Protein AF-A0A935Y3Y7-F1 (afdb_monomer)

pLDDT: mean 85.03, std 23.64, range [19.17, 98.69]

Mean predicted aligned error: 8.71 Å

Solvent-accessible surface area (backbone atoms only — not comparable to full-atom values): 24330 Å² total; per-residue (Å²): 135,83,44,52,28,36,28,40,21,45,16,58,65,24,20,51,50,41,35,55,35,31,76,69,77,40,60,37,34,33,31,20,50,42,90,60,71,11,66,66,27,36,52,45,34,46,91,74,76,45,66,75,42,61,58,38,64,51,68,46,42,92,83,43,53,71,58,54,52,49,28,61,75,64,74,37,46,74,43,73,40,49,64,82,76,39,64,35,20,20,24,60,85,50,76,32,75,90,46,63,52,54,82,87,47,40,68,62,41,54,52,51,53,51,48,46,26,50,47,2,47,35,44,67,76,51,40,63,36,44,96,89,67,48,66,39,49,62,28,20,38,48,52,50,36,58,76,68,66,54,49,66,31,46,47,10,47,54,45,19,49,27,30,72,44,27,18,34,57,42,78,49,26,15,33,39,37,48,28,59,61,14,48,46,97,82,21,35,63,68,54,53,67,69,45,58,41,20,34,54,40,96,21,55,30,58,51,29,53,47,37,34,60,73,28,68,42,46,78,42,62,63,42,43,64,30,36,42,42,59,66,99,73,36,27,40,41,27,28,76,86,69,53,72,50,68,21,61,39,72,44,84,40,64,46,50,48,40,42,54,69,39,48,36,77,88,56,54,53,74,66,37,45,46,28,26,63,60,36,50,50,11,28,37,38,49,37,42,33,36,27,28,77,65,58,66,11,30,36,26,34,9,28,85,65,43,44,17,29,36,37,17,46,45,75,64,62,84,82,29,25,52,29,42,36,25,16,60,70,74,77,86,57,46,89,87,37,67,68,46,46,48,54,26,46,36,66,64,39,68,73,43,45,78,75,48,73,46,68,53,65,34,54,77,30,84,79,37,45,16,52,65,82,13,59,42,21,61,93,50,69,78,47,67,75,52,62,45,83,83,77,63,98,73,79,66,66,96,81,70,90,76,87,81,89,78,91,82,90,84,89,84,87,86,88,83,84,85,82,90,76,94,71,88,76,85,72,81,77,58,87,82,60,100,75,79,75,69,80,73,77,85,82,128

Radius of gyration: 23.56 Å; Cα contacts (8 Å, |Δi|>4): 896; chains: 1; bounding box: 50×68×64 Å

Foldseek 3Di:
DAFQEEEEALAPLSLVVLLVCLVVVGAYAYEYQAPAHHQQFDWAADVRPHAIDTQGDWFDFPPVVVVVVLCVVLVKDWAWFDAQDAEWEDLQPDIDRVDLDDPVCVVLLVVVQVQLLQLLQCVQVPHQAHPVRHGQLLAFQVNVCVVSVRDSSNVQFLVQLCLVFQQFDSVWFGPLSSSLLLNDDRSGSVVSVRRRTTGIVVTSRSSSVSSNVVSVYHYHYSFAWAEWEDDPAWIWTAGPVGDIGIHRYYHYQAALQLLLNHHHDPQADPQLNQSSVPGARRFKWKKKFKKAPDQRSYWFAGHDFDWGTKHQGDHADVRITIIMTMGGPPVPADPVDPVRNVVSCCSRPVRIGTPDMDHDRQCPPSRRNHGDGTHTSDRHPPAQVSVFDDDDPPPDDPDDDDDDDDDDDDDDDDDDDDDDDDDPDPDTSGNDDPRHRDDDDPDD

Sequence (444 aa):
MQSEILIIGAGLAGAHAAEKLAAAGRSCLIVDANGRTGGRGYTRGFGGQGPLLEFGGSWITPWHGRMQAACRRHGIDLIPTAPVTDRFWHDGTTLRHDGPVSAADRTAYDRVIAQVVDDAKRLKDGFDHDRAGEPLLSLTMADYFRRHNVPASTRAQLMAWWTISGSGDPATVSTGELLASCGYIDGTPEGMMQALTHTLSPGVSTLIDRMISASGAKLQLGFPVAHVTADSDRVTVTTRDGRSLAAKAAIVALPANVLRDIDFGATLTPSQQQAADRGHDGRAIKLWLRVKGVRQGTLATGGLSGLQWLFAPYPALGDTIMVVGFGLDDGSWDPHRRRDVAAALARLLPEAELIGWDWHDWCADPFARGTWLSTPATDADLSPGNLAPHRTSRFRDVGSRSRCRGLVRRRHVERGSGRGSDRREFLRISISSSNALPCPRHSG

Nearest PDB structures (foldseek):
  8een-assembly2_A  TM=8.127E-01  e=1.287E-27  Corynebacterium ammoniagenes
  8eej-assembly2_A  TM=8.230E-01  e=6.215E-27  Corynebacterium ammoniagenes
  8eem-assembly2_B  TM=8.099E-01  e=5.070E-26  Corynebacterium ammoniagenes
  8eeh-assembly1_A  TM=8.117E-01  e=1.938E-25  Corynebacterium ammoniagenes
  2bxr-assembly2_B  TM=8.434E-01  e=8.332E-23  Homo sapiens

Structure (mmCIF, N/CA/C/O backbone):
data_AF-A0A935Y3Y7-F1
#
_entry.id   AF-A0A935Y3Y7-F1
#
loop_
_atom_site.group_PDB
_atom_site.id
_atom_site.type_symbol
_atom_site.label_atom_id
_atom_site.label_alt_id
_atom_site.label_comp_id
_atom_site.label_asym_id
_atom_site.label_entity_id
_atom_site.label_seq_id
_atom_site.pdbx_PDB_ins_code
_atom_site.Cartn_x
_atom_site.Cartn_y
_atom_site.Cartn_z
_atom_site.occupancy
_atom_site.B_iso_or_equiv
_atom_site.auth_seq_id
_atom_site.auth_comp_id
_atom_site.auth_asym_id
_atom_site.auth_atom_id
_atom_site.pdbx_PDB_model_num
ATOM 1 N N . MET A 1 1 ? -13.483 -7.376 34.945 1.00 43.84 1 MET A N 1
ATOM 2 C CA . MET A 1 1 ? -13.420 -5.925 34.659 1.00 43.84 1 MET A CA 1
ATOM 3 C C . MET A 1 1 ? -13.691 -5.698 33.180 1.00 43.84 1 MET A C 1
ATOM 5 O O . MET A 1 1 ? -12.980 -6.267 32.356 1.00 43.84 1 MET A O 1
ATOM 9 N N . GLN A 1 2 ? -14.758 -4.957 32.875 1.00 58.50 2 GLN A N 1
ATOM 10 C CA . GLN A 1 2 ? -15.155 -4.520 31.530 1.00 58.50 2 GLN A CA 1
ATOM 11 C C . GLN A 1 2 ? -14.106 -3.500 31.041 1.00 58.50 2 GLN A C 1
ATOM 13 O O . GLN A 1 2 ? -13.771 -2.593 31.802 1.00 58.50 2 GLN A O 1
ATOM 18 N N . SER A 1 3 ? -13.519 -3.677 29.852 1.00 69.44 3 SER A N 1
ATOM 19 C CA . SER A 1 3 ? -12.487 -2.756 29.340 1.00 69.44 3 SER A CA 1
ATOM 20 C C . SER A 1 3 ? -13.064 -1.353 29.136 1.00 69.44 3 SER A C 1
ATOM 22 O O . SER A 1 3 ? -14.190 -1.216 28.661 1.00 69.44 3 SER A O 1
ATOM 24 N N . GLU A 1 4 ? -12.305 -0.303 29.475 1.00 85.94 4 GLU A N 1
ATOM 25 C CA . GLU A 1 4 ? -12.796 1.077 29.324 1.00 85.94 4 GLU A CA 1
ATOM 26 C C . GLU A 1 4 ? -12.967 1.466 27.850 1.00 85.94 4 GLU A C 1
ATOM 28 O O . GLU A 1 4 ? -13.895 2.203 27.512 1.00 85.94 4 GLU A O 1
ATOM 33 N N . ILE A 1 5 ? -12.078 0.966 26.987 1.00 95.19 5 ILE A N 1
ATOM 34 C CA . ILE A 1 5 ? -12.001 1.320 25.569 1.00 95.19 5 ILE A CA 1
ATOM 35 C C . ILE A 1 5 ? -11.942 0.047 24.721 1.00 95.19 5 ILE A C 1
ATOM 37 O O . ILE A 1 5 ? -11.198 -0.887 25.034 1.00 95.19 5 ILE A O 1
ATOM 41 N N . LEU A 1 6 ? -12.712 0.028 23.637 1.00 96.81 6 LEU A N 1
ATOM 42 C CA . LEU A 1 6 ? -12.682 -1.022 22.622 1.00 96.81 6 LEU A CA 1
ATOM 43 C C . LEU A 1 6 ? -11.906 -0.536 21.390 1.00 96.81 6 LEU A C 1
ATOM 45 O O . LEU A 1 6 ? -12.108 0.582 20.930 1.00 96.81 6 LEU A O 1
ATOM 49 N N . ILE A 1 7 ? -11.025 -1.360 20.841 1.00 98.25 7 ILE A N 1
ATOM 50 C CA . ILE A 1 7 ? -10.341 -1.111 19.569 1.00 98.25 7 ILE A CA 1
ATOM 51 C C . ILE A 1 7 ? -10.847 -2.151 18.574 1.00 98.25 7 ILE A C 1
ATOM 53 O O . ILE A 1 7 ? -10.742 -3.347 18.829 1.00 98.25 7 ILE A O 1
ATOM 57 N N . ILE A 1 8 ? -11.396 -1.700 17.450 1.00 97.94 8 ILE A N 1
ATOM 58 C CA . ILE A 1 8 ? -11.907 -2.560 16.382 1.00 97.94 8 ILE A CA 1
ATOM 59 C C . ILE A 1 8 ? -10.853 -2.612 15.273 1.00 97.94 8 ILE A C 1
ATOM 61 O O . ILE A 1 8 ? -10.682 -1.639 14.541 1.00 97.94 8 ILE A O 1
ATOM 65 N N . GLY A 1 9 ? -10.136 -3.730 15.178 1.00 97.94 9 GLY A N 1
ATOM 66 C CA . GLY A 1 9 ? -9.028 -3.971 14.254 1.00 97.94 9 GLY A CA 1
ATOM 67 C C . GLY A 1 9 ? -7.691 -4.173 14.977 1.00 97.94 9 GLY A C 1
ATOM 68 O O . GLY A 1 9 ? -7.177 -3.264 15.625 1.00 97.94 9 GLY A O 1
ATOM 69 N N . ALA A 1 10 ? -7.088 -5.349 14.809 1.00 97.75 10 ALA A N 1
ATOM 70 C CA . ALA A 1 10 ? -5.787 -5.771 15.334 1.00 97.75 10 ALA A CA 1
ATOM 71 C C . ALA A 1 10 ? -4.657 -5.641 14.290 1.00 97.75 10 ALA A C 1
ATOM 73 O O . ALA A 1 10 ? -3.693 -6.412 14.277 1.00 97.75 10 ALA A O 1
ATOM 74 N N . GLY A 1 11 ? -4.775 -4.662 13.390 1.00 96.81 11 GLY A N 1
ATOM 75 C CA . GLY A 1 11 ? -3.679 -4.226 12.525 1.00 96.81 11 GLY A CA 1
ATOM 76 C C . GLY A 1 11 ? -2.728 -3.255 13.233 1.00 96.81 11 GLY A C 1
ATOM 77 O O . GLY A 1 11 ? -2.918 -2.894 14.394 1.00 96.81 11 GLY A O 1
ATOM 78 N N . LEU A 1 12 ? -1.731 -2.756 12.498 1.00 95.81 12 LEU A N 1
ATOM 79 C CA . LEU A 1 12 ? -0.724 -1.819 13.017 1.00 95.81 12 LEU A CA 1
ATOM 80 C C . LEU A 1 12 ? -1.328 -0.576 13.698 1.00 95.81 12 LEU A C 1
ATOM 82 O O . LEU A 1 12 ? -0.842 -0.150 14.744 1.00 95.81 12 LEU A O 1
ATOM 86 N N . ALA A 1 13 ? -2.393 -0.001 13.128 1.00 95.38 13 ALA A N 1
ATOM 87 C CA . ALA A 1 13 ? -3.064 1.167 13.701 1.00 95.38 13 ALA A CA 1
ATOM 88 C C . ALA A 1 13 ? -3.712 0.854 15.061 1.00 95.38 13 ALA A C 1
ATOM 90 O O . ALA A 1 13 ? -3.566 1.634 16.002 1.00 95.38 13 ALA A O 1
ATOM 91 N N . GLY A 1 14 ? -4.377 -0.299 15.183 1.00 97.69 14 GLY A N 1
ATOM 92 C CA . GLY A 1 14 ? -4.982 -0.750 16.435 1.00 97.69 14 GLY A CA 1
ATOM 93 C C . GLY A 1 14 ? -3.941 -1.093 17.497 1.00 97.69 14 GLY A C 1
ATOM 94 O O . GLY A 1 14 ? -4.065 -0.655 18.638 1.00 97.69 14 GLY A O 1
ATOM 95 N N . ALA A 1 15 ? -2.862 -1.778 17.109 1.00 97.94 15 ALA A N 1
ATOM 96 C CA . ALA A 1 15 ? -1.734 -2.060 17.994 1.00 97.94 15 ALA A CA 1
ATOM 97 C C . ALA A 1 15 ? -1.087 -0.770 18.521 1.00 97.94 15 ALA A C 1
ATOM 99 O O . ALA A 1 15 ? -0.862 -0.624 19.721 1.00 97.94 15 ALA A O 1
ATOM 100 N N . HIS A 1 16 ? -0.861 0.216 17.647 1.00 97.44 16 HIS A N 1
ATOM 101 C CA . HIS A 1 16 ? -0.323 1.507 18.065 1.00 97.44 16 HIS A CA 1
ATOM 102 C C . HIS A 1 16 ? -1.279 2.273 18.991 1.00 97.44 16 HIS A C 1
ATOM 104 O O . HIS A 1 16 ? -0.842 2.872 19.975 1.00 97.44 16 HIS A O 1
ATOM 110 N N . ALA A 1 17 ? -2.584 2.253 18.701 1.00 97.00 17 ALA A N 1
ATOM 111 C CA . ALA A 1 17 ? -3.588 2.854 19.572 1.00 97.00 17 ALA A CA 1
ATOM 112 C C . ALA A 1 17 ? -3.576 2.205 20.965 1.00 97.00 17 ALA A C 1
ATOM 114 O O . ALA A 1 17 ? -3.607 2.918 21.968 1.00 97.00 17 ALA A O 1
ATOM 115 N N . ALA A 1 18 ? -3.450 0.879 21.036 1.00 97.88 18 ALA A N 1
ATOM 116 C CA . ALA A 1 18 ? -3.355 0.147 22.292 1.00 97.88 18 ALA A CA 1
ATOM 117 C C . ALA A 1 18 ? -2.127 0.567 23.116 1.00 97.88 18 ALA A C 1
ATOM 119 O O . ALA A 1 18 ? -2.269 0.868 24.301 1.00 97.88 18 ALA A O 1
ATOM 120 N N . GLU A 1 19 ? -0.946 0.693 22.499 1.00 97.19 19 GLU A N 1
ATOM 121 C CA . GLU A 1 19 ? 0.252 1.209 23.180 1.00 97.19 19 GLU A CA 1
ATOM 122 C C . GLU A 1 19 ? 0.046 2.624 23.731 1.00 97.19 19 GLU A C 1
ATOM 124 O O . GLU A 1 19 ? 0.455 2.936 24.851 1.00 97.19 19 GLU A O 1
ATOM 129 N N . LYS A 1 20 ? -0.600 3.501 22.953 1.00 96.50 20 LYS A N 1
ATOM 130 C CA . LYS A 1 20 ? -0.881 4.878 23.378 1.00 96.50 20 LYS A CA 1
ATOM 131 C C . LYS A 1 20 ? -1.843 4.928 24.559 1.00 96.50 20 LYS A C 1
ATOM 133 O O . LYS A 1 20 ? -1.635 5.731 25.466 1.00 96.50 20 LYS A O 1
ATOM 138 N N . LEU A 1 21 ? -2.863 4.074 24.569 1.00 96.44 21 LEU A N 1
ATOM 139 C CA . LEU A 1 21 ? -3.784 3.949 25.697 1.00 96.44 21 LEU A CA 1
ATOM 140 C C . LEU A 1 21 ? -3.077 3.400 26.939 1.00 96.44 21 LEU A C 1
ATOM 142 O O . LEU A 1 21 ? -3.234 3.967 28.019 1.00 96.44 21 LEU A O 1
ATOM 146 N N . ALA A 1 2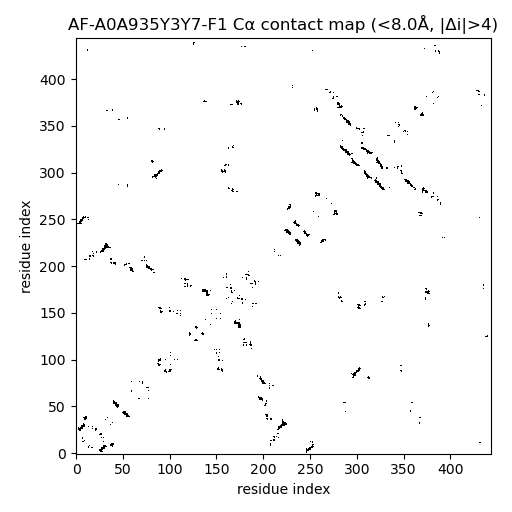2 ? -2.243 2.372 26.778 1.00 96.12 22 ALA A N 1
ATOM 147 C CA . ALA A 1 22 ? -1.463 1.795 27.868 1.00 96.12 22 ALA A CA 1
ATOM 148 C C . ALA A 1 22 ? -0.506 2.822 28.492 1.00 96.12 22 ALA A C 1
ATOM 150 O O . ALA A 1 22 ? -0.485 2.987 29.711 1.00 96.12 22 ALA A O 1
ATOM 151 N N . ALA A 1 23 ? 0.206 3.597 27.666 1.00 96.00 23 ALA A N 1
ATOM 152 C CA . ALA A 1 23 ? 1.067 4.689 28.125 1.00 96.00 23 ALA A CA 1
ATOM 153 C C . ALA A 1 23 ? 0.296 5.793 28.877 1.00 96.00 23 ALA A C 1
ATOM 155 O O . ALA A 1 23 ? 0.868 6.491 29.711 1.00 96.00 23 ALA A O 1
ATOM 156 N N . ALA A 1 24 ? -1.004 5.940 28.607 1.00 96.31 24 ALA A N 1
ATOM 157 C CA . ALA A 1 24 ? -1.904 6.843 29.320 1.00 96.31 24 ALA A CA 1
ATOM 158 C C . ALA A 1 24 ? -2.596 6.192 30.539 1.00 96.31 24 ALA A C 1
ATOM 160 O O . ALA A 1 24 ? -3.516 6.786 31.106 1.00 96.31 24 ALA A O 1
ATOM 161 N N . GLY A 1 25 ? -2.200 4.976 30.934 1.00 95.75 25 GLY A N 1
ATOM 162 C CA . GLY A 1 25 ? -2.784 4.241 32.061 1.00 95.75 25 GLY A CA 1
ATOM 163 C C . GLY A 1 25 ? -4.202 3.722 31.804 1.00 95.75 25 GLY A C 1
ATOM 164 O O . GLY A 1 25 ? -4.955 3.500 32.752 1.00 95.75 25 GLY A O 1
ATOM 165 N N . ARG A 1 26 ? -4.603 3.562 30.536 1.00 94.69 26 ARG A N 1
ATOM 166 C CA . ARG A 1 26 ? -5.936 3.085 30.137 1.00 94.69 26 ARG A CA 1
ATOM 167 C C . ARG A 1 26 ? -5.883 1.637 29.672 1.00 94.69 26 ARG A C 1
ATOM 169 O O . ARG A 1 26 ? -5.034 1.262 28.871 1.00 94.69 26 ARG A O 1
ATOM 176 N N . SER A 1 27 ? -6.845 0.841 30.135 1.00 93.31 27 SER A N 1
ATOM 177 C CA . SER A 1 27 ? -7.033 -0.533 29.662 1.00 93.31 27 SER A CA 1
ATOM 178 C C . SER A 1 27 ? -7.901 -0.566 28.404 1.00 93.31 27 SER A C 1
ATOM 180 O O . SER A 1 27 ? -8.863 0.197 28.276 1.00 93.31 27 SER A O 1
ATOM 182 N N . CYS A 1 28 ? -7.584 -1.475 27.483 1.00 96.56 28 CYS A N 1
ATOM 183 C CA . CYS A 1 28 ? -8.384 -1.691 26.284 1.00 96.56 28 CYS A CA 1
ATOM 184 C C . CYS A 1 28 ? -8.551 -3.177 25.945 1.00 96.56 28 CYS A C 1
ATOM 186 O O . CYS A 1 28 ? -7.793 -4.042 26.394 1.00 96.56 28 CYS A O 1
ATOM 188 N N . LEU A 1 29 ? -9.600 -3.458 25.176 1.00 97.94 29 LEU A N 1
ATOM 189 C CA . LEU A 1 29 ? -9.813 -4.720 24.473 1.00 97.94 29 LEU A CA 1
ATOM 190 C C . LEU A 1 29 ? -9.688 -4.444 22.975 1.00 97.94 29 LEU A C 1
ATOM 192 O O . LEU A 1 29 ? -10.306 -3.505 22.483 1.00 97.94 29 LEU A O 1
ATOM 196 N N . ILE A 1 30 ? -8.914 -5.256 22.268 1.00 98.44 30 ILE A N 1
ATOM 197 C CA . ILE A 1 30 ? -8.841 -5.272 20.810 1.00 98.44 30 ILE A CA 1
ATOM 198 C C . ILE A 1 30 ? -9.705 -6.426 20.309 1.00 98.44 30 ILE A C 1
ATOM 200 O O . ILE A 1 30 ? -9.554 -7.557 20.775 1.00 98.44 30 ILE A O 1
ATOM 204 N N . VAL A 1 31 ? -10.587 -6.145 19.356 1.00 98.12 31 VAL A N 1
ATOM 205 C CA . VAL A 1 31 ? -11.363 -7.149 18.623 1.00 98.12 31 VAL A CA 1
ATOM 206 C C . VAL A 1 31 ? -10.992 -7.121 17.146 1.00 98.12 31 VAL A C 1
ATOM 208 O O . VAL A 1 31 ? -10.810 -6.043 16.584 1.00 98.12 31 VAL A O 1
ATOM 211 N N . ASP A 1 32 ? -10.889 -8.282 16.506 1.00 97.94 32 ASP A N 1
ATOM 212 C CA . ASP A 1 32 ? -10.661 -8.384 15.060 1.00 97.94 32 ASP A CA 1
ATOM 213 C C . ASP A 1 32 ? -11.524 -9.493 14.456 1.00 97.94 32 ASP A C 1
ATOM 215 O O . ASP A 1 32 ? -11.769 -10.519 15.091 1.00 97.94 32 ASP A O 1
ATOM 219 N N . ALA A 1 33 ? -11.997 -9.279 13.229 1.00 96.25 33 ALA A N 1
ATOM 220 C CA . ALA A 1 33 ? -12.804 -10.246 12.498 1.00 96.25 33 ALA A CA 1
ATOM 221 C C . ALA A 1 33 ? -11.986 -11.464 12.046 1.00 96.25 33 ALA A C 1
ATOM 223 O O . ALA A 1 33 ? -12.519 -12.569 11.951 1.00 96.25 33 ALA A O 1
ATOM 224 N N . ASN A 1 34 ? -10.697 -11.263 11.781 1.00 94.25 34 ASN A N 1
ATOM 225 C C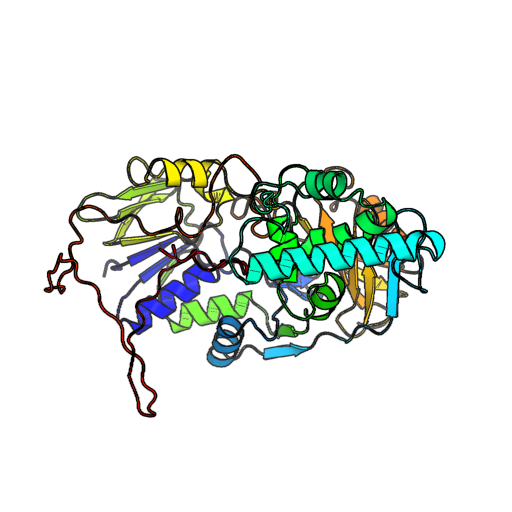A . ASN A 1 34 ? -9.793 -12.284 11.291 1.00 94.25 34 ASN A CA 1
ATOM 226 C C . ASN A 1 34 ? -9.378 -13.250 12.417 1.00 94.25 34 ASN A C 1
ATOM 228 O O . ASN A 1 34 ? -9.439 -12.928 13.605 1.00 94.25 34 ASN A O 1
ATOM 232 N N . GLY A 1 35 ? -8.918 -14.442 12.037 1.00 95.50 35 GLY A N 1
ATOM 233 C CA . GLY A 1 35 ? -8.299 -15.419 12.939 1.00 95.50 35 GLY A CA 1
ATOM 234 C C . GLY A 1 35 ? -6.834 -15.110 13.267 1.00 95.50 35 GLY A C 1
ATOM 235 O O . GLY A 1 35 ? -6.177 -15.911 13.926 1.00 95.50 35 GLY A O 1
ATOM 236 N N . ARG A 1 36 ? -6.312 -13.966 12.803 1.00 95.25 36 ARG A N 1
ATOM 237 C CA . ARG A 1 36 ? -4.941 -13.489 13.027 1.00 95.25 36 ARG A CA 1
ATOM 238 C C . ARG A 1 36 ? -4.903 -11.978 13.250 1.00 95.25 36 ARG A C 1
ATOM 240 O O . ARG A 1 36 ? -5.779 -11.252 12.793 1.00 95.25 36 ARG A O 1
ATOM 247 N N . THR A 1 37 ? -3.836 -11.505 13.875 1.00 96.50 37 THR A N 1
ATOM 248 C CA . THR A 1 37 ? -3.446 -10.090 13.901 1.00 96.50 37 THR A CA 1
ATOM 249 C C . THR A 1 37 ? -2.805 -9.670 12.568 1.00 96.50 37 THR A C 1
ATOM 251 O O . THR A 1 37 ? -2.589 -10.473 11.651 1.00 96.50 37 THR A O 1
ATOM 254 N N . GLY A 1 38 ? -2.500 -8.379 12.439 1.00 92.38 38 GLY A N 1
ATOM 255 C CA . GLY A 1 38 ? -1.665 -7.841 11.364 1.00 92.38 38 GLY A CA 1
ATOM 256 C C . GLY A 1 38 ? -2.432 -7.046 10.310 1.00 92.38 38 GLY A C 1
ATOM 257 O O . GLY A 1 38 ? -1.937 -6.032 9.810 1.00 92.38 38 GLY A O 1
ATOM 258 N N . GLY A 1 39 ? -3.673 -7.439 10.010 1.00 92.62 39 GLY A N 1
ATOM 259 C CA . GLY A 1 39 ? -4.468 -6.829 8.942 1.00 92.62 39 GLY A CA 1
ATOM 260 C C . GLY A 1 39 ? -3.720 -6.884 7.604 1.00 92.62 39 GLY A C 1
ATOM 261 O O . GLY A 1 39 ? -3.339 -7.968 7.155 1.00 92.62 39 GLY A O 1
ATOM 262 N N . ARG A 1 40 ? -3.464 -5.706 7.011 1.00 94.06 40 ARG A N 1
ATOM 263 C CA . ARG A 1 40 ? -2.677 -5.525 5.771 1.00 94.06 40 ARG A CA 1
ATOM 264 C C . ARG A 1 40 ? -1.155 -5.618 5.954 1.00 94.06 40 ARG A C 1
ATOM 266 O O . ARG A 1 40 ? -0.413 -5.562 4.978 1.00 94.06 40 ARG A O 1
ATOM 273 N N . GLY A 1 41 ? -0.676 -5.761 7.187 1.00 93.81 41 GLY A N 1
ATOM 274 C CA . GLY A 1 41 ? 0.636 -6.338 7.462 1.00 93.81 41 GLY A CA 1
ATOM 275 C C . GLY A 1 41 ? 0.486 -7.855 7.510 1.00 93.81 41 GLY A C 1
ATOM 276 O O . GLY A 1 41 ? -0.290 -8.361 8.323 1.00 93.81 41 GLY A O 1
ATOM 277 N N . TYR A 1 42 ? 1.161 -8.574 6.614 1.00 95.31 42 TYR A N 1
ATOM 278 C CA . TYR A 1 42 ? 1.019 -10.024 6.542 1.00 95.31 42 TYR A CA 1
ATOM 279 C C . TYR A 1 42 ? 2.315 -10.692 6.111 1.00 95.31 42 TYR A C 1
ATOM 281 O O . TYR A 1 42 ? 2.723 -10.602 4.955 1.00 95.31 42 TYR A O 1
ATOM 289 N N . THR A 1 43 ? 2.923 -11.378 7.068 1.00 96.50 43 THR A N 1
ATOM 290 C CA . THR A 1 43 ? 4.184 -12.095 6.936 1.00 96.50 43 THR A CA 1
ATOM 291 C C . THR A 1 43 ? 3.886 -13.582 7.018 1.00 96.50 43 THR A C 1
ATOM 293 O O . THR A 1 43 ? 3.222 -14.022 7.958 1.00 96.50 43 THR A O 1
ATOM 296 N N . ARG A 1 44 ? 4.364 -14.370 6.055 1.00 96.25 44 ARG A N 1
ATOM 297 C CA . ARG A 1 44 ? 4.242 -15.835 6.089 1.00 96.25 44 ARG A CA 1
ATOM 298 C C . ARG A 1 44 ? 5.317 -16.499 5.239 1.00 96.25 44 ARG A C 1
ATOM 300 O O . ARG A 1 44 ? 5.969 -15.839 4.433 1.00 96.25 44 ARG A O 1
ATOM 307 N N . GLY A 1 45 ? 5.480 -17.808 5.406 1.00 97.06 45 GLY A N 1
ATOM 308 C CA . GLY A 1 45 ? 6.340 -18.604 4.536 1.00 97.06 45 GLY A CA 1
ATOM 309 C C . GLY A 1 45 ? 5.802 -18.645 3.103 1.00 97.06 45 GLY A C 1
ATOM 310 O O . GLY A 1 45 ? 4.596 -18.816 2.889 1.00 97.06 45 GLY A O 1
ATOM 311 N N . PHE A 1 46 ? 6.694 -18.514 2.122 1.00 97.00 46 PHE A N 1
ATOM 312 C CA . PHE A 1 46 ? 6.386 -18.763 0.710 1.00 97.00 46 PHE A CA 1
ATOM 313 C C . PHE A 1 46 ? 5.889 -20.203 0.508 1.00 97.00 46 PHE A C 1
ATOM 315 O O . PHE A 1 46 ? 6.531 -21.149 0.961 1.00 97.00 46 PHE A O 1
ATOM 322 N N . GLY A 1 47 ? 4.736 -20.398 -0.130 1.00 95.38 47 GLY A N 1
ATOM 323 C CA . GLY A 1 47 ? 4.087 -21.709 -0.246 1.00 95.38 47 GLY A CA 1
ATOM 324 C C . GLY A 1 47 ? 3.737 -22.345 1.107 1.00 95.38 47 GLY A C 1
ATOM 325 O O . GLY A 1 47 ? 3.606 -23.561 1.201 1.00 95.38 47 GLY A O 1
ATOM 326 N N . GLY A 1 48 ? 3.664 -21.547 2.178 1.00 93.38 48 GLY A N 1
ATOM 327 C CA . GLY A 1 48 ? 3.383 -21.991 3.545 1.00 93.38 48 GLY A CA 1
ATOM 328 C C . GLY A 1 48 ? 4.574 -22.563 4.325 1.00 93.38 48 GLY A C 1
ATOM 329 O O . GLY A 1 48 ? 4.465 -22.682 5.539 1.00 93.38 48 GLY A O 1
ATOM 330 N N . GLN A 1 49 ? 5.696 -22.891 3.674 1.00 91.44 49 GLN A N 1
ATOM 331 C CA . GLN A 1 49 ? 6.856 -23.553 4.313 1.00 91.44 49 GLN A CA 1
ATOM 332 C C . GLN A 1 49 ? 8.225 -22.978 3.894 1.00 91.44 49 GLN A C 1
ATOM 334 O O . GLN A 1 49 ? 9.259 -23.378 4.421 1.00 91.44 49 GLN A O 1
ATOM 339 N N . GLY A 1 50 ? 8.255 -22.073 2.916 1.00 93.19 50 GLY A N 1
ATOM 340 C CA . GLY A 1 50 ? 9.466 -21.437 2.402 1.00 93.19 50 GLY A CA 1
ATOM 341 C C . GLY A 1 50 ? 9.927 -20.230 3.230 1.00 93.19 50 GLY A C 1
ATOM 342 O O . GLY A 1 50 ? 9.455 -20.034 4.353 1.00 93.19 50 GLY A O 1
ATOM 343 N N . PRO A 1 51 ? 10.830 -19.388 2.683 1.00 94.06 51 PRO A N 1
ATOM 344 C CA . PRO A 1 51 ? 11.315 -18.199 3.382 1.00 94.06 51 PRO A CA 1
ATOM 345 C C . PRO A 1 51 ? 10.156 -17.301 3.824 1.00 94.06 51 PRO A C 1
ATOM 347 O O . PRO A 1 51 ? 9.147 -17.185 3.122 1.00 94.06 51 PRO A O 1
ATOM 350 N N . LEU A 1 52 ? 10.315 -16.662 4.986 1.00 95.19 52 LEU A N 1
ATOM 351 C CA . LEU A 1 52 ? 9.375 -15.654 5.462 1.00 95.19 52 LEU A CA 1
ATOM 352 C C . LEU A 1 52 ? 9.435 -14.438 4.545 1.00 95.19 52 LEU A C 1
ATOM 354 O O . LEU A 1 52 ? 10.494 -13.842 4.352 1.00 95.19 52 LEU A O 1
ATOM 358 N N . LEU A 1 53 ? 8.285 -14.087 3.985 1.00 96.06 53 LEU A N 1
ATOM 359 C CA . LEU A 1 53 ? 8.129 -12.967 3.076 1.00 96.06 53 LEU A CA 1
ATOM 360 C C . LEU A 1 53 ? 6.923 -12.135 3.486 1.00 96.06 53 LEU A C 1
ATOM 362 O O . LEU A 1 53 ? 5.967 -12.616 4.100 1.00 96.06 53 LEU A O 1
ATOM 366 N N . GLU A 1 54 ? 6.968 -10.869 3.100 1.00 95.88 54 GLU A N 1
ATOM 367 C CA . GLU A 1 54 ? 5.884 -9.934 3.341 1.00 95.88 54 GLU A CA 1
ATOM 368 C C . GLU A 1 54 ? 4.920 -9.941 2.154 1.00 95.88 54 GLU A C 1
ATOM 370 O O . GLU A 1 54 ? 5.261 -9.506 1.053 1.00 95.88 54 GLU A O 1
ATOM 375 N N . PHE A 1 55 ? 3.696 -10.403 2.372 1.00 96.62 55 PHE A N 1
ATOM 376 C CA . PHE A 1 55 ? 2.609 -10.413 1.387 1.00 96.62 55 PHE A CA 1
ATOM 377 C C . PHE A 1 55 ? 1.760 -9.136 1.448 1.00 96.62 55 PHE A C 1
ATOM 379 O O . PHE A 1 55 ? 1.030 -8.832 0.510 1.00 96.62 55 PHE A O 1
ATOM 386 N N . GLY A 1 56 ? 1.897 -8.366 2.531 1.00 93.81 56 GLY A N 1
ATOM 387 C CA . GLY A 1 56 ? 1.320 -7.034 2.710 1.00 93.81 56 GLY A CA 1
ATOM 388 C C . GLY A 1 56 ? 2.347 -5.907 2.556 1.00 93.81 56 GLY A C 1
ATOM 389 O O . GLY A 1 56 ? 3.232 -5.970 1.700 1.00 93.81 56 GLY A O 1
ATOM 390 N N . GLY A 1 57 ? 2.258 -4.876 3.401 1.00 89.75 57 GLY A N 1
ATOM 391 C CA . GLY A 1 57 ? 3.262 -3.801 3.464 1.00 89.75 57 GLY A CA 1
ATOM 392 C C . GLY A 1 57 ? 4.635 -4.302 3.935 1.00 89.75 57 GLY A C 1
ATOM 393 O O . GLY A 1 57 ? 4.706 -5.063 4.896 1.00 89.75 57 GLY A O 1
ATOM 394 N N . SER A 1 58 ? 5.719 -3.898 3.259 1.00 84.19 58 SER A N 1
ATOM 395 C CA . SER A 1 58 ? 7.049 -4.529 3.436 1.00 84.19 58 SER A CA 1
ATOM 396 C C . SER A 1 58 ? 8.213 -3.588 3.662 1.00 84.19 58 SER A C 1
ATOM 398 O O . SER A 1 58 ? 9.177 -3.983 4.310 1.00 84.19 58 SER A O 1
ATOM 400 N N . TRP A 1 59 ? 8.161 -2.384 3.093 1.00 90.75 59 TRP A N 1
ATOM 401 C CA . TRP A 1 59 ? 9.334 -1.523 3.031 1.00 90.75 59 TRP A CA 1
ATOM 402 C C . TRP A 1 59 ? 9.308 -0.407 4.051 1.00 90.75 59 TRP A C 1
ATOM 404 O O . TRP A 1 59 ? 8.314 0.304 4.222 1.00 90.75 59 TRP A O 1
ATOM 414 N N . ILE A 1 60 ? 10.457 -0.227 4.689 1.00 90.50 60 ILE A N 1
ATOM 415 C CA . ILE A 1 60 ? 10.739 0.867 5.601 1.00 90.50 60 ILE A CA 1
ATOM 416 C C . ILE A 1 60 ? 11.763 1.783 4.939 1.00 90.50 60 ILE A C 1
ATOM 418 O O . ILE A 1 60 ? 12.836 1.350 4.527 1.00 90.50 60 ILE A O 1
ATOM 422 N N . THR A 1 61 ? 11.420 3.064 4.844 1.00 88.00 61 THR A N 1
ATOM 423 C CA . THR A 1 61 ? 12.285 4.108 4.295 1.00 88.00 61 THR A CA 1
ATOM 424 C C . THR A 1 61 ? 12.931 4.915 5.430 1.00 88.00 61 THR A C 1
ATOM 426 O O . THR A 1 61 ? 12.455 4.875 6.578 1.00 88.00 61 THR A O 1
ATOM 429 N N . PRO A 1 62 ? 13.981 5.711 5.143 1.00 84.62 62 PRO A N 1
ATOM 430 C CA . PRO A 1 62 ? 14.637 6.551 6.147 1.00 84.62 62 PRO A CA 1
ATOM 431 C C . PRO A 1 62 ? 13.708 7.552 6.853 1.00 84.62 62 PRO A C 1
ATOM 433 O O . PRO A 1 62 ? 13.937 7.881 8.014 1.00 84.62 62 PRO A O 1
ATOM 436 N N . TRP A 1 63 ? 12.633 8.006 6.198 1.00 86.12 63 TRP A N 1
ATOM 437 C CA . TRP A 1 63 ? 11.678 8.963 6.775 1.00 86.12 63 TRP A CA 1
ATOM 438 C C . TRP A 1 63 ? 10.568 8.320 7.616 1.00 86.12 63 TRP A C 1
ATOM 440 O O . TRP A 1 63 ? 9.826 9.033 8.294 1.00 86.12 63 TRP A O 1
ATOM 450 N N . HIS A 1 64 ? 10.458 6.989 7.660 1.00 90.69 64 HIS A N 1
ATOM 451 C CA . HIS A 1 64 ? 9.487 6.287 8.507 1.00 90.69 64 HIS A CA 1
ATOM 452 C C . HIS A 1 64 ? 9.915 6.236 9.990 1.00 90.69 64 HIS A C 1
ATOM 454 O O . HIS A 1 64 ? 9.907 5.179 10.622 1.00 90.69 64 HIS A O 1
ATOM 460 N N . GLY A 1 65 ? 10.250 7.384 10.591 1.00 92.31 65 GLY A N 1
ATOM 461 C CA . GLY A 1 65 ? 10.822 7.464 11.943 1.00 92.31 65 GLY A CA 1
ATOM 462 C C . GLY A 1 65 ? 9.959 6.819 13.037 1.00 92.31 65 GLY A C 1
ATOM 463 O O . GLY A 1 65 ? 10.485 6.157 13.930 1.00 92.31 65 GLY A O 1
ATOM 464 N N . ARG A 1 66 ? 8.623 6.927 12.948 1.00 92.94 66 ARG A N 1
ATOM 465 C CA . ARG A 1 66 ? 7.705 6.262 13.898 1.00 92.94 66 ARG A CA 1
ATOM 466 C C . ARG A 1 66 ? 7.784 4.737 13.810 1.00 92.94 66 ARG A C 1
ATOM 468 O O . ARG A 1 66 ? 7.788 4.075 14.844 1.00 92.94 66 ARG A O 1
ATOM 475 N N . MET A 1 67 ? 7.875 4.204 12.593 1.00 93.31 67 MET A N 1
ATOM 476 C CA . MET A 1 67 ? 7.991 2.768 12.349 1.00 93.31 67 MET A CA 1
ATOM 477 C C . MET A 1 67 ? 9.352 2.241 12.804 1.00 93.31 67 MET A C 1
ATOM 479 O O . MET A 1 67 ? 9.408 1.258 13.534 1.00 93.31 67 MET A O 1
ATOM 483 N N . GLN A 1 68 ? 10.442 2.937 12.472 1.00 94.62 68 GLN A N 1
ATOM 484 C CA . GLN A 1 68 ? 11.785 2.568 12.934 1.00 94.62 68 GLN A CA 1
ATOM 485 C C . GLN A 1 68 ? 11.890 2.589 14.468 1.00 94.62 68 GLN A C 1
ATOM 487 O O . GLN A 1 68 ? 12.492 1.700 15.070 1.00 94.62 68 GLN A O 1
ATOM 492 N N . ALA A 1 69 ? 11.270 3.578 15.125 1.00 95.50 69 ALA A N 1
ATOM 493 C CA . ALA A 1 69 ? 11.211 3.637 16.582 1.00 95.50 69 ALA A CA 1
ATOM 494 C C . ALA A 1 69 ? 10.406 2.472 17.179 1.00 95.50 69 ALA A C 1
ATOM 496 O O . ALA A 1 69 ? 10.818 1.919 18.196 1.00 95.50 69 ALA A O 1
ATOM 497 N N . ALA A 1 70 ? 9.285 2.084 16.558 1.00 96.00 70 ALA A N 1
ATOM 498 C CA . ALA A 1 70 ? 8.523 0.907 16.971 1.00 96.00 70 ALA A CA 1
ATOM 499 C C . ALA A 1 70 ? 9.352 -0.377 16.802 1.00 96.00 70 ALA A C 1
ATOM 501 O O . ALA A 1 70 ? 9.482 -1.141 17.753 1.00 96.00 70 ALA A O 1
ATOM 502 N N . CYS A 1 71 ? 10.007 -0.560 15.651 1.00 96.75 71 CYS A N 1
ATOM 503 C CA . CYS A 1 71 ? 10.878 -1.711 15.403 1.00 96.75 71 CYS A CA 1
ATOM 504 C C . CYS A 1 71 ? 11.957 -1.843 16.486 1.00 96.75 71 CYS A C 1
ATOM 506 O O . CYS A 1 71 ? 12.085 -2.895 17.106 1.00 96.75 71 CYS A O 1
ATOM 508 N N . ARG A 1 72 ? 12.645 -0.741 16.815 1.00 97.25 72 ARG A N 1
ATOM 509 C CA . ARG A 1 72 ? 13.661 -0.712 17.877 1.00 97.25 72 ARG A CA 1
ATOM 510 C C . ARG A 1 72 ? 13.101 -1.083 19.251 1.00 97.25 72 ARG A C 1
ATOM 512 O O . ARG A 1 72 ? 13.729 -1.855 19.965 1.00 97.25 72 ARG A O 1
ATOM 519 N N . ARG A 1 73 ? 11.935 -0.545 19.631 1.00 97.50 73 ARG A N 1
ATOM 520 C CA . ARG A 1 73 ? 11.303 -0.843 20.932 1.00 97.50 73 ARG A CA 1
ATOM 521 C C . ARG A 1 73 ? 10.901 -2.309 21.072 1.00 97.50 73 ARG A C 1
ATOM 523 O O . ARG A 1 73 ? 10.972 -2.841 22.173 1.00 97.50 73 ARG A O 1
ATOM 530 N N . HIS A 1 74 ? 10.488 -2.945 19.978 1.00 98.00 74 HIS A N 1
ATOM 531 C CA . HIS A 1 74 ? 9.996 -4.325 19.989 1.00 98.00 74 HIS A CA 1
ATOM 532 C C . HIS A 1 74 ? 11.006 -5.341 19.450 1.00 98.00 74 HIS A C 1
ATOM 534 O O . HIS A 1 74 ? 10.617 -6.474 19.170 1.00 98.00 74 HIS A O 1
ATOM 540 N N . GLY A 1 75 ? 12.282 -4.966 19.306 1.00 97.25 75 GLY A N 1
ATOM 541 C CA . GLY A 1 75 ? 13.348 -5.872 18.868 1.00 97.25 75 GLY A CA 1
ATOM 542 C C . GLY A 1 75 ? 13.102 -6.474 17.481 1.00 97.25 75 GLY A C 1
ATOM 543 O O . GLY A 1 75 ? 13.231 -7.685 17.310 1.00 97.25 75 GLY A O 1
ATOM 544 N N . ILE A 1 76 ? 12.645 -5.651 16.537 1.00 97.00 76 ILE A N 1
ATOM 545 C CA . ILE A 1 76 ? 12.480 -6.010 15.126 1.00 97.00 76 ILE A CA 1
ATOM 546 C C . ILE A 1 76 ? 13.641 -5.407 14.350 1.00 97.00 76 ILE A C 1
ATOM 548 O O . ILE A 1 76 ? 13.857 -4.191 14.395 1.00 97.00 76 ILE A O 1
ATOM 552 N N . ASP A 1 77 ? 14.354 -6.259 13.626 1.00 95.69 77 ASP A N 1
ATOM 553 C CA . ASP A 1 77 ? 15.493 -5.844 12.827 1.00 95.69 77 ASP A CA 1
ATOM 554 C C . ASP A 1 77 ? 15.023 -5.249 11.502 1.00 95.69 77 ASP A C 1
ATOM 556 O O . ASP A 1 77 ? 14.088 -5.741 10.859 1.00 95.69 77 ASP A O 1
ATOM 560 N N . LEU A 1 78 ? 15.700 -4.180 11.086 1.00 94.94 78 LEU A N 1
ATOM 561 C CA . LEU A 1 78 ? 15.563 -3.617 9.751 1.00 94.94 78 LEU A CA 1
ATOM 562 C C . LEU A 1 78 ? 16.660 -4.216 8.878 1.00 94.94 78 LEU A C 1
ATOM 564 O O . LEU A 1 78 ? 17.838 -3.914 9.054 1.00 94.94 78 LEU A O 1
ATOM 568 N N . ILE A 1 79 ? 16.262 -5.078 7.950 1.00 92.81 79 ILE A N 1
ATOM 569 C CA . ILE A 1 79 ? 17.171 -5.786 7.054 1.00 92.81 79 ILE A CA 1
ATOM 570 C C . ILE A 1 79 ? 17.302 -4.989 5.760 1.00 92.81 79 ILE A C 1
ATOM 572 O O . ILE A 1 79 ? 16.274 -4.722 5.133 1.00 92.81 79 ILE A O 1
ATOM 576 N N . PRO A 1 80 ? 18.518 -4.612 5.338 1.00 93.31 80 PRO A N 1
ATOM 577 C CA . PRO A 1 80 ? 18.702 -3.894 4.088 1.00 93.31 80 PRO A CA 1
ATOM 578 C C . PRO A 1 80 ? 18.330 -4.777 2.891 1.00 93.31 80 PRO A C 1
ATOM 580 O O . PRO A 1 80 ? 18.651 -5.966 2.851 1.00 93.31 80 PRO A O 1
ATOM 583 N N . THR A 1 81 ? 17.672 -4.190 1.895 1.00 92.62 81 THR A N 1
ATOM 584 C CA . THR A 1 81 ? 17.525 -4.805 0.573 1.00 92.62 81 THR A CA 1
ATOM 585 C C . THR A 1 81 ? 18.818 -4.644 -0.220 1.00 92.62 81 THR A C 1
ATOM 587 O O . THR A 1 81 ? 19.595 -3.720 0.029 1.00 92.62 81 THR A O 1
ATOM 590 N N . ALA A 1 82 ? 19.045 -5.506 -1.213 1.00 93.81 82 ALA A N 1
ATOM 591 C CA . ALA A 1 82 ? 20.135 -5.305 -2.163 1.00 93.81 82 ALA A CA 1
ATOM 592 C C . ALA A 1 82 ? 20.072 -3.903 -2.800 1.00 93.81 82 ALA A C 1
ATOM 594 O O . ALA A 1 82 ? 18.973 -3.397 -3.034 1.00 93.81 82 ALA A O 1
ATOM 595 N N . PRO A 1 83 ? 21.214 -3.271 -3.118 1.00 94.50 83 PRO A N 1
ATOM 596 C CA . PRO A 1 83 ? 21.209 -2.134 -4.026 1.00 94.50 83 PRO A CA 1
ATOM 597 C C . PRO A 1 83 ? 20.760 -2.579 -5.424 1.00 94.50 83 PRO A C 1
ATOM 599 O O . PRO A 1 83 ? 20.916 -3.744 -5.798 1.00 94.50 83 PRO A O 1
ATOM 602 N N . VAL A 1 84 ? 20.235 -1.641 -6.212 1.00 95.25 84 VAL A N 1
ATOM 603 C CA . VAL A 1 84 ? 19.969 -1.885 -7.633 1.00 95.25 84 VAL A CA 1
ATOM 604 C C . VAL A 1 84 ? 21.302 -1.923 -8.377 1.00 95.25 84 VAL A C 1
ATOM 606 O O . VAL A 1 84 ? 22.040 -0.941 -8.384 1.00 95.25 84 VAL A O 1
ATOM 609 N N . THR A 1 85 ? 21.613 -3.061 -8.987 1.00 95.06 85 THR A N 1
ATOM 610 C CA . THR A 1 85 ? 22.868 -3.304 -9.724 1.00 95.06 85 THR A CA 1
ATOM 611 C C . THR A 1 85 ? 22.628 -3.702 -11.175 1.00 95.06 85 THR A C 1
ATOM 613 O O . THR A 1 85 ? 23.558 -3.663 -11.976 1.00 95.06 85 THR A O 1
ATOM 616 N N . ASP A 1 86 ? 21.393 -4.067 -11.520 1.00 95.56 86 ASP A N 1
ATOM 617 C CA . ASP A 1 86 ? 20.989 -4.460 -12.864 1.00 95.56 86 ASP A CA 1
ATOM 618 C C . ASP A 1 86 ? 19.607 -3.871 -13.167 1.00 95.56 86 ASP A C 1
ATOM 620 O O . ASP A 1 86 ? 18.661 -4.076 -12.403 1.00 95.56 86 ASP A O 1
ATOM 624 N N . ARG A 1 87 ? 19.485 -3.067 -14.227 1.00 96.56 87 ARG A N 1
ATOM 625 C CA . ARG A 1 87 ? 18.323 -2.191 -14.438 1.00 96.56 87 ARG A CA 1
ATOM 626 C C . ARG A 1 87 ? 17.751 -2.347 -15.843 1.00 96.56 87 ARG A C 1
ATOM 628 O O . ARG A 1 87 ? 18.461 -2.178 -16.829 1.00 96.56 87 ARG A O 1
ATOM 635 N N . PHE A 1 88 ? 16.449 -2.616 -15.904 1.00 97.44 88 PHE A N 1
ATOM 636 C CA . PHE A 1 88 ? 15.705 -2.836 -17.142 1.00 97.44 88 PHE A CA 1
ATOM 637 C C . PHE A 1 88 ? 14.465 -1.949 -17.204 1.00 97.44 88 PHE A C 1
ATOM 639 O O . PHE A 1 88 ? 13.714 -1.849 -16.231 1.00 97.44 88 PHE A O 1
ATOM 646 N N . TRP A 1 89 ? 14.192 -1.375 -18.369 1.00 97.88 89 TRP A N 1
ATOM 647 C CA . TRP A 1 89 ? 13.008 -0.556 -18.606 1.00 97.88 89 TRP A CA 1
ATOM 648 C C . TRP A 1 89 ? 12.235 -1.073 -19.808 1.00 97.88 89 TRP A C 1
ATOM 650 O O . TRP A 1 89 ? 12.796 -1.242 -20.881 1.00 97.88 89 TRP A O 1
ATOM 660 N N . HIS A 1 90 ? 10.934 -1.276 -19.662 1.00 97.44 90 HIS A N 1
ATOM 661 C CA . HIS A 1 90 ? 10.058 -1.623 -20.770 1.00 97.44 90 HIS A CA 1
ATOM 662 C C . HIS A 1 90 ? 9.217 -0.405 -21.154 1.00 97.44 90 HIS A C 1
ATOM 664 O O . HIS A 1 90 ? 8.312 -0.010 -20.420 1.00 97.44 90 HIS A O 1
ATOM 670 N N . ASP A 1 91 ? 9.474 0.191 -22.316 1.00 95.12 91 ASP A N 1
ATOM 671 C CA . ASP A 1 91 ? 8.814 1.433 -22.767 1.00 95.12 91 ASP A CA 1
ATOM 672 C C . ASP A 1 91 ? 7.387 1.224 -23.319 1.00 95.12 91 ASP A C 1
ATOM 674 O O . ASP A 1 91 ? 6.789 2.096 -23.937 1.00 95.12 91 ASP A O 1
ATOM 678 N N . GLY A 1 92 ? 6.831 0.035 -23.113 1.00 93.56 92 GLY A N 1
ATOM 679 C CA . GLY A 1 92 ? 5.538 -0.382 -23.656 1.00 93.56 92 GLY A CA 1
ATOM 680 C C . GLY A 1 92 ? 5.668 -1.170 -24.956 1.00 93.56 92 GLY A C 1
ATOM 681 O O . GLY A 1 92 ? 4.774 -1.960 -25.251 1.00 93.56 92 GLY A O 1
ATOM 682 N N . THR A 1 93 ? 6.804 -1.062 -25.649 1.00 92.31 93 THR A N 1
ATOM 683 C CA . THR A 1 93 ? 7.099 -1.819 -26.876 1.00 92.31 93 THR A CA 1
ATOM 684 C C . THR A 1 93 ? 8.374 -2.648 -26.779 1.00 92.31 93 THR A C 1
ATOM 686 O O . THR A 1 93 ? 8.400 -3.782 -27.248 1.00 92.31 93 THR A O 1
ATOM 689 N N . THR A 1 94 ? 9.416 -2.098 -26.158 1.00 94.44 94 THR A N 1
ATOM 690 C CA . THR A 1 94 ? 10.772 -2.641 -26.180 1.00 94.44 94 THR A CA 1
ATOM 691 C C . THR A 1 94 ? 11.324 -2.709 -24.763 1.00 94.44 94 THR A C 1
ATOM 693 O O . THR A 1 94 ? 11.178 -1.763 -23.984 1.00 94.44 94 THR A O 1
ATOM 696 N N . LEU A 1 95 ? 11.986 -3.822 -24.440 1.00 96.50 95 LEU A N 1
ATOM 697 C CA . LEU A 1 95 ? 12.805 -3.954 -23.239 1.00 96.50 95 LEU A CA 1
ATOM 698 C C . LEU A 1 95 ? 14.171 -3.303 -23.476 1.00 96.50 95 LEU A C 1
ATOM 700 O O . LEU A 1 95 ? 14.834 -3.570 -24.477 1.00 96.50 95 LEU A O 1
ATOM 704 N N . ARG A 1 96 ? 14.586 -2.442 -22.553 1.00 95.69 96 ARG A N 1
ATOM 705 C CA . ARG A 1 96 ? 15.753 -1.572 -22.673 1.00 95.69 96 ARG A CA 1
ATOM 706 C C . ARG A 1 96 ? 16.679 -1.723 -21.478 1.00 95.69 96 ARG A C 1
ATOM 708 O O . ARG A 1 96 ? 16.224 -1.921 -20.353 1.00 95.69 96 ARG A O 1
ATOM 715 N N . HIS A 1 97 ? 17.966 -1.519 -21.736 1.00 94.94 97 HIS A N 1
ATOM 716 C CA . HIS A 1 97 ? 19.036 -1.497 -20.731 1.00 94.94 97 HIS A CA 1
ATOM 717 C C . HIS A 1 97 ? 19.833 -0.186 -20.744 1.00 94.94 97 HIS A C 1
ATOM 719 O O . HIS A 1 97 ? 20.686 0.039 -19.893 1.00 94.94 97 HIS A O 1
ATOM 725 N N . ASP A 1 98 ? 19.571 0.680 -21.722 1.00 93.81 98 ASP A N 1
ATOM 726 C CA . ASP A 1 98 ? 20.277 1.940 -21.958 1.00 93.81 98 ASP A CA 1
ATOM 727 C C . ASP A 1 98 ? 19.516 3.164 -21.415 1.00 93.81 98 ASP A C 1
ATOM 729 O O . ASP A 1 98 ? 20.030 4.282 -21.440 1.00 93.81 98 ASP A O 1
ATOM 733 N N . GLY A 1 99 ? 18.293 2.964 -20.914 1.00 95.56 99 GLY A N 1
ATOM 734 C CA . GLY A 1 99 ? 17.485 4.004 -20.295 1.00 95.56 99 GLY A CA 1
ATOM 735 C C . GLY A 1 99 ? 15.974 3.747 -20.352 1.00 95.56 99 GLY A C 1
ATOM 736 O O . GLY A 1 99 ? 15.522 2.763 -20.938 1.00 95.56 99 GLY A O 1
ATOM 737 N N . PRO A 1 100 ? 15.179 4.657 -19.757 1.00 96.50 100 PRO A N 1
ATOM 738 C CA . PRO A 1 100 ? 13.730 4.502 -19.588 1.00 96.50 100 PRO A CA 1
ATOM 739 C C . PRO A 1 100 ? 12.917 4.564 -20.886 1.00 96.50 100 PRO A C 1
ATOM 741 O O . PRO A 1 100 ? 11.805 4.040 -20.944 1.00 96.50 100 PRO A O 1
ATOM 744 N N . VAL A 1 101 ? 13.449 5.228 -21.910 1.00 97.12 101 VAL A N 1
ATOM 745 C CA . VAL A 1 101 ? 12.804 5.445 -23.209 1.00 97.12 101 VAL A CA 1
ATOM 746 C C . VAL A 1 101 ? 13.858 5.473 -24.316 1.00 97.12 101 VAL A C 1
ATOM 748 O O . VAL A 1 101 ? 15.057 5.561 -24.038 1.00 97.12 101 VAL A O 1
ATOM 751 N N . SER A 1 102 ? 13.418 5.432 -25.575 1.00 96.44 102 SER A N 1
ATOM 752 C CA . SER A 1 102 ? 14.298 5.608 -26.734 1.00 96.44 102 SER A CA 1
ATOM 753 C C . SER A 1 102 ? 14.985 6.982 -26.750 1.00 96.44 102 SER A C 1
ATOM 755 O O . SER A 1 102 ? 14.493 7.953 -26.172 1.00 96.44 102 SER A O 1
ATOM 757 N N . ALA A 1 103 ? 16.101 7.097 -27.476 1.00 95.75 103 ALA A N 1
ATOM 758 C CA . ALA A 1 103 ? 16.783 8.380 -27.666 1.00 95.75 103 ALA A CA 1
ATOM 759 C C . ALA A 1 103 ? 15.867 9.449 -28.296 1.00 95.75 103 ALA A C 1
ATOM 761 O O . ALA A 1 103 ? 15.953 10.618 -27.930 1.00 95.75 103 ALA A O 1
ATOM 762 N N . ALA A 1 104 ? 14.959 9.042 -29.192 1.00 95.25 104 ALA A N 1
ATOM 763 C CA . ALA A 1 104 ? 13.990 9.936 -29.826 1.00 95.25 104 ALA A CA 1
ATOM 764 C C . ALA A 1 104 ? 12.958 10.495 -28.828 1.00 95.25 104 ALA A C 1
ATOM 766 O O . ALA A 1 104 ? 12.561 11.654 -28.931 1.00 95.25 104 ALA A O 1
ATOM 767 N N . ASP A 1 105 ? 12.576 9.704 -27.824 1.00 96.25 105 ASP A N 1
ATOM 768 C CA . ASP A 1 105 ? 11.591 10.098 -26.810 1.00 96.25 105 ASP A CA 1
ATOM 769 C C . ASP A 1 105 ? 12.214 10.835 -25.615 1.00 96.25 105 ASP A C 1
ATOM 771 O O . ASP A 1 105 ? 11.492 11.378 -24.770 1.00 96.25 105 ASP A O 1
ATOM 775 N N . ARG A 1 106 ? 13.550 10.877 -25.523 1.00 96.62 106 ARG A N 1
ATOM 776 C CA . ARG A 1 106 ? 14.267 11.324 -24.324 1.00 96.62 106 ARG A CA 1
ATOM 777 C C . ARG A 1 106 ? 13.892 12.737 -23.884 1.00 96.62 106 ARG A C 1
ATOM 779 O O . ARG A 1 106 ? 13.604 12.954 -22.711 1.00 96.62 106 ARG A O 1
ATOM 786 N N . THR A 1 107 ? 13.823 13.687 -24.815 1.00 97.88 107 THR A N 1
ATOM 787 C CA . THR A 1 107 ? 13.447 15.076 -24.502 1.00 97.88 107 THR A CA 1
ATOM 788 C C . THR A 1 107 ? 12.026 15.176 -23.947 1.00 97.88 107 THR A C 1
ATOM 790 O O . THR A 1 107 ? 11.773 15.939 -23.014 1.00 97.88 107 THR A O 1
ATOM 793 N N . ALA A 1 108 ? 11.084 14.407 -24.499 1.00 97.44 108 ALA A N 1
ATOM 794 C CA . ALA A 1 108 ? 9.708 14.401 -24.018 1.00 97.44 108 ALA A CA 1
ATOM 795 C C . ALA A 1 108 ? 9.603 13.747 -22.633 1.00 97.44 108 ALA A C 1
ATOM 797 O O . ALA A 1 108 ? 8.876 14.255 -21.780 1.00 97.44 108 ALA A O 1
ATOM 798 N N . TYR A 1 109 ? 10.356 12.670 -22.400 1.00 97.81 109 TYR A N 1
ATOM 799 C CA . TYR A 1 109 ? 10.487 12.033 -21.092 1.00 97.81 109 TYR A CA 1
ATOM 800 C C . TYR A 1 109 ? 11.031 13.003 -20.037 1.00 97.81 109 TYR A C 1
ATOM 802 O O . TYR A 1 109 ? 10.362 13.230 -19.030 1.00 97.81 109 TYR A O 1
ATOM 810 N N . ASP A 1 110 ? 12.179 13.640 -20.287 1.00 98.06 110 ASP A N 1
ATOM 811 C CA . ASP A 1 110 ? 12.819 14.539 -19.318 1.00 98.06 110 ASP A CA 1
ATOM 812 C C . ASP A 1 110 ? 11.910 15.730 -18.964 1.00 98.06 110 ASP A C 1
ATOM 814 O O . ASP A 1 110 ? 11.800 16.104 -17.795 1.00 98.06 110 ASP A O 1
ATOM 818 N N . ARG A 1 111 ? 11.176 16.276 -19.944 1.00 98.25 111 ARG A N 1
ATOM 819 C CA . ARG A 1 111 ? 10.172 17.326 -19.708 1.00 98.25 111 ARG A CA 1
ATOM 820 C C . ARG A 1 111 ? 9.048 16.860 -18.779 1.00 98.25 111 ARG A C 1
ATOM 822 O O . ARG A 1 111 ? 8.655 17.608 -17.889 1.00 98.25 111 ARG A O 1
ATOM 829 N N . VAL A 1 112 ? 8.518 15.653 -18.982 1.00 98.38 112 VAL A N 1
ATOM 830 C CA . VAL A 1 112 ? 7.441 15.113 -18.134 1.00 98.38 112 VAL A CA 1
ATOM 831 C C . VAL A 1 112 ? 7.947 14.833 -16.720 1.00 98.38 112 VAL A C 1
ATOM 833 O O . VAL A 1 112 ? 7.260 15.168 -15.761 1.00 98.38 112 VAL A O 1
ATOM 836 N N . ILE A 1 113 ? 9.149 14.272 -16.566 1.00 98.19 113 ILE A N 1
ATOM 837 C CA . ILE A 1 113 ? 9.733 14.053 -15.235 1.00 98.19 113 ILE A CA 1
ATOM 838 C C . ILE A 1 113 ? 9.950 15.386 -14.513 1.00 98.19 113 ILE A C 1
ATOM 840 O O . ILE A 1 113 ? 9.615 15.494 -13.337 1.00 98.19 113 ILE A O 1
ATOM 844 N N . ALA A 1 114 ? 10.429 16.422 -15.207 1.00 97.94 114 ALA A N 1
ATOM 845 C CA . ALA A 1 114 ? 10.564 17.756 -14.625 1.00 97.94 114 ALA A CA 1
ATOM 846 C C . ALA A 1 114 ? 9.214 18.341 -14.170 1.00 97.94 114 ALA A C 1
ATOM 848 O O . ALA A 1 114 ? 9.150 18.952 -13.104 1.00 97.94 114 ALA A O 1
ATOM 849 N N . GLN A 1 115 ? 8.140 18.117 -14.936 1.00 97.81 115 GLN A N 1
ATOM 850 C CA . GLN A 1 115 ? 6.784 18.522 -14.554 1.00 97.81 115 GLN A CA 1
ATOM 851 C C . GLN A 1 115 ? 6.310 17.792 -13.287 1.00 97.81 115 GLN A C 1
ATOM 853 O O . GLN A 1 115 ? 5.875 18.442 -12.342 1.00 97.81 115 GLN A O 1
ATOM 858 N N . VAL A 1 116 ? 6.485 16.466 -13.218 1.00 97.81 116 VAL A N 1
ATOM 859 C CA . VAL A 1 116 ? 6.156 15.667 -12.021 1.00 97.81 116 VAL A CA 1
ATOM 860 C C . VAL A 1 116 ? 6.922 16.167 -10.797 1.00 97.81 116 VAL A C 1
ATOM 862 O O . VAL A 1 116 ? 6.340 16.312 -9.725 1.00 97.81 116 VAL A O 1
ATOM 865 N N . VAL A 1 117 ? 8.216 16.465 -10.951 1.00 97.94 117 VAL A N 1
ATOM 866 C CA . VAL A 1 117 ? 9.057 17.006 -9.873 1.00 97.94 117 VAL A CA 1
ATOM 867 C C . VAL A 1 117 ? 8.538 18.363 -9.390 1.00 97.94 117 VAL A C 1
ATOM 869 O O . VAL A 1 117 ? 8.552 18.625 -8.187 1.00 97.94 117 VAL A O 1
ATOM 872 N N . ASP A 1 118 ? 8.110 19.242 -10.300 1.00 97.12 118 ASP A N 1
ATOM 873 C CA . ASP A 1 118 ? 7.562 20.551 -9.935 1.00 97.12 118 ASP A CA 1
ATOM 874 C C . ASP A 1 118 ? 6.234 20.412 -9.184 1.00 97.12 118 ASP A C 1
ATOM 876 O O . ASP A 1 118 ? 6.096 20.939 -8.079 1.00 97.12 118 ASP A O 1
ATOM 880 N N . ASP A 1 119 ? 5.300 19.627 -9.720 1.00 97.12 119 ASP A N 1
ATOM 881 C CA . ASP A 1 119 ? 3.985 19.410 -9.110 1.00 97.12 119 ASP A CA 1
ATOM 882 C C . ASP A 1 119 ? 4.096 18.709 -7.745 1.00 97.12 119 ASP A C 1
ATOM 884 O O . ASP A 1 119 ? 3.426 19.094 -6.785 1.00 97.12 119 ASP A O 1
ATOM 888 N N . ALA A 1 120 ? 5.002 17.735 -7.608 1.00 95.94 120 ALA A N 1
ATOM 889 C CA . ALA A 1 120 ? 5.284 17.067 -6.337 1.00 95.94 120 ALA A CA 1
ATOM 890 C C . ALA A 1 120 ? 5.841 18.035 -5.279 1.00 95.94 120 ALA A C 1
ATOM 892 O O . ALA A 1 120 ? 5.452 17.973 -4.108 1.00 95.94 120 ALA A O 1
ATOM 893 N N . LYS A 1 121 ? 6.726 18.963 -5.674 1.00 95.56 121 LYS A N 1
ATOM 894 C CA . LYS A 1 121 ? 7.244 20.012 -4.777 1.00 95.56 121 LYS A CA 1
ATOM 895 C C . LYS A 1 121 ? 6.142 20.972 -4.347 1.00 95.56 121 LYS A C 1
ATOM 897 O O . LYS A 1 121 ? 6.041 21.269 -3.161 1.00 95.56 121 LYS A O 1
ATOM 902 N N . ARG A 1 122 ? 5.282 21.401 -5.274 1.00 94.50 122 ARG A N 1
ATOM 903 C CA . ARG A 1 122 ? 4.131 22.259 -4.952 1.00 94.50 122 ARG A CA 1
ATOM 904 C C . ARG A 1 122 ? 3.210 21.601 -3.933 1.00 94.50 122 ARG A C 1
ATOM 906 O O . ARG A 1 122 ? 2.859 22.231 -2.936 1.00 94.50 122 ARG A O 1
ATOM 913 N N . LEU A 1 123 ? 2.893 20.324 -4.142 1.00 92.00 123 LEU A N 1
ATOM 914 C CA . LEU A 1 123 ? 2.053 19.572 -3.218 1.00 92.00 123 LEU A CA 1
ATOM 915 C C . LEU A 1 123 ? 2.692 19.454 -1.832 1.00 92.00 123 LEU A C 1
ATOM 917 O O . LEU A 1 123 ? 2.037 19.692 -0.818 1.00 92.00 123 LEU A O 1
ATOM 921 N N . LYS A 1 124 ? 3.996 19.170 -1.781 1.00 91.50 124 LYS A N 1
ATOM 922 C CA . LYS A 1 124 ? 4.772 19.139 -0.535 1.00 91.50 124 LYS A CA 1
ATOM 923 C C . LYS A 1 124 ? 4.762 20.478 0.209 1.00 91.50 124 LYS A C 1
ATOM 925 O O . LYS A 1 124 ? 4.687 20.481 1.438 1.00 91.50 124 LYS A O 1
ATOM 930 N N . ASP A 1 125 ? 4.807 21.590 -0.519 1.00 93.56 125 ASP A N 1
ATOM 931 C CA . ASP A 1 125 ? 4.752 22.947 0.036 1.00 93.56 125 ASP A CA 1
ATOM 932 C C . ASP A 1 125 ? 3.333 23.352 0.491 1.00 93.56 125 ASP A C 1
ATOM 934 O O . ASP A 1 125 ? 3.142 24.428 1.062 1.00 93.56 125 ASP A O 1
ATOM 938 N N . GLY A 1 126 ? 2.345 22.467 0.313 1.00 91.12 126 GLY A N 1
ATOM 939 C CA . GLY A 1 126 ? 0.970 22.634 0.780 1.00 91.12 126 GLY A CA 1
ATOM 940 C C . GLY A 1 126 ? 0.023 23.246 -0.251 1.00 91.12 126 GLY A C 1
ATOM 941 O O . GLY A 1 126 ? -1.084 23.635 0.120 1.00 91.12 126 GLY A O 1
ATOM 942 N N . PHE A 1 127 ? 0.435 23.340 -1.519 1.00 93.00 127 PHE A N 1
ATOM 943 C CA . PHE A 1 127 ? -0.427 23.784 -2.614 1.00 93.00 127 PHE A CA 1
ATOM 944 C C . PHE A 1 127 ? -1.147 22.592 -3.250 1.00 93.00 127 PHE A C 1
ATOM 946 O O . PHE A 1 127 ? -0.524 21.609 -3.631 1.00 93.00 127 PHE A O 1
ATOM 953 N N . ASP A 1 128 ? -2.459 22.696 -3.422 1.00 91.19 128 ASP A N 1
ATOM 954 C CA . ASP A 1 128 ? -3.310 21.682 -4.060 1.00 91.19 128 ASP A CA 1
ATOM 955 C C . ASP A 1 128 ? -3.488 21.883 -5.578 1.00 91.19 128 ASP A C 1
ATOM 957 O O . ASP A 1 128 ? -4.258 21.161 -6.216 1.00 91.19 128 ASP A O 1
ATOM 961 N N . HIS A 1 129 ? -2.764 22.841 -6.159 1.00 93.38 129 HIS A N 1
ATOM 962 C CA . HIS A 1 129 ? -2.843 23.255 -7.559 1.00 93.38 129 HIS A CA 1
ATOM 963 C C . HIS A 1 129 ? -1.453 23.454 -8.178 1.00 93.38 129 HIS A C 1
ATOM 965 O O . HIS A 1 129 ? -0.481 23.769 -7.479 1.00 93.38 129 HIS A O 1
ATOM 971 N N . ASP A 1 130 ? -1.360 23.313 -9.499 1.00 93.06 130 ASP A N 1
ATOM 972 C CA . ASP A 1 130 ? -0.142 23.523 -10.285 1.00 93.06 130 ASP A CA 1
ATOM 973 C C . ASP A 1 130 ? 0.213 25.019 -10.433 1.00 93.06 130 ASP A C 1
ATOM 975 O O . ASP A 1 130 ? -0.414 25.898 -9.835 1.00 93.06 130 ASP A O 1
ATOM 979 N N . ARG A 1 131 ? 1.264 25.344 -11.198 1.00 92.25 131 ARG A N 1
ATOM 980 C CA . ARG A 1 131 ? 1.678 26.746 -11.417 1.00 92.25 131 ARG A CA 1
ATOM 981 C C . ARG A 1 131 ? 0.676 27.573 -12.223 1.00 92.25 131 ARG A C 1
ATOM 983 O O . ARG A 1 131 ? 0.725 28.798 -12.133 1.00 92.25 131 ARG A O 1
ATOM 990 N N . ALA A 1 132 ? -0.178 26.931 -13.012 1.00 92.69 132 ALA A N 1
ATOM 991 C CA . ALA A 1 132 ? -1.238 27.587 -13.766 1.00 92.69 132 ALA A CA 1
ATOM 992 C C . ALA A 1 132 ? -2.501 27.813 -12.915 1.00 92.69 132 ALA A C 1
ATOM 994 O O . ALA A 1 132 ? -3.406 28.514 -13.357 1.00 92.69 132 ALA A O 1
ATOM 995 N N . GLY A 1 133 ? -2.542 27.285 -11.686 1.00 93.06 133 GLY A N 1
ATOM 996 C CA . GLY A 1 133 ? -3.701 27.378 -10.799 1.00 93.06 133 GLY A CA 1
ATOM 997 C C . GLY A 1 133 ? -4.686 26.223 -10.964 1.00 93.06 133 GLY A C 1
ATOM 998 O O . GLY A 1 133 ? -5.746 26.248 -10.343 1.00 93.06 133 GLY A O 1
ATOM 999 N N . GLU A 1 134 ? -4.348 25.208 -11.758 1.00 92.06 134 GLU A N 1
ATOM 1000 C CA . GLU A 1 134 ? -5.221 24.063 -11.992 1.00 92.06 134 GLU A CA 1
ATOM 1001 C C . GLU A 1 134 ? -5.094 23.042 -10.857 1.00 92.06 134 GLU A C 1
ATOM 1003 O O . GLU A 1 134 ? -3.980 22.754 -10.408 1.00 92.06 134 GLU A O 1
ATOM 1008 N N . PRO A 1 135 ? -6.201 22.440 -10.394 1.00 92.31 135 PRO A N 1
ATOM 1009 C CA . PRO A 1 135 ? -6.158 21.506 -9.281 1.00 92.31 135 PRO A CA 1
ATOM 1010 C C . PRO A 1 135 ? -5.371 20.238 -9.641 1.00 92.31 135 PRO A C 1
ATOM 1012 O O . PRO A 1 135 ? -5.461 19.720 -10.761 1.00 92.31 135 PRO A O 1
ATOM 1015 N N . LEU A 1 136 ? -4.613 19.737 -8.661 1.00 91.69 136 LEU A N 1
ATOM 1016 C CA . LEU A 1 136 ? -3.810 18.512 -8.747 1.00 91.69 136 LEU A CA 1
ATOM 1017 C C . LEU A 1 136 ? -4.490 17.324 -8.056 1.00 91.69 136 LEU A C 1
ATOM 1019 O O . LEU A 1 136 ? -4.402 16.199 -8.538 1.00 91.69 136 LEU A O 1
ATOM 1023 N N . LEU A 1 137 ? -5.171 17.560 -6.929 1.00 90.56 137 LEU A N 1
ATOM 1024 C CA . LEU A 1 137 ? -5.746 16.487 -6.106 1.00 90.56 137 LEU A CA 1
ATOM 1025 C C . LEU A 1 137 ? -7.069 15.930 -6.645 1.00 90.56 137 LEU A C 1
ATOM 1027 O O . LEU A 1 137 ? -7.378 14.770 -6.389 1.00 90.56 137 LEU A O 1
ATOM 1031 N N . SER A 1 138 ? -7.826 16.715 -7.409 1.00 90.69 138 SER A N 1
ATOM 1032 C CA . SE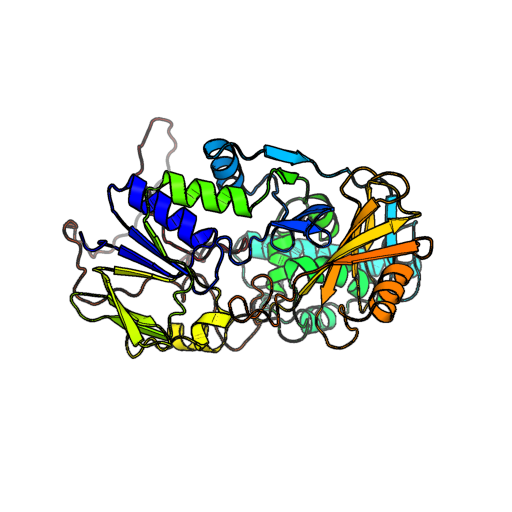R A 1 138 ? -9.043 16.245 -8.088 1.00 90.69 138 SER A CA 1
ATOM 1033 C C . SER A 1 138 ? -8.785 15.723 -9.502 1.00 90.69 138 SER A C 1
ATOM 1035 O O . SER A 1 138 ? -9.722 15.362 -10.212 1.00 90.69 138 SER A O 1
ATOM 1037 N N . LEU A 1 139 ? -7.523 15.702 -9.938 1.00 94.19 139 LEU A N 1
ATOM 1038 C CA . LEU A 1 139 ? -7.147 15.207 -11.251 1.00 94.19 139 LEU A CA 1
ATOM 1039 C C . LEU A 1 139 ? -6.907 13.702 -11.198 1.00 94.19 139 LEU A C 1
ATOM 1041 O O . LEU A 1 139 ? -6.233 13.218 -10.292 1.00 94.19 139 LEU A O 1
ATOM 1045 N N . THR A 1 140 ? -7.416 12.969 -12.184 1.00 96.56 140 THR A N 1
ATOM 1046 C CA . THR A 1 140 ? -7.083 11.551 -12.348 1.00 96.56 140 THR A CA 1
ATOM 1047 C C . THR A 1 140 ? -5.714 11.401 -13.010 1.00 96.56 140 THR A C 1
ATOM 1049 O O . THR A 1 140 ? -5.285 12.262 -13.784 1.00 96.56 140 THR A O 1
ATOM 1052 N N . MET A 1 141 ? -5.022 10.284 -12.788 1.00 96.75 141 MET A N 1
ATOM 1053 C CA . MET A 1 141 ? -3.750 10.015 -13.477 1.00 96.75 141 MET A CA 1
ATOM 1054 C C . MET A 1 141 ? -3.898 9.981 -15.004 1.00 96.75 141 MET A C 1
ATOM 1056 O O . MET A 1 141 ? -3.033 10.475 -15.730 1.00 96.75 141 MET A O 1
ATOM 1060 N N . ALA A 1 142 ? -5.025 9.476 -15.506 1.00 97.38 142 ALA A N 1
ATOM 1061 C CA . ALA A 1 142 ? -5.361 9.506 -16.922 1.00 97.38 142 ALA A CA 1
ATOM 1062 C C . ALA A 1 142 ? -5.537 10.944 -17.444 1.00 97.38 142 ALA A C 1
ATOM 1064 O O . ALA A 1 142 ? -5.054 11.264 -18.534 1.00 97.38 142 ALA A O 1
ATOM 1065 N N . ASP A 1 143 ? -6.182 11.825 -16.675 1.00 97.50 143 ASP A N 1
ATOM 1066 C CA . ASP A 1 143 ? -6.301 13.243 -17.017 1.00 97.50 143 ASP A CA 1
ATOM 1067 C C . ASP A 1 143 ? -4.965 13.974 -16.950 1.00 97.50 143 ASP A C 1
ATOM 1069 O O . ASP A 1 143 ? -4.680 14.781 -17.832 1.00 97.50 143 ASP A O 1
ATOM 1073 N N . TYR A 1 144 ? -4.108 13.654 -15.981 1.00 97.19 144 TYR A N 1
ATOM 1074 C CA . TYR A 1 144 ? -2.750 14.193 -15.919 1.00 97.19 144 TYR A CA 1
ATOM 1075 C C . TYR A 1 144 ? -1.942 13.819 -17.166 1.00 97.19 144 TYR A C 1
ATOM 1077 O O . TYR A 1 144 ? -1.301 14.673 -17.784 1.00 97.19 144 TYR A O 1
ATOM 1085 N N . PHE A 1 145 ? -2.043 12.565 -17.619 1.00 97.81 145 PHE A N 1
ATOM 1086 C CA . PHE A 1 145 ? -1.416 12.136 -18.868 1.00 97.81 145 PHE A CA 1
ATOM 1087 C C . PHE A 1 145 ? -1.924 12.898 -20.093 1.00 97.81 145 PHE A C 1
ATOM 1089 O O . PHE A 1 145 ? -1.123 13.227 -20.973 1.00 97.81 145 PHE A O 1
ATOM 1096 N N . ARG A 1 146 ? -3.233 13.173 -20.166 1.00 97.94 146 ARG A N 1
ATOM 1097 C CA . ARG A 1 146 ? -3.825 13.986 -21.239 1.00 97.94 146 ARG A CA 1
ATOM 1098 C C . ARG A 1 146 ? -3.343 15.433 -21.163 1.00 97.94 146 ARG A C 1
ATOM 1100 O O . ARG A 1 146 ? -2.827 15.946 -22.150 1.00 97.94 146 ARG A O 1
ATOM 1107 N N . ARG A 1 147 ? -3.447 16.055 -19.986 1.00 95.81 147 ARG A N 1
ATOM 1108 C CA . ARG A 1 147 ? -3.087 17.456 -19.717 1.00 95.81 147 ARG A CA 1
ATOM 1109 C C . ARG A 1 147 ? 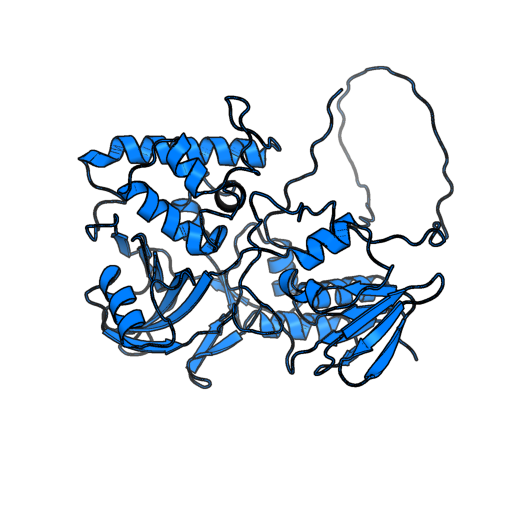-1.654 17.774 -20.134 1.00 95.81 147 ARG A C 1
ATOM 1111 O O . ARG A 1 147 ? -1.418 18.782 -20.791 1.00 95.81 147 ARG A O 1
ATOM 1118 N N . HIS A 1 148 ? -0.710 16.897 -19.800 1.00 96.06 148 HIS A N 1
ATOM 1119 C CA . HIS A 1 148 ? 0.712 17.112 -20.084 1.00 96.06 148 HIS A CA 1
ATOM 1120 C C . HIS A 1 148 ? 1.201 16.417 -21.362 1.00 96.06 148 HIS A C 1
ATOM 1122 O O . HIS A 1 148 ? 2.409 16.358 -21.598 1.00 96.06 148 HIS A O 1
ATOM 1128 N N . ASN A 1 149 ? 0.286 15.903 -22.196 1.00 96.50 149 ASN A N 1
ATOM 1129 C CA . ASN A 1 149 ? 0.598 15.190 -23.439 1.00 96.50 149 ASN A CA 1
ATOM 1130 C C . ASN A 1 149 ? 1.675 14.108 -23.243 1.00 96.50 149 ASN A C 1
ATOM 1132 O O . ASN A 1 149 ? 2.644 14.020 -23.999 1.00 96.50 149 ASN A O 1
ATOM 1136 N N . VAL A 1 150 ? 1.531 13.302 -22.187 1.00 97.56 150 VAL A N 1
ATOM 1137 C CA . VAL A 1 150 ? 2.551 12.325 -21.791 1.00 97.56 150 VAL A CA 1
ATOM 1138 C C . VAL A 1 150 ? 2.638 11.216 -22.850 1.00 97.56 150 VAL A C 1
ATOM 1140 O O . VAL A 1 150 ? 1.618 10.557 -23.089 1.00 97.56 150 VAL A O 1
ATOM 1143 N N . PRO A 1 151 ? 3.812 10.974 -23.473 1.00 96.50 151 PRO A N 1
ATOM 1144 C CA . PRO A 1 151 ? 3.991 9.907 -24.461 1.00 96.50 151 PRO A CA 1
ATOM 1145 C C . PRO A 1 151 ? 3.770 8.516 -23.866 1.00 96.50 151 PRO A C 1
ATOM 1147 O O . PRO A 1 151 ? 4.015 8.307 -22.679 1.00 96.50 151 PRO A O 1
ATOM 1150 N N . ALA A 1 152 ? 3.360 7.546 -24.688 1.00 96.50 152 ALA A N 1
ATOM 1151 C CA . ALA A 1 152 ? 3.096 6.174 -24.239 1.00 96.50 152 ALA A CA 1
ATOM 1152 C C . ALA A 1 152 ? 4.305 5.529 -23.535 1.00 96.50 152 ALA A C 1
ATOM 1154 O O . ALA A 1 152 ? 4.133 4.886 -22.500 1.00 96.50 152 ALA A O 1
ATOM 1155 N N . SER A 1 153 ? 5.517 5.782 -24.038 1.00 96.81 153 SER A N 1
ATOM 1156 C CA . SER A 1 153 ? 6.769 5.302 -23.448 1.00 96.81 153 SER A CA 1
ATOM 1157 C C . SER A 1 153 ? 7.012 5.851 -22.046 1.00 96.81 153 SER A C 1
ATOM 1159 O O . SER A 1 153 ? 7.318 5.098 -21.122 1.00 96.81 153 SER A O 1
ATOM 1161 N N . THR A 1 154 ? 6.759 7.141 -21.835 1.00 97.62 154 THR A N 1
ATOM 1162 C CA . THR A 1 154 ? 6.813 7.757 -20.505 1.00 97.62 154 THR A CA 1
ATOM 1163 C C . THR A 1 154 ? 5.681 7.276 -19.596 1.00 97.62 154 THR A C 1
ATOM 1165 O O . THR A 1 154 ? 5.920 7.035 -18.414 1.00 97.62 154 THR A O 1
ATOM 1168 N N . ARG A 1 155 ? 4.458 7.084 -20.121 1.00 97.31 155 ARG A N 1
ATOM 1169 C CA . ARG A 1 155 ? 3.341 6.517 -19.339 1.00 97.31 155 ARG A CA 1
ATOM 1170 C C . ARG A 1 155 ? 3.711 5.146 -18.790 1.00 97.31 155 ARG A C 1
ATOM 1172 O O . ARG A 1 155 ? 3.486 4.916 -17.611 1.00 97.31 155 ARG A O 1
ATOM 1179 N N . ALA A 1 156 ? 4.320 4.279 -19.602 1.00 96.94 156 ALA A N 1
ATOM 1180 C CA . ALA A 1 156 ? 4.772 2.962 -19.161 1.00 96.94 156 ALA A CA 1
ATOM 1181 C C . ALA A 1 156 ? 5.697 3.062 -17.933 1.00 96.94 156 ALA A C 1
ATOM 1183 O O . ALA A 1 156 ? 5.497 2.349 -16.953 1.00 96.94 156 ALA A O 1
ATOM 1184 N N . GLN A 1 157 ? 6.643 4.007 -17.932 1.00 97.25 157 GLN A N 1
ATOM 1185 C CA . GLN A 1 157 ? 7.546 4.210 -16.793 1.00 97.25 157 GLN A CA 1
ATOM 1186 C C . GLN A 1 157 ? 6.844 4.782 -15.559 1.00 97.25 157 GLN A C 1
ATOM 1188 O O . GLN A 1 157 ? 7.079 4.314 -14.446 1.00 97.25 157 GLN A O 1
ATOM 1193 N N . LEU A 1 158 ? 5.953 5.761 -15.733 1.00 97.31 158 LEU A N 1
ATOM 1194 C CA . LEU A 1 158 ? 5.179 6.317 -14.619 1.00 97.31 158 LEU A CA 1
ATOM 1195 C C . LEU A 1 158 ? 4.247 5.267 -14.002 1.00 97.31 158 LEU A C 1
ATOM 1197 O O . LEU A 1 158 ? 4.094 5.221 -12.781 1.00 97.31 158 LEU A O 1
ATOM 1201 N N . MET A 1 159 ? 3.679 4.388 -14.832 1.00 96.56 159 MET A N 1
ATOM 1202 C CA . MET A 1 159 ? 2.811 3.310 -14.373 1.00 96.56 159 MET A CA 1
ATOM 1203 C C . MET A 1 159 ? 3.549 2.284 -13.506 1.00 96.56 159 MET A C 1
ATOM 1205 O O . MET A 1 159 ? 2.945 1.741 -12.587 1.00 96.56 159 MET A O 1
ATOM 1209 N N . ALA A 1 160 ? 4.853 2.071 -13.703 1.00 96.31 160 ALA A N 1
ATOM 1210 C CA . ALA A 1 160 ? 5.630 1.183 -12.839 1.00 96.31 160 ALA A CA 1
ATOM 1211 C C . ALA A 1 160 ? 5.562 1.606 -11.366 1.00 96.31 160 ALA A C 1
ATOM 1213 O O . ALA A 1 160 ? 5.187 0.810 -10.506 1.00 96.31 160 ALA A O 1
ATOM 1214 N N . TRP A 1 161 ? 5.850 2.877 -11.072 1.00 95.88 161 TRP A N 1
ATOM 1215 C CA . TRP A 1 161 ? 5.726 3.399 -9.710 1.00 95.88 161 TRP A CA 1
ATOM 1216 C C . TRP A 1 161 ? 4.268 3.587 -9.285 1.00 95.88 161 TRP A C 1
ATOM 1218 O O . TRP A 1 161 ? 3.939 3.451 -8.104 1.00 95.88 161 TRP A O 1
ATOM 1228 N N . TRP A 1 162 ? 3.368 3.850 -10.235 1.00 96.06 162 TRP A N 1
ATOM 1229 C CA . TRP A 1 162 ? 1.934 3.893 -9.968 1.00 96.06 162 TRP A CA 1
ATOM 1230 C C . TRP A 1 162 ? 1.434 2.590 -9.345 1.00 96.06 162 TRP A C 1
ATOM 1232 O O . TRP A 1 162 ? 0.692 2.653 -8.372 1.00 96.06 162 TRP A O 1
ATOM 1242 N N . THR A 1 163 ? 1.892 1.418 -9.804 1.00 95.50 163 THR A N 1
ATOM 1243 C CA . THR A 1 163 ? 1.493 0.123 -9.208 1.00 95.50 163 THR A CA 1
ATOM 1244 C C . THR A 1 163 ? 1.855 -0.048 -7.733 1.00 95.50 163 THR A C 1
ATOM 1246 O O . THR A 1 163 ? 1.361 -0.983 -7.117 1.00 95.50 163 THR A O 1
ATOM 1249 N N . ILE A 1 164 ? 2.682 0.842 -7.167 1.00 92.81 164 ILE A N 1
ATOM 1250 C CA . ILE A 1 164 ? 3.084 0.866 -5.752 1.00 92.81 164 ILE A CA 1
ATOM 1251 C C . ILE A 1 164 ? 2.492 2.071 -5.007 1.00 92.81 164 ILE A C 1
ATOM 1253 O O . ILE A 1 164 ? 2.151 1.958 -3.836 1.00 92.81 164 ILE A O 1
ATOM 1257 N N . SER A 1 165 ? 2.390 3.232 -5.654 1.00 90.50 165 SER A N 1
ATOM 1258 C CA . SER A 1 165 ? 1.864 4.465 -5.048 1.00 90.50 165 SER A CA 1
ATOM 1259 C C . SER A 1 165 ? 0.351 4.584 -5.246 1.00 90.50 165 SER A C 1
ATOM 1261 O O . SER A 1 165 ? -0.410 4.360 -4.310 1.00 90.50 165 SER A O 1
ATOM 1263 N N . GLY A 1 166 ? -0.076 4.884 -6.478 1.00 88.19 166 GLY A N 1
ATOM 1264 C CA . GLY A 1 166 ? -1.474 5.101 -6.862 1.00 88.19 166 GLY A CA 1
ATOM 1265 C C . GLY A 1 166 ? -2.317 3.835 -6.842 1.00 88.19 166 GLY A C 1
ATOM 1266 O O . GLY A 1 166 ? -3.358 3.812 -6.210 1.00 88.19 166 GLY A O 1
ATOM 1267 N N . SER A 1 167 ? -1.845 2.747 -7.446 1.00 92.12 167 SER A N 1
ATOM 1268 C CA . SER A 1 167 ? -2.270 1.368 -7.150 1.00 92.12 167 SER A CA 1
ATOM 1269 C C . SER A 1 167 ? -3.751 1.075 -7.343 1.00 92.12 167 SER A C 1
ATOM 1271 O O . SER A 1 167 ? -4.297 0.192 -6.695 1.00 92.12 167 SER A O 1
ATOM 1273 N N . GLY A 1 168 ? -4.385 1.802 -8.252 1.00 94.12 168 GLY A N 1
ATOM 1274 C CA . GLY A 1 168 ? -5.746 1.580 -8.716 1.00 94.12 168 GLY A CA 1
ATOM 1275 C C . GLY A 1 168 ? -5.898 2.084 -10.146 1.00 94.12 168 GLY A C 1
ATOM 1276 O O . GLY A 1 168 ? -4.904 2.441 -10.790 1.00 94.12 168 GLY A O 1
ATOM 1277 N N . ASP A 1 169 ? -7.135 2.114 -10.634 1.00 95.44 169 ASP A N 1
ATOM 1278 C CA . ASP A 1 169 ? -7.442 2.564 -11.991 1.00 95.44 169 ASP A CA 1
ATOM 1279 C C . ASP A 1 169 ? -6.980 4.025 -12.193 1.00 95.44 169 ASP A C 1
ATOM 1281 O O . ASP A 1 169 ? -7.450 4.926 -11.485 1.00 95.44 169 ASP A O 1
ATOM 1285 N N . PRO A 1 170 ? -6.063 4.303 -13.144 1.00 96.00 170 PRO A N 1
ATOM 1286 C CA . PRO A 1 170 ? -5.614 5.664 -13.417 1.00 96.00 170 PRO A CA 1
ATOM 1287 C C . PRO A 1 170 ? -6.743 6.597 -13.877 1.00 96.00 170 PRO A C 1
ATOM 1289 O O . PRO A 1 170 ? -6.553 7.811 -13.842 1.00 96.00 170 PRO A O 1
ATOM 1292 N N . ALA A 1 171 ? -7.893 6.075 -14.309 1.00 96.12 171 ALA A N 1
ATOM 1293 C CA . ALA A 1 171 ? -9.061 6.864 -14.683 1.00 96.12 171 ALA A CA 1
ATOM 1294 C C . ALA A 1 171 ? -9.928 7.310 -13.494 1.00 96.12 171 ALA A C 1
ATOM 1296 O O . ALA A 1 171 ? -10.785 8.168 -13.690 1.00 96.12 171 ALA A O 1
ATOM 1297 N N . THR A 1 172 ? -9.726 6.772 -12.285 1.00 94.25 172 THR A N 1
ATOM 1298 C CA . THR A 1 172 ? -10.539 7.131 -11.102 1.00 94.25 172 THR A CA 1
ATOM 1299 C C . THR A 1 172 ? -9.710 7.638 -9.929 1.00 94.25 172 THR A C 1
ATOM 1301 O O . THR A 1 172 ? -10.191 8.450 -9.140 1.00 94.25 172 THR A O 1
ATOM 1304 N N . VAL A 1 173 ? -8.461 7.190 -9.804 1.00 94.44 173 VAL A N 1
ATOM 1305 C CA . VAL A 1 173 ? -7.575 7.549 -8.692 1.00 94.44 173 VAL A CA 1
ATOM 1306 C C . VAL A 1 173 ? -6.892 8.890 -8.944 1.00 94.44 173 VAL A C 1
ATOM 1308 O O . VAL A 1 173 ? -6.427 9.182 -10.050 1.00 94.44 173 VAL A O 1
ATOM 1311 N N . SER A 1 174 ? -6.788 9.680 -7.877 1.00 94.06 174 SER A N 1
ATOM 1312 C CA . SER A 1 174 ? -6.108 10.970 -7.869 1.00 94.06 174 SER A CA 1
ATOM 1313 C C . SER A 1 174 ? -4.629 10.849 -8.249 1.00 94.06 174 SER A C 1
ATOM 1315 O O . SER A 1 174 ? -3.880 10.055 -7.673 1.00 94.06 174 SER A O 1
ATOM 1317 N N . THR A 1 175 ? -4.157 11.717 -9.144 1.00 94.88 175 THR A N 1
ATOM 1318 C CA . THR A 1 175 ? -2.725 11.914 -9.424 1.00 94.88 175 THR A CA 1
ATOM 1319 C C . THR A 1 175 ? -1.942 12.314 -8.172 1.00 94.88 175 THR A C 1
ATOM 1321 O O . THR A 1 175 ? -0.731 12.086 -8.101 1.00 94.88 175 THR A O 1
ATOM 1324 N N . GLY A 1 176 ? -2.627 12.856 -7.159 1.00 93.31 176 GLY A N 1
ATOM 1325 C CA . GLY A 1 176 ? -2.057 13.169 -5.856 1.00 93.31 176 GLY A CA 1
ATOM 1326 C C . GLY A 1 176 ? -1.294 12.003 -5.228 1.00 93.31 176 GLY A C 1
ATOM 1327 O O . GLY A 1 176 ? -0.282 12.249 -4.581 1.00 93.31 176 GLY A O 1
ATOM 1328 N N . GLU A 1 177 ? -1.682 10.747 -5.474 1.00 93.00 177 GLU A N 1
ATOM 1329 C CA . GLU A 1 177 ? -0.954 9.587 -4.938 1.00 93.00 177 GLU A CA 1
ATOM 1330 C C . GLU A 1 177 ? 0.463 9.458 -5.512 1.00 93.00 177 GLU A C 1
ATOM 1332 O O . GLU A 1 177 ? 1.423 9.211 -4.773 1.00 93.00 177 GLU A O 1
ATOM 1337 N N . LEU A 1 178 ? 0.621 9.692 -6.820 1.00 94.94 178 LEU A N 1
ATOM 1338 C CA . LEU A 1 178 ? 1.938 9.732 -7.451 1.00 94.94 178 LEU A CA 1
ATOM 1339 C C . LEU A 1 178 ? 2.733 10.923 -6.910 1.00 94.94 178 LEU A C 1
ATOM 1341 O O . LEU A 1 178 ? 3.846 10.748 -6.417 1.00 94.94 178 LEU A O 1
ATOM 1345 N N . LEU A 1 179 ? 2.158 12.125 -6.973 1.00 95.44 179 LEU A N 1
ATOM 1346 C CA . LEU A 1 179 ? 2.856 13.372 -6.649 1.00 95.44 179 LEU A CA 1
ATOM 1347 C C . LEU A 1 179 ? 3.267 13.445 -5.177 1.00 95.44 179 LEU A C 1
ATOM 1349 O O . LEU A 1 179 ? 4.401 13.813 -4.879 1.00 95.44 179 LEU A O 1
ATOM 1353 N N . ALA A 1 180 ? 2.388 13.047 -4.254 1.00 91.75 180 ALA A N 1
ATOM 1354 C CA . ALA A 1 180 ? 2.693 13.016 -2.827 1.00 91.75 180 ALA A CA 1
ATOM 1355 C C . ALA A 1 180 ? 3.829 12.033 -2.530 1.00 91.75 180 ALA A C 1
ATOM 1357 O O . ALA A 1 180 ? 4.743 12.364 -1.773 1.00 91.75 180 ALA A O 1
ATOM 1358 N N . SER A 1 181 ? 3.825 10.860 -3.178 1.00 90.44 181 SER A N 1
ATOM 1359 C CA . SER A 1 181 ? 4.927 9.904 -3.049 1.00 90.44 181 SER A CA 1
ATOM 1360 C C . SER A 1 181 ? 6.236 10.460 -3.621 1.00 90.44 181 SER A C 1
ATOM 1362 O O . SER A 1 181 ? 7.286 10.296 -3.012 1.00 90.44 181 SER A O 1
ATOM 1364 N N . CYS A 1 182 ? 6.181 11.201 -4.726 1.00 94.12 182 CYS A N 1
ATOM 1365 C CA . CYS A 1 182 ? 7.335 11.873 -5.312 1.00 94.12 182 CYS A CA 1
ATOM 1366 C C . CYS A 1 182 ? 7.788 13.108 -4.514 1.00 94.12 182 CYS A C 1
ATOM 1368 O O . CYS A 1 182 ? 8.863 13.623 -4.771 1.00 94.12 182 CYS A O 1
ATOM 1370 N N . GLY A 1 183 ? 7.046 13.585 -3.509 1.00 89.38 183 GLY A N 1
ATOM 1371 C CA . GLY A 1 183 ? 7.471 14.708 -2.657 1.00 89.38 183 GLY A CA 1
ATOM 1372 C C . GLY A 1 183 ? 8.707 14.411 -1.786 1.00 89.38 183 GLY A C 1
ATOM 1373 O O . GLY A 1 183 ? 9.269 15.312 -1.146 1.00 89.38 183 GLY A O 1
ATOM 1374 N N . TYR A 1 184 ? 9.150 13.155 -1.734 1.00 85.25 184 TYR A N 1
ATOM 1375 C CA . TYR A 1 184 ? 10.346 12.713 -1.021 1.00 85.25 184 TYR A CA 1
ATOM 1376 C C . TYR A 1 184 ? 11.577 12.644 -1.944 1.00 85.25 184 TYR A C 1
ATOM 1378 O O . TYR A 1 184 ? 11.479 12.766 -3.160 1.00 85.25 184 TYR A O 1
ATOM 1386 N N . ILE A 1 185 ? 12.757 12.471 -1.336 1.00 87.50 185 ILE A N 1
ATOM 1387 C CA . ILE A 1 185 ? 14.067 12.396 -2.011 1.00 87.50 185 ILE A CA 1
ATOM 1388 C C . ILE A 1 185 ? 14.247 13.498 -3.071 1.00 87.50 185 ILE A C 1
ATOM 1390 O O . ILE A 1 185 ? 14.373 14.667 -2.704 1.00 87.50 185 ILE A O 1
ATOM 1394 N N . ASP A 1 186 ? 14.289 13.134 -4.351 1.00 90.50 186 ASP A N 1
ATOM 1395 C CA . ASP A 1 186 ? 14.693 13.980 -5.471 1.00 90.50 186 ASP A CA 1
ATOM 1396 C C . ASP A 1 186 ? 13.507 14.479 -6.304 1.00 90.50 186 ASP A C 1
ATOM 1398 O O . ASP A 1 186 ? 13.704 15.241 -7.252 1.00 90.50 186 ASP A O 1
ATOM 1402 N N . GLY A 1 187 ? 12.276 14.115 -5.9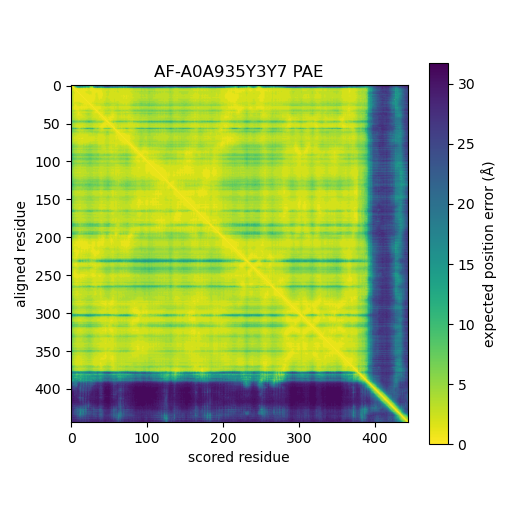36 1.00 91.00 187 GLY A N 1
ATOM 1403 C CA . GLY A 1 187 ? 11.092 14.486 -6.703 1.00 91.00 187 GLY A CA 1
ATOM 1404 C C . GLY A 1 187 ? 10.636 13.437 -7.717 1.00 91.00 187 GLY A C 1
ATOM 1405 O O . GLY A 1 187 ? 9.634 13.670 -8.390 1.00 91.00 187 GLY A O 1
ATOM 1406 N N . THR A 1 188 ? 11.376 12.338 -7.907 1.00 95.31 188 THR A N 1
ATOM 1407 C CA . THR A 1 188 ? 11.183 11.448 -9.061 1.00 95.31 188 THR A CA 1
ATOM 1408 C C . THR A 1 188 ? 10.640 10.066 -8.682 1.00 95.31 188 THR A C 1
ATOM 1410 O O . THR A 1 188 ? 10.975 9.526 -7.624 1.00 95.31 188 THR A O 1
ATOM 1413 N N . PRO A 1 189 ? 9.870 9.419 -9.579 1.00 94.31 189 PRO A N 1
ATOM 1414 C CA . PRO A 1 189 ? 9.492 8.016 -9.408 1.00 94.31 189 PRO A CA 1
ATOM 1415 C C . PRO A 1 189 ? 10.697 7.066 -9.306 1.00 94.31 189 PRO A C 1
ATOM 1417 O O . PRO A 1 189 ? 10.660 6.107 -8.540 1.00 94.31 189 PRO A O 1
ATOM 1420 N N . GLU A 1 190 ? 11.783 7.329 -10.045 1.00 93.75 190 GLU A N 1
ATOM 1421 C CA . GLU A 1 190 ? 13.003 6.506 -10.005 1.00 93.75 190 GLU A CA 1
ATOM 1422 C C . GLU A 1 190 ? 13.688 6.577 -8.635 1.00 93.75 190 GLU A C 1
ATOM 1424 O O . GLU A 1 190 ? 13.989 5.537 -8.047 1.00 93.75 190 GLU A O 1
ATOM 1429 N N . GLY A 1 191 ? 13.849 7.783 -8.081 1.00 92.62 191 GLY A N 1
ATOM 1430 C CA . GLY A 1 191 ? 14.377 7.973 -6.731 1.00 92.62 191 GLY A CA 1
ATOM 1431 C C . GLY A 1 191 ? 13.530 7.260 -5.677 1.00 92.62 191 GLY A C 1
ATOM 1432 O O . GLY A 1 191 ? 14.064 6.632 -4.761 1.00 92.62 191 GLY A O 1
ATOM 1433 N N . MET A 1 192 ? 12.205 7.266 -5.842 1.00 92.31 192 MET A N 1
ATOM 1434 C CA . MET A 1 192 ? 11.292 6.558 -4.946 1.00 92.31 192 MET A CA 1
ATOM 1435 C C . MET A 1 192 ? 11.410 5.032 -5.018 1.00 92.31 192 MET A C 1
ATOM 1437 O O . MET A 1 192 ? 11.398 4.378 -3.974 1.00 92.31 192 MET A O 1
ATOM 1441 N N . MET A 1 193 ? 11.596 4.457 -6.208 1.00 91.00 193 MET A N 1
ATOM 1442 C CA . MET A 1 193 ? 11.827 3.014 -6.364 1.00 91.00 193 MET A CA 1
ATOM 1443 C C . MET A 1 193 ? 13.101 2.551 -5.648 1.00 91.00 193 MET A C 1
ATOM 1445 O O . MET A 1 193 ? 13.124 1.469 -5.065 1.00 91.00 193 MET A O 1
ATOM 1449 N N . GLN A 1 194 ? 14.138 3.389 -5.632 1.00 87.75 194 GLN A N 1
ATOM 1450 C CA . GLN A 1 194 ? 15.408 3.096 -4.963 1.00 87.75 194 GLN A CA 1
ATOM 1451 C C . GLN A 1 194 ? 15.384 3.402 -3.453 1.00 87.75 194 GLN A C 1
ATOM 1453 O O . GLN A 1 194 ? 16.265 2.970 -2.711 1.00 87.75 194 GLN A O 1
ATOM 1458 N N . ALA A 1 195 ? 14.355 4.098 -2.963 1.00 86.31 195 ALA A N 1
ATOM 1459 C CA . ALA A 1 195 ? 14.204 4.438 -1.550 1.00 86.31 195 ALA A CA 1
ATOM 1460 C C . ALA A 1 195 ? 13.766 3.269 -0.651 1.00 86.31 195 ALA A C 1
ATOM 1462 O O . ALA A 1 195 ? 13.807 3.382 0.583 1.00 86.31 195 ALA A O 1
ATOM 1463 N N . LEU A 1 196 ? 13.321 2.162 -1.253 1.00 84.69 196 LEU A N 1
ATOM 1464 C CA . LEU A 1 196 ? 12.767 0.970 -0.605 1.00 84.69 196 LEU A CA 1
ATOM 1465 C C . LEU A 1 196 ? 13.859 0.099 0.043 1.00 84.69 196 LEU A C 1
ATOM 1467 O O . LEU A 1 196 ? 14.006 -1.079 -0.257 1.00 84.69 196 LEU A O 1
ATOM 1471 N N . THR A 1 197 ? 14.635 0.709 0.935 1.00 85.88 197 THR A N 1
ATOM 1472 C CA . THR A 1 197 ? 15.956 0.223 1.367 1.00 85.88 197 THR A CA 1
ATOM 1473 C C . THR A 1 197 ? 15.944 -0.850 2.447 1.00 85.88 197 THR A C 1
ATOM 1475 O O . THR A 1 197 ? 16.959 -1.517 2.619 1.00 85.88 197 THR A O 1
ATOM 1478 N N . HIS A 1 198 ? 14.858 -1.006 3.210 1.00 93.25 198 HIS A N 1
ATOM 1479 C CA . HIS A 1 198 ? 14.806 -1.967 4.314 1.00 93.25 198 HIS A CA 1
ATOM 1480 C C . HIS A 1 198 ? 13.493 -2.746 4.341 1.00 93.25 198 HIS A C 1
ATOM 1482 O O . HIS A 1 198 ? 12.427 -2.193 4.070 1.00 93.25 198 HIS A O 1
ATOM 1488 N N . THR A 1 199 ? 13.566 -4.008 4.754 1.00 92.69 199 THR A N 1
ATOM 1489 C CA . THR A 1 199 ? 12.427 -4.845 5.154 1.00 92.69 199 THR A CA 1
ATOM 1490 C C . THR A 1 199 ? 12.526 -5.221 6.632 1.00 92.69 199 THR A C 1
ATOM 1492 O O . THR A 1 199 ? 13.530 -4.933 7.281 1.00 92.69 199 THR A O 1
ATOM 1495 N N . LEU A 1 200 ? 11.489 -5.844 7.190 1.00 93.88 200 LEU A N 1
ATOM 1496 C CA . LEU A 1 200 ? 11.442 -6.210 8.606 1.00 93.88 200 LEU A CA 1
ATOM 1497 C C . LEU A 1 200 ? 11.786 -7.690 8.798 1.00 93.88 200 LEU A C 1
ATOM 1499 O O . LEU A 1 200 ? 11.316 -8.533 8.039 1.00 93.88 200 LEU A O 1
ATOM 1503 N N . SER A 1 201 ? 12.545 -8.011 9.846 1.00 93.69 201 SER A N 1
ATOM 1504 C CA . SER A 1 201 ? 12.766 -9.386 10.305 1.00 93.69 201 SER A CA 1
ATOM 1505 C C . SER A 1 201 ? 12.466 -9.503 11.805 1.00 93.69 201 SER A C 1
ATOM 1507 O O . SER A 1 201 ? 12.913 -8.654 12.580 1.00 93.69 201 SER A O 1
ATOM 1509 N N . PRO A 1 202 ? 11.688 -10.507 12.253 1.00 94.38 202 PRO A N 1
ATOM 1510 C CA . PRO A 1 202 ? 11.099 -11.607 11.473 1.00 94.38 202 PRO A CA 1
ATOM 1511 C C . PRO A 1 202 ? 9.853 -11.217 10.654 1.00 94.38 202 PRO A C 1
ATOM 1513 O O . PRO A 1 202 ? 9.290 -12.069 9.974 1.00 94.38 202 PRO A O 1
ATOM 1516 N N . GLY A 1 203 ? 9.424 -9.953 10.712 1.00 95.00 203 GLY A N 1
ATOM 1517 C CA . GLY A 1 203 ? 8.384 -9.394 9.849 1.00 95.00 203 GLY A CA 1
ATOM 1518 C C . GLY A 1 203 ? 7.419 -8.455 10.569 1.00 95.00 203 GLY A C 1
ATOM 1519 O O . GLY A 1 203 ? 7.414 -8.338 11.799 1.00 95.00 203 GLY A O 1
ATOM 1520 N N . VAL A 1 204 ? 6.570 -7.782 9.796 1.00 95.06 204 VAL A N 1
ATOM 1521 C CA . VAL A 1 204 ? 5.588 -6.810 10.294 1.00 95.06 204 VAL A CA 1
ATOM 1522 C C . VAL A 1 204 ? 4.518 -7.459 11.171 1.00 95.06 204 VAL A C 1
ATOM 1524 O O . VAL A 1 204 ? 4.036 -6.827 12.109 1.00 95.06 204 VAL A O 1
ATOM 1527 N N . SER A 1 205 ? 4.171 -8.724 10.921 1.00 95.31 205 SER A N 1
ATOM 1528 C CA . SER A 1 205 ? 3.173 -9.434 11.739 1.00 95.31 205 SER A CA 1
ATOM 1529 C C . SER A 1 205 ? 3.673 -9.590 13.175 1.00 95.31 205 SER A C 1
ATOM 1531 O O . SER A 1 205 ? 2.981 -9.225 14.122 1.00 95.31 205 SER A O 1
ATOM 1533 N N . THR A 1 206 ? 4.938 -9.991 13.336 1.00 97.06 206 THR A N 1
ATOM 1534 C CA . THR A 1 206 ? 5.572 -10.107 14.653 1.00 97.06 206 THR A CA 1
ATOM 1535 C C . THR A 1 206 ? 5.726 -8.758 15.350 1.00 97.06 206 THR A C 1
ATOM 1537 O O . THR A 1 206 ? 5.573 -8.689 16.569 1.00 97.06 206 THR A O 1
ATOM 1540 N N . LEU A 1 207 ? 6.003 -7.674 14.613 1.00 97.44 207 LEU A N 1
ATOM 1541 C CA . LEU A 1 207 ? 5.997 -6.329 15.196 1.00 97.44 207 LEU A CA 1
ATOM 1542 C C . LEU A 1 207 ? 4.639 -6.022 15.842 1.00 97.44 207 LEU A C 1
ATOM 1544 O O . LEU A 1 207 ? 4.587 -5.583 16.988 1.00 97.44 207 LEU A O 1
ATOM 1548 N N . ILE A 1 208 ? 3.551 -6.279 15.116 1.00 97.69 208 ILE A N 1
ATOM 1549 C CA . ILE A 1 208 ? 2.183 -5.992 15.559 1.00 97.69 208 ILE A CA 1
ATOM 1550 C C . ILE A 1 208 ? 1.817 -6.841 16.782 1.00 97.69 208 ILE A C 1
ATOM 1552 O O . ILE A 1 208 ? 1.313 -6.294 17.765 1.00 97.69 208 ILE A O 1
ATOM 1556 N N . ASP A 1 209 ? 2.145 -8.133 16.775 1.00 97.94 209 ASP A N 1
ATOM 1557 C CA . ASP A 1 209 ? 1.936 -9.020 17.928 1.00 97.94 209 ASP A CA 1
ATOM 1558 C C . ASP A 1 209 ? 2.662 -8.518 19.177 1.00 97.94 209 ASP A C 1
ATOM 1560 O O . ASP A 1 209 ? 2.083 -8.437 20.264 1.00 97.94 209 ASP A O 1
ATOM 1564 N N . ARG A 1 210 ? 3.931 -8.122 19.022 1.00 98.25 210 ARG A N 1
ATOM 1565 C CA . ARG A 1 210 ? 4.741 -7.601 20.128 1.00 98.25 210 ARG A CA 1
ATOM 1566 C C . ARG A 1 210 ? 4.222 -6.262 20.643 1.00 98.25 210 ARG A C 1
ATOM 1568 O O . ARG A 1 210 ? 4.254 -6.051 21.852 1.00 98.25 210 ARG A O 1
ATOM 1575 N N . MET A 1 211 ? 3.721 -5.386 19.772 1.00 98.44 211 MET A N 1
ATOM 1576 C CA . MET A 1 211 ? 3.085 -4.126 20.175 1.00 98.44 211 MET A CA 1
ATOM 1577 C C . MET A 1 211 ? 1.822 -4.374 21.012 1.00 98.44 211 MET A C 1
ATOM 1579 O O . MET A 1 211 ? 1.676 -3.790 22.084 1.00 98.44 211 MET A O 1
ATOM 1583 N N . ILE A 1 212 ? 0.939 -5.277 20.568 1.00 98.44 212 ILE A N 1
ATOM 1584 C CA . ILE A 1 212 ? -0.289 -5.637 21.303 1.00 98.44 212 ILE A CA 1
ATOM 1585 C C . ILE A 1 212 ? 0.054 -6.277 22.653 1.00 98.44 212 ILE A C 1
ATOM 1587 O O . ILE A 1 212 ? -0.518 -5.917 23.682 1.00 98.44 212 ILE A O 1
ATOM 1591 N N . SER A 1 213 ? 1.014 -7.205 22.672 1.00 98.12 213 SER A N 1
ATOM 1592 C CA . SER A 1 213 ? 1.449 -7.849 23.912 1.00 98.12 213 SER A CA 1
ATOM 1593 C C . SER A 1 213 ? 2.054 -6.841 24.892 1.00 98.12 213 SER A C 1
ATOM 1595 O O . SER A 1 213 ? 1.745 -6.885 26.081 1.00 98.12 213 SER A O 1
ATOM 1597 N N . ALA A 1 214 ? 2.900 -5.924 24.411 1.00 98.00 214 ALA A N 1
ATOM 1598 C CA . ALA A 1 214 ? 3.554 -4.918 25.245 1.00 98.00 214 ALA A CA 1
ATOM 1599 C C . ALA A 1 214 ? 2.569 -3.890 25.819 1.00 98.00 214 ALA A C 1
ATOM 1601 O O . ALA A 1 214 ? 2.800 -3.365 26.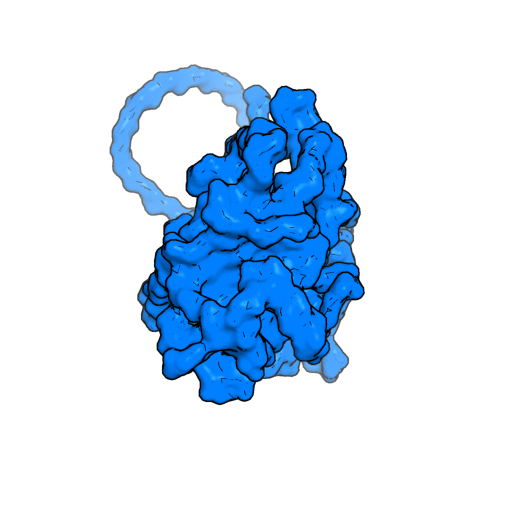906 1.00 98.00 214 ALA A O 1
ATOM 1602 N N . SER A 1 215 ? 1.454 -3.620 25.132 1.00 97.62 215 SER A N 1
ATOM 1603 C CA . SER A 1 215 ? 0.422 -2.717 25.644 1.00 97.62 215 SER A CA 1
ATOM 1604 C C . SER A 1 215 ? -0.430 -3.334 26.761 1.00 97.62 215 SER A C 1
ATOM 1606 O O . SER A 1 215 ? -1.244 -2.631 27.357 1.00 97.62 215 SER A O 1
ATOM 1608 N N . GLY A 1 216 ? -0.318 -4.645 27.017 1.00 96.81 216 GLY A N 1
ATOM 1609 C CA . GLY A 1 216 ? -1.173 -5.361 27.970 1.00 96.81 216 GLY A CA 1
ATOM 1610 C C . GLY A 1 216 ? -2.654 -5.377 27.572 1.00 96.81 216 GLY A C 1
ATOM 1611 O O . GLY A 1 216 ? -3.525 -5.595 28.418 1.00 96.81 216 GLY A O 1
ATOM 1612 N N . ALA A 1 217 ? -2.958 -5.107 26.298 1.00 97.06 217 ALA A N 1
ATOM 1613 C CA . ALA A 1 217 ? -4.328 -5.120 25.810 1.00 97.06 217 ALA A CA 1
ATOM 1614 C C . ALA A 1 217 ? -4.851 -6.557 25.767 1.00 97.06 217 ALA A C 1
ATOM 1616 O O . ALA A 1 217 ? -4.135 -7.489 25.400 1.00 97.06 217 ALA A O 1
ATOM 1617 N N . LYS A 1 218 ? -6.129 -6.739 26.103 1.00 97.00 218 LYS A N 1
ATOM 1618 C CA . LYS A 1 218 ? -6.800 -8.010 25.809 1.00 97.00 218 LYS A CA 1
ATOM 1619 C C . LYS A 1 218 ? -7.045 -8.093 24.306 1.00 97.00 218 LYS A C 1
ATOM 1621 O O . LYS A 1 218 ? -7.355 -7.075 23.694 1.00 97.00 218 LYS A O 1
ATOM 1626 N N . LEU A 1 219 ? -6.956 -9.289 23.735 1.00 97.75 219 LEU A N 1
ATOM 1627 C CA . LEU A 1 219 ? -7.186 -9.535 22.313 1.00 97.75 219 LEU A CA 1
ATOM 1628 C C . LEU A 1 219 ? -8.262 -10.606 22.132 1.00 97.75 219 LEU A C 1
ATOM 1630 O O . LEU A 1 219 ? -8.203 -11.656 22.769 1.00 97.75 219 LEU A O 1
ATOM 1634 N N . GLN A 1 220 ? -9.218 -10.346 21.246 1.00 97.44 220 GLN A N 1
ATOM 1635 C CA . GLN A 1 220 ? -10.247 -11.295 20.844 1.00 97.44 220 GLN A CA 1
ATOM 1636 C C . GLN A 1 220 ? -10.372 -11.322 19.315 1.00 97.44 220 GLN A C 1
ATOM 1638 O O . GLN A 1 220 ? -10.876 -10.391 18.693 1.00 97.44 220 GLN A O 1
ATOM 1643 N N . LEU A 1 221 ? -9.901 -12.413 18.720 1.00 97.94 221 LEU A N 1
ATOM 1644 C CA . LEU A 1 221 ? -9.988 -12.688 17.284 1.00 97.94 221 LEU A CA 1
ATOM 1645 C C . LEU A 1 221 ? -11.316 -13.386 16.940 1.00 97.94 221 LEU A C 1
ATOM 1647 O O . LEU A 1 221 ? -12.043 -13.826 17.838 1.00 97.94 221 LEU A O 1
ATOM 1651 N N . GLY A 1 222 ? -11.648 -13.489 15.650 1.00 96.81 222 GLY A N 1
ATOM 1652 C CA . GLY A 1 222 ? -12.913 -14.089 15.204 1.00 96.81 222 GLY A CA 1
ATOM 1653 C C . GLY A 1 222 ? -14.148 -13.327 15.704 1.00 96.81 222 GLY A C 1
ATOM 1654 O O . GLY A 1 222 ? -15.158 -13.930 16.081 1.00 96.81 222 GLY A O 1
ATOM 1655 N N . PHE A 1 223 ? -14.058 -11.998 15.763 1.00 97.12 223 PHE A N 1
ATOM 1656 C CA . PHE A 1 223 ? -15.105 -11.079 16.211 1.00 97.12 223 PHE A CA 1
ATOM 1657 C C . PHE A 1 223 ? -15.541 -10.159 15.052 1.00 97.12 223 PHE A C 1
ATOM 1659 O O . PHE A 1 223 ? -15.175 -8.982 15.011 1.00 97.12 223 PHE A O 1
ATOM 1666 N N . PRO A 1 224 ? -16.284 -10.685 14.056 1.00 96.44 224 PRO A N 1
ATOM 1667 C CA . PRO A 1 224 ? -16.699 -9.912 12.891 1.00 96.44 224 PRO A CA 1
ATOM 1668 C C . PRO A 1 224 ? -17.806 -8.930 13.277 1.00 96.44 224 PRO A C 1
ATOM 1670 O O . PRO A 1 224 ? -18.975 -9.305 13.380 1.00 96.44 224 PRO A O 1
ATOM 1673 N N . VAL A 1 225 ? -17.428 -7.675 13.514 1.00 97.06 225 VAL A N 1
ATOM 1674 C CA . VAL A 1 225 ? -18.351 -6.582 13.843 1.00 97.06 225 VAL A CA 1
ATOM 1675 C C . VAL A 1 225 ? -19.335 -6.340 12.693 1.00 97.06 225 VAL A C 1
ATOM 1677 O O . VAL A 1 225 ? -18.942 -6.342 11.529 1.00 97.06 225 VAL A O 1
ATOM 1680 N N . ALA A 1 226 ? -20.607 -6.146 13.038 1.00 97.38 226 ALA A N 1
ATOM 1681 C CA . ALA A 1 226 ? -21.702 -5.818 12.124 1.00 97.38 226 ALA A CA 1
ATOM 1682 C C . ALA A 1 226 ? -22.334 -4.458 12.443 1.00 97.38 226 ALA A C 1
ATOM 1684 O O . ALA A 1 226 ? -22.648 -3.708 11.528 1.00 97.38 226 ALA A O 1
ATOM 1685 N N . HIS A 1 227 ? -22.479 -4.128 13.730 1.00 97.31 227 HIS A N 1
ATOM 1686 C CA . HIS A 1 227 ? -23.092 -2.874 14.169 1.00 97.31 227 HIS A CA 1
ATOM 1687 C C . HIS A 1 227 ? -22.212 -2.167 15.198 1.00 97.31 227 HIS A C 1
ATOM 1689 O O . HIS A 1 227 ? -21.683 -2.806 16.115 1.00 97.31 227 HIS A O 1
ATOM 1695 N N . VAL A 1 228 ? -22.089 -0.847 15.071 1.00 95.75 228 VAL A N 1
ATOM 1696 C CA . VAL A 1 228 ? -21.420 0.029 16.040 1.00 95.75 228 VAL A CA 1
ATOM 1697 C C . VAL A 1 228 ? -22.319 1.224 16.323 1.00 95.75 228 VAL A C 1
ATOM 1699 O O . VAL A 1 228 ? -22.400 2.154 15.530 1.00 95.75 228 VAL A O 1
ATOM 1702 N N . THR A 1 229 ? -22.968 1.230 17.481 1.00 92.75 229 THR A N 1
ATOM 1703 C CA . THR A 1 229 ? -23.852 2.327 17.895 1.00 92.75 229 THR A CA 1
ATOM 1704 C C . THR A 1 229 ? -23.313 3.000 19.143 1.00 92.75 229 THR A C 1
ATOM 1706 O O . THR A 1 229 ? -22.823 2.323 20.050 1.00 92.75 229 THR A O 1
ATOM 1709 N N . ALA A 1 230 ? -23.439 4.319 19.228 1.00 89.06 230 ALA A N 1
ATOM 1710 C CA . ALA A 1 230 ? -23.076 5.076 20.419 1.00 89.06 230 ALA A CA 1
ATOM 1711 C C . ALA A 1 230 ? -24.252 5.916 20.929 1.00 89.06 230 ALA A C 1
ATOM 1713 O O . ALA A 1 230 ? -24.984 6.511 20.140 1.00 89.06 230 ALA A O 1
ATOM 1714 N N . ASP A 1 231 ? -24.390 6.000 22.250 1.00 85.00 231 ASP A N 1
ATOM 1715 C CA . ASP A 1 231 ? -25.269 6.954 22.928 1.00 85.00 231 ASP A CA 1
ATOM 1716 C C . ASP A 1 231 ? -24.443 7.973 23.741 1.00 85.00 231 ASP A C 1
ATOM 1718 O O . ASP A 1 231 ? -23.261 8.207 23.462 1.00 85.00 231 ASP A O 1
ATOM 1722 N N . SER A 1 232 ? -25.061 8.659 24.709 1.00 79.75 232 SER A N 1
ATOM 1723 C CA . SER A 1 232 ? -24.352 9.641 25.539 1.00 79.75 232 SER A CA 1
ATOM 1724 C C . SER A 1 232 ? -23.326 9.028 26.492 1.00 79.75 232 SER A C 1
ATOM 1726 O O . SER A 1 232 ? -22.433 9.747 26.945 1.00 79.75 232 SER A O 1
ATOM 1728 N N . ASP A 1 233 ? -23.443 7.736 26.788 1.00 84.12 233 ASP A N 1
ATOM 1729 C CA . ASP A 1 233 ? -22.779 7.089 27.912 1.00 84.12 233 ASP A CA 1
ATOM 1730 C C . ASP A 1 233 ? -21.829 5.976 27.455 1.00 84.12 233 ASP A C 1
ATOM 1732 O O . ASP A 1 233 ? -20.787 5.760 28.089 1.00 84.12 233 ASP A O 1
ATOM 1736 N N . ARG A 1 234 ? -22.171 5.247 26.382 1.00 90.69 234 ARG A N 1
ATOM 1737 C CA . ARG A 1 234 ? -21.417 4.075 25.917 1.00 90.69 234 ARG A CA 1
ATOM 1738 C C . ARG A 1 234 ? -21.429 3.900 24.401 1.00 90.69 234 ARG A C 1
ATOM 1740 O O . ARG A 1 234 ? -22.275 4.410 23.674 1.00 90.69 234 ARG A O 1
ATOM 1747 N N . VAL A 1 235 ? -20.466 3.101 23.949 1.00 92.75 235 VAL A N 1
ATOM 1748 C CA . VAL A 1 235 ? -20.431 2.502 22.616 1.00 92.75 235 VAL A CA 1
ATOM 1749 C C . VAL A 1 235 ? -20.747 1.018 22.745 1.00 92.75 235 VAL A C 1
ATOM 1751 O O . VAL A 1 235 ? -20.127 0.326 23.558 1.00 92.75 235 VAL A O 1
ATOM 1754 N N . THR A 1 236 ? -21.668 0.541 21.916 1.00 94.50 236 THR A N 1
ATOM 1755 C CA . THR A 1 236 ? -22.061 -0.863 21.801 1.00 94.50 236 THR A CA 1
ATOM 1756 C C . THR A 1 236 ? -21.631 -1.391 20.441 1.00 94.50 236 THR A C 1
ATOM 1758 O O . THR A 1 236 ? -21.927 -0.796 19.406 1.00 94.50 236 THR A O 1
ATOM 1761 N N . VAL A 1 237 ? -20.922 -2.515 20.453 1.00 96.12 237 VAL A N 1
ATOM 1762 C CA . VAL A 1 237 ? -20.411 -3.190 19.262 1.00 96.12 237 VAL A CA 1
ATOM 1763 C C . VAL A 1 237 ? -20.989 -4.589 19.214 1.00 96.12 237 VAL A C 1
ATOM 1765 O O . VAL A 1 237 ? -20.786 -5.372 20.142 1.00 96.12 237 VAL A O 1
ATOM 1768 N N . THR A 1 238 ? -21.680 -4.900 18.124 1.00 97.62 238 THR A N 1
ATOM 1769 C CA . THR A 1 238 ? -22.369 -6.178 17.933 1.00 97.62 238 THR A CA 1
ATOM 1770 C C . THR A 1 238 ? -21.814 -6.882 16.705 1.00 97.62 238 THR A C 1
ATOM 1772 O O . THR A 1 238 ? -21.599 -6.260 15.664 1.00 97.62 238 THR A O 1
ATOM 1775 N N . THR A 1 239 ? -21.535 -8.173 16.831 1.00 97.25 239 THR A N 1
ATOM 1776 C CA . THR A 1 239 ? -21.023 -9.020 15.751 1.00 97.25 239 THR A CA 1
ATOM 1777 C C . THR A 1 239 ? -22.136 -9.537 14.850 1.00 97.25 239 THR A C 1
ATOM 1779 O O . THR A 1 239 ? -23.312 -9.530 15.209 1.00 97.25 239 THR A O 1
ATOM 1782 N N . ARG A 1 240 ? -21.744 -10.078 13.691 1.00 94.94 240 ARG A N 1
ATOM 1783 C CA . ARG A 1 240 ? -22.644 -10.753 12.739 1.00 94.94 240 ARG A CA 1
ATOM 1784 C C . ARG A 1 240 ? -23.399 -11.947 13.338 1.00 94.94 240 ARG A C 1
ATOM 1786 O O . ARG A 1 240 ? -24.470 -12.283 12.855 1.00 94.94 240 ARG A O 1
ATOM 1793 N N . ASP A 1 241 ? -22.847 -12.581 14.374 1.00 94.62 241 ASP A N 1
ATOM 1794 C CA . ASP A 1 241 ? -23.459 -13.710 15.093 1.00 94.62 241 ASP A CA 1
ATOM 1795 C C . ASP A 1 241 ? -24.212 -13.291 16.374 1.00 94.62 241 ASP A C 1
ATOM 1797 O O . ASP A 1 241 ? -24.616 -14.143 17.162 1.00 94.62 241 ASP A O 1
ATOM 1801 N N . GLY A 1 242 ? -24.404 -11.985 16.597 1.00 95.31 242 GLY A N 1
ATOM 1802 C CA . GLY A 1 242 ? -25.217 -11.450 17.693 1.00 95.31 242 GLY A CA 1
ATOM 1803 C C . GLY A 1 242 ? -24.505 -11.296 19.042 1.00 95.31 242 GLY A C 1
ATOM 1804 O O . GLY A 1 242 ? -25.119 -10.816 19.996 1.00 95.31 242 GLY A O 1
ATOM 1805 N N . ARG A 1 243 ? -23.214 -11.641 19.159 1.00 95.44 243 ARG A N 1
ATOM 1806 C CA . ARG A 1 243 ? -22.419 -11.300 20.355 1.00 95.44 243 ARG A CA 1
ATOM 1807 C C . ARG A 1 243 ? -22.275 -9.784 20.460 1.00 95.44 243 ARG A C 1
ATOM 1809 O O . ARG A 1 243 ? -22.098 -9.098 19.459 1.00 95.44 243 ARG A O 1
ATOM 1816 N N . SER A 1 244 ? -22.298 -9.253 21.680 1.00 95.06 244 SER A N 1
ATOM 1817 C CA . SER A 1 244 ? -22.211 -7.809 21.905 1.00 95.06 244 SER A CA 1
ATOM 1818 C C . SER A 1 244 ? -21.232 -7.453 23.018 1.00 95.06 244 SER A C 1
ATOM 1820 O O . SER A 1 244 ? -21.101 -8.169 24.014 1.00 95.06 244 SER A O 1
ATOM 1822 N N . LEU A 1 245 ? -20.533 -6.337 22.835 1.00 95.25 245 LEU A N 1
ATOM 1823 C CA . LEU A 1 245 ? -19.623 -5.731 23.799 1.00 95.25 245 LEU A CA 1
ATOM 1824 C C . LEU A 1 245 ? -19.979 -4.256 23.973 1.00 95.25 245 LEU A C 1
ATOM 1826 O O . LEU A 1 245 ? -20.293 -3.569 23.005 1.00 95.25 245 LEU A O 1
ATOM 1830 N N . ALA A 1 246 ? -19.859 -3.754 25.200 1.00 93.44 246 ALA A N 1
ATOM 1831 C CA . ALA A 1 246 ? -20.048 -2.341 25.508 1.00 93.44 246 ALA A CA 1
ATOM 1832 C C . ALA A 1 246 ? -18.805 -1.758 26.190 1.00 93.44 246 ALA A C 1
ATOM 1834 O O . ALA A 1 246 ? -18.230 -2.384 27.087 1.00 93.44 246 ALA A O 1
ATOM 1835 N N . ALA A 1 247 ? -18.424 -0.546 25.793 1.00 92.56 247 ALA A N 1
ATOM 1836 C CA . ALA A 1 247 ? -17.295 0.209 26.335 1.00 92.56 247 ALA A CA 1
ATOM 1837 C C . ALA A 1 247 ? -17.654 1.699 26.473 1.00 92.56 247 ALA A C 1
ATOM 1839 O O . ALA A 1 247 ? -18.673 2.148 25.955 1.00 92.56 247 ALA A O 1
ATOM 1840 N N . LYS A 1 248 ? -16.823 2.489 27.166 1.00 91.44 248 LYS A N 1
ATOM 1841 C CA . LYS A 1 248 ? -17.039 3.948 27.279 1.00 91.44 248 LYS A CA 1
ATOM 1842 C C . LYS A 1 248 ? -16.713 4.679 25.976 1.00 91.44 248 LYS A C 1
ATOM 1844 O O . LYS A 1 248 ? -17.251 5.745 25.711 1.00 91.44 248 LYS A O 1
ATOM 1849 N N . ALA A 1 249 ? -15.794 4.125 25.193 1.00 92.56 249 ALA A N 1
ATOM 1850 C CA . ALA A 1 249 ? -15.393 4.645 23.895 1.00 92.56 249 ALA A CA 1
ATOM 1851 C C . ALA A 1 249 ? -14.908 3.503 22.997 1.00 92.56 249 ALA A C 1
ATOM 1853 O O . ALA A 1 249 ? -14.483 2.453 23.491 1.00 92.56 249 ALA A O 1
ATOM 1854 N N . ALA A 1 250 ? -14.921 3.739 21.687 1.00 94.56 250 ALA A N 1
ATOM 1855 C CA . ALA A 1 250 ? -14.344 2.838 20.703 1.00 94.56 250 ALA A CA 1
ATOM 1856 C C . ALA A 1 250 ? -13.382 3.573 19.762 1.00 94.56 250 ALA A C 1
ATOM 1858 O O . ALA A 1 250 ? -13.579 4.745 19.444 1.00 94.56 250 ALA A O 1
ATOM 1859 N N . ILE A 1 251 ? -12.352 2.865 19.306 1.00 95.88 251 ILE A N 1
ATOM 1860 C CA . ILE A 1 251 ? -11.463 3.273 18.218 1.00 95.88 251 ILE A CA 1
ATOM 1861 C C . ILE A 1 251 ? -11.712 2.319 17.053 1.00 95.88 251 ILE A C 1
ATOM 1863 O O . ILE A 1 251 ? -11.501 1.115 17.189 1.00 95.88 251 ILE A O 1
ATOM 1867 N N . VAL A 1 252 ? -12.138 2.849 15.908 1.00 95.31 252 VAL A N 1
ATOM 1868 C CA . VAL A 1 252 ? -12.302 2.071 14.673 1.00 95.31 252 VAL A CA 1
ATOM 1869 C C . VAL A 1 252 ? -10.998 2.145 13.883 1.00 95.31 252 VAL A C 1
ATOM 1871 O O . VAL A 1 252 ? -10.645 3.193 13.350 1.00 95.31 252 VAL A O 1
ATOM 1874 N N . ALA A 1 253 ? -10.261 1.039 13.844 1.00 95.88 253 ALA A N 1
ATOM 1875 C CA . ALA A 1 253 ? -8.956 0.904 13.198 1.00 95.88 253 ALA A CA 1
ATOM 1876 C C . ALA A 1 253 ? -9.023 -0.068 12.004 1.00 95.88 253 ALA A C 1
ATOM 1878 O O . ALA A 1 253 ? -8.131 -0.896 11.802 1.00 95.88 253 ALA A O 1
ATOM 1879 N N . LEU A 1 254 ? -10.099 0.036 11.220 1.00 94.38 254 LEU A N 1
ATOM 1880 C CA . LEU A 1 254 ? -10.395 -0.828 10.077 1.00 94.38 254 LEU A CA 1
ATOM 1881 C C . LEU A 1 254 ? -10.013 -0.173 8.737 1.00 94.38 254 LEU A C 1
ATOM 1883 O O . LEU A 1 254 ? -9.918 1.054 8.654 1.00 94.38 254 LEU A O 1
ATOM 1887 N N . PRO A 1 255 ? -9.799 -0.961 7.666 1.00 92.69 255 PRO A N 1
ATOM 1888 C CA . PRO A 1 255 ? -9.649 -0.425 6.313 1.00 92.69 255 PRO A CA 1
ATOM 1889 C C . PRO A 1 255 ? -10.908 0.323 5.858 1.00 92.69 255 PRO A C 1
ATOM 1891 O O . PRO A 1 255 ? -12.019 -0.131 6.120 1.00 92.69 255 PRO A O 1
ATOM 1894 N N . ALA A 1 256 ? -10.744 1.428 5.121 1.00 91.56 256 ALA A N 1
ATOM 1895 C CA . ALA A 1 256 ? -11.878 2.252 4.687 1.00 91.56 256 ALA A CA 1
ATOM 1896 C C . ALA A 1 256 ? -12.899 1.467 3.841 1.00 91.56 256 ALA A C 1
ATOM 1898 O O . ALA A 1 256 ? -14.097 1.664 3.998 1.00 91.56 256 ALA A O 1
ATOM 1899 N N . ASN A 1 257 ? -12.447 0.510 3.022 1.00 93.56 257 ASN A N 1
ATOM 1900 C CA . ASN A 1 257 ? -13.332 -0.311 2.181 1.00 93.56 257 ASN A CA 1
ATOM 1901 C C . ASN A 1 257 ? -14.207 -1.288 2.966 1.00 93.56 257 ASN A C 1
ATOM 1903 O O . ASN A 1 257 ? -15.203 -1.763 2.431 1.00 93.56 257 ASN A O 1
ATOM 1907 N N . VAL A 1 258 ? -13.848 -1.583 4.215 1.00 94.69 258 VAL A N 1
ATOM 1908 C CA . VAL A 1 258 ? -14.603 -2.477 5.102 1.00 94.69 258 VAL A CA 1
ATOM 1909 C C . VAL A 1 258 ? -15.648 -1.704 5.905 1.00 94.69 258 VAL A C 1
ATOM 1911 O O . VAL A 1 258 ? -16.617 -2.293 6.370 1.00 94.69 258 VAL A O 1
ATOM 1914 N N . LEU A 1 259 ? -15.497 -0.381 6.051 1.00 93.88 259 LEU A N 1
ATOM 1915 C CA . LEU A 1 259 ? -16.408 0.428 6.866 1.00 93.88 259 LEU A CA 1
ATOM 1916 C C . LEU A 1 259 ? -17.853 0.374 6.358 1.00 93.88 259 LEU A C 1
ATOM 1918 O O . LEU A 1 259 ? -18.760 0.353 7.179 1.00 93.88 259 LEU A O 1
ATOM 1922 N N . ARG A 1 260 ? -18.068 0.260 5.042 1.00 92.62 260 ARG A N 1
ATOM 1923 C CA . ARG A 1 260 ? -19.407 0.097 4.447 1.00 92.62 260 ARG A CA 1
ATOM 1924 C C . ARG A 1 260 ? -20.151 -1.175 4.870 1.00 92.62 260 ARG A C 1
ATOM 1926 O O . ARG A 1 260 ? -21.357 -1.256 4.683 1.00 92.62 260 ARG A O 1
ATOM 1933 N N . ASP A 1 261 ? -19.441 -2.182 5.385 1.00 94.06 261 ASP A N 1
ATOM 1934 C CA . ASP A 1 261 ? -20.050 -3.435 5.856 1.00 94.06 261 ASP A CA 1
ATOM 1935 C C . ASP A 1 261 ? -20.454 -3.363 7.336 1.00 94.06 261 ASP A C 1
ATOM 1937 O O . ASP A 1 261 ? -20.914 -4.359 7.900 1.00 94.06 261 ASP A O 1
ATOM 1941 N N . ILE A 1 262 ? -20.233 -2.213 7.979 1.00 95.50 262 ILE A N 1
ATOM 1942 C CA . ILE A 1 262 ? -20.592 -1.952 9.366 1.00 95.50 262 ILE A CA 1
ATOM 1943 C C . ILE A 1 262 ? -21.690 -0.901 9.383 1.00 95.50 262 ILE A C 1
ATOM 1945 O O . ILE A 1 262 ? -21.524 0.212 8.890 1.00 95.50 262 ILE A O 1
ATOM 1949 N N . ASP A 1 263 ? -22.799 -1.243 10.018 1.00 95.81 263 ASP A N 1
ATOM 1950 C CA . ASP A 1 263 ? -23.864 -0.298 10.299 1.00 95.81 263 ASP A CA 1
ATOM 1951 C C . ASP A 1 263 ? -23.502 0.533 11.538 1.00 95.81 263 ASP A C 1
ATOM 1953 O O . ASP A 1 263 ? -23.417 0.031 12.665 1.00 95.81 263 ASP A O 1
ATOM 1957 N N . PHE A 1 264 ? -23.266 1.824 11.318 1.00 93.12 264 PHE A N 1
ATOM 1958 C CA . PHE A 1 264 ? -22.960 2.777 12.379 1.00 93.12 264 PHE A CA 1
ATOM 1959 C C . PHE A 1 264 ? -24.208 3.460 12.968 1.00 93.12 264 PHE A C 1
ATOM 1961 O O . PHE A 1 264 ? -24.090 4.284 13.885 1.00 93.12 264 PHE A O 1
ATOM 1968 N N . GLY A 1 265 ? -25.408 3.165 12.461 1.00 87.75 265 GLY A N 1
ATOM 1969 C CA . GLY A 1 265 ? -26.635 3.880 12.802 1.00 87.75 265 GLY A CA 1
ATOM 1970 C C . GLY A 1 265 ? -26.476 5.398 12.655 1.00 87.75 265 GLY A C 1
ATOM 1971 O O . GLY A 1 265 ? -25.921 5.896 11.681 1.00 87.75 265 GLY A O 1
ATOM 1972 N N . ALA A 1 266 ? -26.915 6.155 13.662 1.00 84.75 266 ALA A N 1
ATOM 1973 C CA . ALA A 1 266 ? -26.776 7.616 13.698 1.00 84.75 266 ALA A CA 1
ATOM 1974 C C . ALA A 1 266 ? -25.432 8.104 14.291 1.00 84.75 266 ALA A C 1
ATOM 1976 O O . ALA A 1 266 ? -25.326 9.257 14.710 1.00 84.75 266 ALA A O 1
ATOM 1977 N N . THR A 1 267 ? -24.421 7.231 14.392 1.00 87.56 267 THR A N 1
ATOM 1978 C CA . THR A 1 267 ? -23.154 7.547 15.079 1.00 87.56 267 THR A CA 1
ATOM 1979 C C . THR A 1 267 ? -22.208 8.393 14.225 1.00 87.56 267 THR A C 1
ATOM 1981 O O . THR A 1 267 ? -21.435 9.178 14.773 1.00 87.56 267 THR A O 1
ATOM 1984 N N . LEU A 1 268 ? -22.230 8.227 12.899 1.00 86.75 268 LEU A N 1
ATOM 1985 C CA . LEU A 1 268 ? -21.375 8.975 11.973 1.00 86.75 268 LEU A CA 1
ATOM 1986 C C . LEU A 1 268 ? -22.056 10.262 11.499 1.00 86.75 268 LEU A C 1
ATOM 1988 O O . LEU A 1 268 ? -23.275 10.319 11.337 1.00 86.75 268 LEU A O 1
ATOM 1992 N N . THR A 1 269 ? -21.262 11.300 11.221 1.00 86.62 269 THR A N 1
ATOM 1993 C CA . THR A 1 269 ? -21.766 12.457 10.467 1.00 86.62 269 THR A CA 1
ATOM 1994 C C . THR A 1 269 ? -22.096 12.050 9.023 1.00 86.62 269 THR A C 1
ATOM 1996 O O . THR A 1 269 ? -21.532 11.076 8.519 1.00 86.62 269 THR A O 1
ATOM 1999 N N . PRO A 1 270 ? -22.925 12.820 8.290 1.00 88.81 270 PRO A N 1
ATOM 2000 C CA . PRO A 1 270 ? -23.200 12.530 6.881 1.00 88.81 270 PRO A CA 1
ATOM 2001 C C . PRO A 1 270 ? -21.939 12.416 6.008 1.00 88.81 270 PRO A C 1
ATOM 2003 O O . PRO A 1 270 ? -21.854 11.523 5.172 1.00 88.81 270 PRO A O 1
ATOM 2006 N N . SER A 1 271 ? -20.927 13.265 6.232 1.00 84.94 271 SER A N 1
ATOM 2007 C CA . SER A 1 271 ? -19.658 13.197 5.491 1.00 84.94 271 SER A CA 1
ATOM 2008 C C . SER A 1 271 ? -18.831 11.955 5.837 1.00 84.94 271 SER A C 1
ATOM 2010 O O . SER A 1 271 ? -18.208 11.364 4.958 1.00 84.94 271 SER A O 1
ATOM 2012 N N . GLN A 1 272 ? -18.845 11.526 7.101 1.00 86.19 272 GLN A N 1
ATOM 2013 C CA . GLN A 1 272 ? -18.191 10.290 7.534 1.00 86.19 272 GLN A CA 1
ATOM 2014 C C . GLN A 1 272 ? -18.874 9.055 6.953 1.00 86.19 272 GLN A C 1
ATOM 2016 O O . GLN A 1 272 ? -18.183 8.143 6.507 1.00 86.19 272 GLN A O 1
ATOM 2021 N N . GLN A 1 273 ? -20.210 9.041 6.929 1.00 89.31 273 GLN A N 1
ATOM 2022 C CA . GLN A 1 273 ? -20.972 7.958 6.317 1.00 89.31 273 GLN A CA 1
ATOM 2023 C C . GLN A 1 273 ? -20.678 7.874 4.816 1.00 89.31 273 GLN A C 1
ATOM 2025 O O . GLN A 1 273 ? -20.330 6.806 4.328 1.00 89.31 273 GLN A O 1
ATOM 2030 N N . GLN A 1 274 ? -20.681 9.007 4.105 1.00 89.25 274 GLN A N 1
ATOM 2031 C CA . GLN A 1 274 ? -20.312 9.050 2.687 1.00 89.25 274 GLN A CA 1
ATOM 2032 C C . GLN A 1 274 ? -18.896 8.502 2.438 1.00 89.25 274 GLN A C 1
ATOM 2034 O O . GLN A 1 274 ? -18.688 7.724 1.507 1.00 89.25 274 GLN A O 1
ATOM 2039 N N . ALA A 1 275 ? -17.919 8.870 3.274 1.00 87.25 275 ALA A N 1
ATOM 2040 C CA . ALA A 1 275 ? -16.554 8.354 3.176 1.00 87.25 275 ALA A CA 1
ATOM 2041 C C . ALA A 1 275 ? -16.476 6.837 3.448 1.00 87.25 275 ALA A C 1
ATOM 2043 O O . ALA A 1 275 ? -15.766 6.122 2.735 1.00 87.25 275 ALA A O 1
ATOM 2044 N N . ALA A 1 276 ? -17.211 6.343 4.450 1.00 89.94 276 ALA A N 1
ATOM 2045 C CA . ALA A 1 276 ? -17.302 4.919 4.773 1.00 89.94 276 ALA A CA 1
ATOM 2046 C C . ALA A 1 276 ? -17.925 4.111 3.623 1.00 89.94 276 ALA A C 1
ATOM 2048 O O . ALA A 1 276 ? -17.371 3.083 3.224 1.00 89.94 276 ALA A O 1
ATOM 2049 N N . ASP A 1 277 ? -19.018 4.612 3.045 1.00 91.50 277 ASP A N 1
ATOM 2050 C CA . ASP A 1 277 ? -19.718 3.987 1.922 1.00 91.50 277 ASP A CA 1
ATOM 2051 C C . ASP A 1 277 ? -18.842 3.971 0.661 1.00 91.50 277 ASP A C 1
ATOM 2053 O O . ASP A 1 277 ? -18.773 2.958 -0.041 1.00 91.50 277 ASP A O 1
ATOM 2057 N N . ARG A 1 278 ? -18.112 5.063 0.384 1.00 91.25 278 ARG A N 1
ATOM 2058 C CA . ARG A 1 278 ? -17.285 5.210 -0.826 1.00 91.25 278 ARG A CA 1
ATOM 2059 C C . ARG A 1 278 ? -15.995 4.400 -0.791 1.00 91.25 278 ARG A C 1
ATOM 2061 O O . ARG A 1 278 ? -15.651 3.787 -1.806 1.00 91.25 278 ARG A O 1
ATOM 2068 N N . GLY A 1 279 ? -15.286 4.363 0.337 1.00 91.06 279 GLY A N 1
ATOM 2069 C CA . GLY A 1 279 ? -13.968 3.726 0.433 1.00 91.06 279 GLY A CA 1
ATOM 2070 C C . GLY A 1 279 ? -12.921 4.288 -0.551 1.00 91.06 279 GLY A C 1
ATOM 2071 O O . GLY A 1 279 ? -13.109 5.340 -1.150 1.00 91.06 279 GLY A O 1
ATOM 2072 N N . HIS A 1 280 ? -11.811 3.573 -0.716 1.00 92.81 280 HIS A N 1
ATOM 2073 C CA . HIS A 1 280 ? -10.677 3.866 -1.593 1.00 92.81 280 HIS A CA 1
ATOM 2074 C C . HIS A 1 280 ? -10.565 2.881 -2.778 1.00 92.81 280 HIS A C 1
ATOM 2076 O O . HIS A 1 280 ? -10.994 1.723 -2.704 1.00 92.81 280 HIS A O 1
ATOM 2082 N N . ASP A 1 281 ? -9.872 3.305 -3.834 1.00 93.75 281 ASP A N 1
ATOM 2083 C CA . ASP A 1 281 ? -9.796 2.612 -5.136 1.00 93.75 281 ASP A CA 1
ATOM 2084 C C . ASP A 1 281 ? -8.555 1.716 -5.298 1.00 93.75 281 ASP A C 1
ATOM 2086 O O . ASP A 1 281 ? -8.185 1.320 -6.398 1.00 93.75 281 ASP A O 1
ATOM 2090 N N . GLY A 1 282 ? -7.905 1.367 -4.189 1.00 94.56 282 GLY A N 1
ATOM 2091 C CA . GLY A 1 282 ? -6.667 0.579 -4.198 1.00 94.56 282 GLY A CA 1
ATOM 2092 C C . GLY A 1 282 ? -6.917 -0.869 -4.617 1.00 94.56 282 GLY A C 1
ATOM 2093 O O . GLY A 1 282 ? -7.584 -1.614 -3.891 1.00 94.56 282 GLY A O 1
ATOM 2094 N N . ARG A 1 283 ? -6.395 -1.249 -5.782 1.00 95.94 283 ARG A N 1
ATOM 2095 C CA . ARG A 1 283 ? -6.553 -2.525 -6.497 1.00 95.94 283 ARG A CA 1
ATOM 2096 C C . ARG A 1 283 ? -5.230 -2.967 -7.139 1.00 95.94 283 ARG A C 1
ATOM 2098 O O . ARG A 1 283 ? -5.166 -3.293 -8.319 1.00 95.94 283 ARG A O 1
ATOM 2105 N N . ALA A 1 284 ? -4.138 -2.923 -6.384 1.00 94.94 284 ALA A N 1
ATOM 2106 C CA . ALA A 1 284 ? -2.864 -3.463 -6.858 1.00 94.94 284 ALA A CA 1
ATOM 2107 C C . ALA A 1 284 ? -2.790 -4.981 -6.653 1.00 94.94 284 ALA A C 1
ATOM 2109 O O . ALA A 1 284 ? -3.448 -5.553 -5.788 1.00 94.94 284 ALA A O 1
ATOM 2110 N N . ILE A 1 285 ? -1.911 -5.624 -7.406 1.00 97.31 285 ILE A N 1
ATOM 2111 C CA . ILE A 1 285 ? -1.493 -7.000 -7.175 1.00 97.31 285 ILE A CA 1
ATOM 2112 C C . ILE A 1 285 ? -0.058 -6.955 -6.689 1.00 97.31 285 ILE A C 1
ATOM 2114 O O . ILE A 1 285 ? 0.786 -6.287 -7.282 1.00 97.31 285 ILE A O 1
ATOM 2118 N N . LYS A 1 286 ? 0.219 -7.700 -5.621 1.00 97.81 286 LYS A N 1
ATOM 2119 C CA . LYS A 1 286 ? 1.568 -7.951 -5.135 1.00 97.81 286 LYS A CA 1
ATOM 2120 C C . LYS A 1 286 ? 1.799 -9.444 -5.055 1.00 97.81 286 LYS A C 1
ATOM 2122 O O . LYS A 1 286 ? 1.033 -10.144 -4.397 1.00 97.81 286 LYS A O 1
ATOM 2127 N N . LEU A 1 287 ? 2.888 -9.913 -5.646 1.00 97.81 287 LEU A N 1
ATOM 2128 C CA . LEU A 1 287 ? 3.242 -11.325 -5.628 1.00 97.81 287 LEU A CA 1
ATOM 2129 C C . LEU A 1 287 ? 4.739 -11.539 -5.425 1.00 97.81 287 LEU A C 1
ATOM 2131 O O . LEU A 1 287 ? 5.560 -10.676 -5.734 1.00 97.81 287 LEU A O 1
ATOM 2135 N N . TRP A 1 288 ? 5.077 -12.705 -4.891 1.00 98.56 288 TRP A N 1
ATOM 2136 C CA . TRP A 1 288 ? 6.436 -13.217 -4.821 1.00 98.56 288 TRP A CA 1
ATOM 2137 C C . TRP A 1 288 ? 6.613 -14.306 -5.869 1.00 98.56 288 TRP A C 1
ATOM 2139 O O . TRP A 1 288 ? 5.784 -15.205 -5.990 1.00 98.56 288 TRP A O 1
ATOM 2149 N N . LEU A 1 289 ? 7.710 -14.240 -6.609 1.00 98.69 289 LEU A N 1
ATOM 2150 C CA . LEU A 1 289 ? 8.108 -15.194 -7.633 1.00 98.69 289 LEU A CA 1
ATOM 2151 C C . LEU A 1 289 ? 9.406 -15.847 -7.179 1.00 98.69 289 LEU A C 1
ATOM 2153 O O . LEU A 1 289 ? 10.346 -15.160 -6.784 1.00 98.69 289 LEU A O 1
ATOM 2157 N N . ARG A 1 290 ? 9.480 -17.169 -7.272 1.00 98.56 290 ARG A N 1
ATOM 2158 C CA . ARG A 1 290 ? 10.740 -17.904 -7.226 1.00 98.56 290 ARG A CA 1
ATOM 2159 C C . ARG A 1 290 ? 11.168 -18.168 -8.661 1.00 98.56 290 ARG A C 1
ATOM 2161 O O . ARG A 1 290 ? 10.446 -18.860 -9.384 1.00 98.56 290 ARG A O 1
ATOM 2168 N N . VAL A 1 291 ? 12.313 -17.630 -9.066 1.00 98.56 291 VAL A N 1
ATOM 2169 C CA . VAL A 1 291 ? 12.774 -17.663 -10.464 1.00 98.56 291 VAL A CA 1
ATOM 2170 C C . VAL A 1 291 ? 14.231 -18.106 -10.579 1.00 98.56 291 VAL A C 1
ATOM 2172 O O . VAL A 1 291 ? 14.987 -17.941 -9.624 1.00 98.56 291 VAL A O 1
ATOM 2175 N N . LYS A 1 292 ? 14.632 -18.640 -11.737 1.00 98.44 292 LYS A N 1
ATOM 2176 C CA . LYS A 1 292 ? 16.046 -18.802 -12.134 1.00 98.44 292 LYS A CA 1
ATOM 2177 C C . LYS A 1 292 ? 16.435 -17.741 -13.162 1.00 98.44 292 LYS A C 1
ATOM 2179 O O . LYS A 1 292 ? 15.559 -17.119 -13.755 1.00 98.44 292 LYS A O 1
ATOM 2184 N N . GLY A 1 293 ? 17.737 -17.550 -13.378 1.00 96.62 293 GLY A N 1
ATOM 2185 C CA . GLY A 1 293 ? 18.254 -16.647 -14.419 1.00 96.62 293 GLY A CA 1
ATOM 2186 C C . GLY A 1 293 ? 18.216 -15.157 -14.061 1.00 96.62 293 GLY A C 1
ATOM 2187 O O . GLY A 1 293 ? 18.474 -14.318 -14.912 1.00 96.62 293 GLY A O 1
ATOM 2188 N N . VAL A 1 294 ? 17.920 -14.807 -12.805 1.00 97.75 294 VAL A N 1
ATOM 2189 C CA . VAL A 1 294 ? 17.857 -13.413 -12.334 1.00 97.75 294 VAL A CA 1
ATOM 2190 C C . VAL A 1 294 ? 18.932 -13.175 -11.279 1.00 97.75 294 VAL A C 1
ATOM 2192 O O . VAL A 1 294 ? 19.115 -13.989 -10.374 1.00 97.75 294 VAL A O 1
ATOM 2195 N N . ARG A 1 295 ? 19.647 -12.049 -11.381 1.00 96.50 295 ARG A N 1
ATOM 2196 C CA . ARG A 1 295 ? 20.678 -11.657 -10.408 1.00 96.50 295 ARG A CA 1
ATOM 2197 C C . ARG A 1 295 ? 20.068 -10.863 -9.254 1.00 96.50 295 ARG A C 1
ATOM 2199 O O . ARG A 1 295 ? 19.112 -10.111 -9.444 1.00 96.50 295 ARG A O 1
ATOM 2206 N N . GLN A 1 296 ? 20.643 -10.982 -8.058 1.00 97.38 296 GLN A N 1
ATOM 2207 C CA . GLN A 1 296 ? 20.300 -10.089 -6.948 1.00 97.38 296 GLN A CA 1
ATOM 2208 C C . GLN A 1 296 ? 20.550 -8.628 -7.352 1.00 97.38 296 GLN A C 1
ATOM 2210 O O . GLN A 1 296 ? 21.549 -8.332 -8.003 1.00 97.38 296 GLN A O 1
ATOM 2215 N N . GLY A 1 297 ? 19.645 -7.729 -6.961 1.00 96.56 297 GLY A N 1
ATOM 2216 C CA . GLY A 1 297 ? 19.711 -6.313 -7.327 1.00 96.56 297 GLY A CA 1
ATOM 2217 C C . GLY A 1 297 ? 19.135 -5.992 -8.709 1.00 96.56 297 GLY A C 1
ATOM 2218 O O . GLY A 1 297 ? 19.218 -4.844 -9.142 1.00 96.56 297 GLY A O 1
ATOM 2219 N N . THR A 1 298 ? 18.522 -6.970 -9.387 1.00 97.88 298 THR A N 1
ATOM 2220 C CA . THR A 1 298 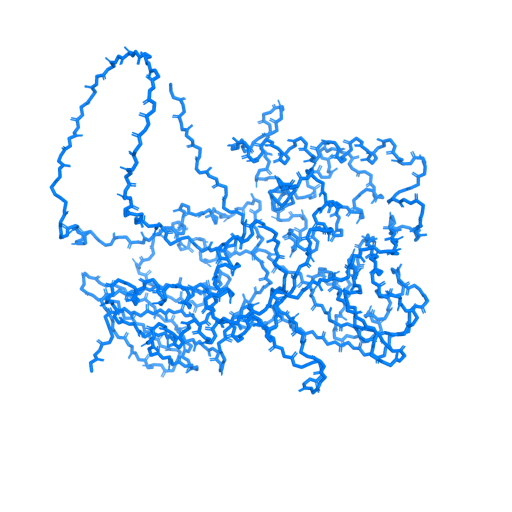? 17.791 -6.737 -10.641 1.00 97.88 298 THR A CA 1
ATOM 2221 C C . THR A 1 298 ? 16.489 -5.986 -10.382 1.00 97.88 298 THR A C 1
ATOM 2223 O O . THR A 1 298 ? 15.633 -6.484 -9.648 1.00 97.88 298 THR A O 1
ATOM 2226 N N . LEU A 1 299 ? 16.327 -4.819 -11.012 1.00 97.75 299 LEU A N 1
ATOM 2227 C CA . LEU A 1 299 ? 15.109 -4.008 -11.038 1.00 97.75 299 LEU A CA 1
ATOM 2228 C C . LEU A 1 299 ? 14.613 -3.854 -12.483 1.00 97.75 299 LEU A C 1
ATOM 2230 O O . LEU A 1 299 ? 15.250 -3.187 -13.304 1.00 97.75 299 LEU A O 1
ATOM 2234 N N . ALA A 1 300 ? 13.446 -4.420 -12.779 1.00 98.00 300 ALA A N 1
ATOM 2235 C CA . ALA A 1 300 ? 12.792 -4.299 -14.078 1.00 98.00 300 ALA A CA 1
ATOM 2236 C C . ALA A 1 300 ? 11.449 -3.583 -13.939 1.00 98.00 300 ALA A C 1
ATOM 2238 O O . ALA A 1 300 ? 10.641 -3.925 -13.077 1.00 98.00 300 ALA A O 1
ATOM 2239 N N . THR A 1 301 ? 11.211 -2.566 -14.764 1.00 97.94 301 THR A N 1
ATOM 2240 C CA . THR A 1 301 ? 10.028 -1.705 -14.639 1.00 97.94 301 THR A CA 1
ATOM 2241 C C . THR A 1 301 ? 9.440 -1.335 -15.985 1.00 97.94 301 THR A C 1
ATOM 2243 O O . THR A 1 301 ? 10.127 -1.364 -17.002 1.00 97.94 301 THR A O 1
ATOM 2246 N N . GLY A 1 302 ? 8.197 -0.878 -15.978 1.00 96.38 302 GLY A N 1
ATOM 2247 C CA . GLY A 1 302 ? 7.519 -0.333 -17.143 1.00 96.38 302 GLY A CA 1
ATOM 2248 C C . GLY A 1 302 ? 6.488 -1.302 -17.704 1.00 96.38 302 GLY A C 1
ATOM 2249 O O . GLY A 1 302 ? 5.981 -2.168 -17.003 1.00 96.38 302 GLY A O 1
ATOM 2250 N N . GLY A 1 303 ? 6.159 -1.162 -18.982 1.00 90.75 303 GLY A N 1
ATOM 2251 C CA . GLY A 1 303 ? 5.055 -1.898 -19.593 1.00 90.75 303 GLY A CA 1
ATOM 2252 C C . GLY A 1 303 ? 3.680 -1.318 -19.247 1.00 90.75 303 GLY A C 1
ATOM 2253 O O . GLY A 1 303 ? 3.539 -0.376 -18.470 1.00 90.75 303 GLY A O 1
ATOM 2254 N N . LEU A 1 304 ? 2.648 -1.860 -19.896 1.00 83.81 304 LEU A N 1
ATOM 2255 C CA . LEU A 1 304 ? 1.289 -1.299 -19.881 1.00 83.81 304 LEU A CA 1
ATOM 2256 C C . LEU A 1 304 ? 0.233 -2.234 -19.277 1.00 83.81 304 LEU A C 1
ATOM 2258 O O . LEU A 1 304 ? -0.921 -1.841 -19.182 1.00 83.81 304 LEU A O 1
ATOM 2262 N N . SER A 1 305 ? 0.601 -3.464 -18.913 1.00 90.44 305 SER A N 1
ATOM 2263 C CA . SER A 1 305 ? -0.306 -4.437 -18.295 1.00 90.44 305 SER A CA 1
ATOM 2264 C C . SER A 1 305 ? 0.476 -5.564 -17.626 1.00 90.44 305 SER A C 1
ATOM 2266 O O . SER A 1 305 ? 1.648 -5.780 -17.949 1.00 90.44 305 SER A O 1
ATOM 2268 N N . GLY A 1 306 ? -0.177 -6.314 -16.738 1.00 95.62 306 GLY A N 1
ATOM 2269 C CA . GLY A 1 306 ? 0.473 -7.373 -15.970 1.00 95.62 306 GLY A CA 1
ATOM 2270 C C . GLY A 1 306 ? 1.394 -6.814 -14.888 1.00 95.62 306 GLY A C 1
ATOM 2271 O O . GLY A 1 306 ? 1.049 -5.866 -14.183 1.00 95.62 306 GLY A O 1
ATOM 2272 N N . LEU A 1 307 ? 2.583 -7.403 -14.766 1.00 97.69 307 LEU A N 1
ATOM 2273 C CA . LEU A 1 307 ? 3.637 -6.912 -13.884 1.00 97.69 307 LEU A CA 1
ATOM 2274 C C . LEU A 1 307 ? 4.316 -5.699 -14.521 1.00 97.69 307 LEU A C 1
ATOM 2276 O O . LEU A 1 307 ? 4.756 -5.767 -15.667 1.00 97.69 307 LEU A O 1
ATOM 2280 N N . GLN A 1 308 ? 4.417 -4.609 -13.764 1.00 97.75 308 GLN A N 1
ATOM 2281 C CA . GLN A 1 308 ? 5.030 -3.351 -14.208 1.00 97.75 308 GLN A CA 1
ATOM 2282 C C . GLN A 1 308 ? 6.214 -2.923 -13.340 1.00 97.75 308 GLN A C 1
ATOM 2284 O O . GLN A 1 308 ? 6.926 -1.973 -13.668 1.00 97.75 308 GLN A O 1
ATOM 2289 N N . TRP A 1 309 ? 6.445 -3.628 -12.236 1.00 97.88 309 TRP A N 1
ATOM 2290 C CA . TRP A 1 309 ? 7.585 -3.425 -11.357 1.00 97.88 309 TRP A CA 1
ATOM 2291 C C . TRP A 1 309 ? 8.020 -4.768 -10.781 1.00 97.88 309 TRP A C 1
ATOM 2293 O O . TRP A 1 309 ? 7.198 -5.482 -10.208 1.00 97.88 309 TRP A O 1
ATOM 2303 N N . LEU A 1 310 ? 9.296 -5.116 -10.932 1.00 98.19 310 LEU A N 1
ATOM 2304 C CA . LEU A 1 310 ? 9.908 -6.334 -10.412 1.00 98.19 310 LEU A CA 1
ATOM 2305 C C . LEU A 1 310 ? 11.239 -6.011 -9.760 1.00 98.19 310 LEU A C 1
ATOM 2307 O O . LEU A 1 310 ? 12.075 -5.345 -10.368 1.00 98.19 310 LEU A O 1
ATOM 2311 N N . PHE A 1 311 ? 11.471 -6.556 -8.572 1.00 98.00 311 PHE A N 1
ATOM 2312 C CA . PHE A 1 311 ? 12.739 -6.388 -7.880 1.00 98.00 311 PHE A CA 1
ATOM 2313 C C . PHE A 1 311 ? 13.211 -7.685 -7.232 1.00 98.00 311 PHE A C 1
ATOM 2315 O O . PHE A 1 311 ? 12.416 -8.405 -6.626 1.00 98.00 311 PHE A O 1
ATOM 2322 N N . ALA A 1 312 ? 14.511 -7.964 -7.339 1.00 97.44 312 ALA A N 1
ATOM 2323 C CA . ALA A 1 312 ? 15.198 -9.095 -6.718 1.00 97.44 312 ALA A CA 1
ATOM 2324 C C . ALA A 1 312 ? 16.002 -8.640 -5.474 1.00 97.44 312 ALA A C 1
ATOM 2326 O O . ALA A 1 312 ? 17.223 -8.468 -5.562 1.00 97.44 312 ALA A O 1
ATOM 2327 N N . PRO A 1 313 ? 15.351 -8.402 -4.314 1.00 94.94 313 PRO A N 1
ATOM 2328 C CA . PRO A 1 313 ? 15.982 -7.748 -3.162 1.00 94.94 313 PRO A CA 1
ATOM 2329 C C . PRO A 1 313 ? 16.930 -8.648 -2.361 1.00 94.94 313 PRO A C 1
ATOM 2331 O O . PRO A 1 313 ? 17.773 -8.133 -1.625 1.00 94.94 313 PRO A O 1
ATOM 2334 N N . TYR A 1 314 ? 16.780 -9.972 -2.450 1.00 93.19 314 TYR A N 1
ATOM 2335 C CA . TYR A 1 314 ? 17.429 -10.928 -1.549 1.00 93.19 314 TYR A CA 1
ATOM 2336 C C . TYR A 1 314 ? 18.489 -11.781 -2.256 1.00 93.19 314 TYR A C 1
ATOM 2338 O O . TYR A 1 314 ? 18.426 -11.934 -3.475 1.00 93.19 314 TYR A O 1
ATOM 2346 N N . PRO A 1 315 ? 19.452 -12.356 -1.512 1.00 94.38 315 PRO A N 1
ATOM 2347 C CA . PRO A 1 315 ? 20.392 -13.323 -2.069 1.00 94.38 315 PRO A CA 1
ATOM 2348 C C . PRO A 1 315 ? 19.682 -14.538 -2.680 1.00 94.38 315 PRO A C 1
ATOM 2350 O O . PRO A 1 315 ? 18.557 -14.878 -2.302 1.00 94.38 315 PRO A O 1
ATOM 2353 N N . ALA A 1 316 ? 20.365 -15.214 -3.603 1.00 95.38 316 ALA A N 1
ATOM 2354 C CA . ALA A 1 316 ? 19.875 -16.453 -4.191 1.00 95.38 316 ALA A CA 1
ATOM 2355 C C . ALA A 1 316 ? 19.712 -17.568 -3.136 1.00 95.38 316 ALA A C 1
ATOM 2357 O O . ALA A 1 316 ? 20.487 -17.688 -2.187 1.00 95.38 316 ALA A O 1
ATOM 2358 N N . LEU A 1 317 ? 18.703 -18.409 -3.344 1.00 93.19 317 LEU A N 1
ATOM 2359 C CA . LEU A 1 317 ? 18.414 -19.640 -2.621 1.00 93.19 317 LEU A CA 1
ATOM 2360 C C . LEU A 1 317 ? 18.726 -20.818 -3.554 1.00 93.19 317 LEU A C 1
ATOM 2362 O O . LEU A 1 317 ? 17.882 -21.242 -4.351 1.00 93.19 317 LEU A O 1
ATOM 2366 N N . GLY A 1 318 ? 19.961 -21.320 -3.479 1.00 94.50 318 GLY A N 1
ATOM 2367 C CA . GLY A 1 318 ? 20.470 -22.302 -4.437 1.00 94.50 318 GLY A CA 1
ATOM 2368 C C . GLY A 1 318 ? 20.607 -21.685 -5.829 1.00 94.50 318 GLY A C 1
ATOM 2369 O O . GLY A 1 318 ? 21.277 -20.669 -5.988 1.00 94.50 318 GLY A O 1
ATOM 2370 N N . ASP A 1 319 ? 19.955 -22.281 -6.826 1.00 95.88 319 ASP A N 1
ATOM 2371 C CA . ASP A 1 319 ? 19.911 -21.787 -8.208 1.00 95.88 319 ASP A CA 1
ATOM 2372 C C . ASP A 1 319 ? 18.716 -20.855 -8.493 1.00 95.88 319 ASP A C 1
ATOM 2374 O O . ASP A 1 319 ? 18.538 -20.404 -9.625 1.00 95.88 319 ASP A O 1
ATOM 2378 N N . THR A 1 320 ? 17.899 -20.554 -7.476 1.00 97.81 320 THR A N 1
ATOM 2379 C CA . THR A 1 320 ? 16.729 -19.670 -7.585 1.00 97.81 320 THR A CA 1
ATOM 2380 C C . THR A 1 320 ? 16.898 -18.380 -6.791 1.00 97.81 320 THR A C 1
ATOM 2382 O O . THR A 1 320 ? 17.717 -18.300 -5.884 1.00 97.81 320 THR A O 1
ATOM 2385 N N . ILE A 1 321 ? 16.083 -17.370 -7.075 1.00 97.88 321 ILE A N 1
ATOM 2386 C CA . ILE A 1 321 ? 16.001 -16.123 -6.309 1.00 97.88 321 ILE A CA 1
ATOM 2387 C C . ILE A 1 321 ? 14.539 -15.720 -6.098 1.00 97.88 321 ILE A C 1
ATOM 2389 O O . ILE A 1 321 ? 13.672 -16.036 -6.919 1.00 97.88 321 ILE A O 1
ATOM 2393 N N . MET A 1 322 ? 14.265 -15.032 -4.985 1.00 97.88 322 MET A N 1
ATOM 2394 C CA . MET A 1 322 ? 12.957 -14.435 -4.724 1.00 97.88 322 MET A CA 1
ATOM 2395 C C . MET A 1 322 ? 12.870 -13.044 -5.356 1.00 97.88 322 MET A C 1
ATOM 2397 O O . MET A 1 322 ? 13.651 -12.152 -5.026 1.00 97.88 322 MET A O 1
ATOM 2401 N N . VAL A 1 323 ? 11.882 -12.863 -6.226 1.00 98.38 323 VAL A N 1
ATOM 2402 C CA . VAL A 1 323 ? 11.545 -11.598 -6.885 1.00 98.38 323 VAL A CA 1
ATOM 2403 C C . VAL A 1 323 ? 10.167 -11.163 -6.415 1.00 98.38 323 VAL A C 1
ATOM 2405 O O . VAL A 1 323 ? 9.224 -11.948 -6.445 1.00 98.38 323 VAL A O 1
ATOM 2408 N N . VAL A 1 324 ? 10.030 -9.919 -5.977 1.00 98.12 324 VAL A N 1
ATOM 2409 C CA . VAL A 1 324 ? 8.724 -9.310 -5.703 1.00 98.12 324 VAL A CA 1
ATOM 2410 C C . VAL A 1 324 ? 8.249 -8.573 -6.945 1.00 98.12 324 VAL A C 1
ATOM 2412 O O . VAL A 1 324 ? 9.046 -7.917 -7.614 1.00 98.12 324 VAL A O 1
ATOM 2415 N N . GLY A 1 325 ? 6.958 -8.681 -7.244 1.00 97.75 325 GLY A N 1
ATOM 2416 C CA . GLY A 1 325 ? 6.331 -8.044 -8.391 1.00 97.75 325 GLY A CA 1
ATOM 2417 C C . GLY A 1 325 ? 5.068 -7.273 -8.031 1.00 97.75 325 GLY A C 1
ATOM 2418 O O . GLY A 1 325 ? 4.309 -7.718 -7.165 1.00 97.75 325 GLY A O 1
ATOM 2419 N N . PHE A 1 326 ? 4.836 -6.162 -8.735 1.00 98.00 326 PHE A N 1
ATOM 2420 C CA . PHE A 1 326 ? 3.581 -5.412 -8.698 1.00 98.00 326 PHE A CA 1
ATOM 2421 C C . PHE A 1 326 ? 2.940 -5.260 -10.067 1.00 98.00 326 PHE A C 1
ATOM 2423 O O . PHE A 1 326 ? 3.621 -5.083 -11.078 1.00 98.00 326 PHE A O 1
ATOM 2430 N N . GLY A 1 327 ? 1.614 -5.288 -10.052 1.00 97.25 327 GLY A N 1
ATOM 2431 C CA . GLY A 1 327 ? 0.732 -4.978 -11.169 1.00 97.25 327 GLY A CA 1
ATOM 2432 C C . GLY A 1 327 ? -0.569 -4.365 -10.659 1.00 97.25 327 GLY A C 1
ATOM 2433 O O . GLY A 1 327 ? -0.715 -4.122 -9.458 1.00 97.25 327 GLY A O 1
ATOM 2434 N N . LEU A 1 328 ? -1.527 -4.146 -11.554 1.00 96.69 328 LEU A N 1
ATOM 2435 C CA . LEU A 1 328 ? -2.891 -3.751 -11.196 1.00 96.69 328 LEU A CA 1
ATOM 2436 C C . LEU A 1 328 ? -3.858 -4.916 -11.408 1.00 96.69 328 LEU A C 1
ATOM 2438 O O . LEU A 1 328 ? -3.688 -5.701 -12.339 1.00 96.69 328 LEU A O 1
ATOM 2442 N N . ASP A 1 329 ? -4.869 -5.004 -10.550 1.00 95.00 329 ASP A N 1
ATOM 2443 C CA . ASP A 1 329 ? -6.048 -5.849 -10.731 1.00 95.00 329 ASP A CA 1
ATOM 2444 C C . ASP A 1 329 ? -7.049 -5.114 -11.637 1.00 95.00 329 ASP A C 1
ATOM 2446 O O . ASP A 1 329 ? -8.020 -4.508 -11.185 1.00 95.00 329 ASP A O 1
ATOM 2450 N N . ASP A 1 330 ? -6.723 -5.070 -12.929 1.00 93.38 330 ASP A N 1
ATOM 2451 C CA . ASP A 1 330 ? -7.451 -4.331 -13.971 1.00 93.38 330 ASP A CA 1
ATOM 2452 C C . ASP A 1 330 ? -8.202 -5.255 -14.950 1.00 93.38 330 ASP A C 1
ATOM 2454 O O . ASP A 1 330 ? -8.725 -4.812 -15.973 1.00 93.38 330 ASP A O 1
ATOM 2458 N N . GLY A 1 331 ? -8.227 -6.560 -14.662 1.00 93.06 331 GLY A N 1
ATOM 2459 C CA . GLY A 1 331 ? -8.830 -7.587 -15.511 1.00 93.06 331 GLY A CA 1
ATOM 2460 C C . GLY A 1 331 ? -8.038 -7.938 -16.778 1.00 93.06 331 GLY A C 1
ATOM 2461 O O . GLY A 1 331 ? -8.463 -8.820 -17.526 1.00 93.06 331 GLY A O 1
ATOM 2462 N N . SER A 1 332 ? -6.886 -7.306 -17.037 1.00 92.44 332 SER A N 1
ATOM 2463 C CA . SER A 1 332 ? -6.056 -7.599 -18.219 1.00 92.44 332 SER A CA 1
ATOM 2464 C C . SER A 1 332 ? -5.236 -8.890 -18.092 1.00 92.44 332 SER A C 1
ATOM 2466 O O . SER A 1 332 ? -4.731 -9.411 -19.089 1.00 92.44 332 SER A O 1
ATOM 2468 N N . TRP A 1 333 ? -5.104 -9.418 -16.875 1.00 95.69 333 TRP A N 1
ATOM 2469 C CA . TRP A 1 333 ? -4.368 -10.634 -16.541 1.00 95.69 333 TRP A CA 1
ATOM 2470 C C . TRP A 1 333 ? -4.914 -11.246 -15.246 1.00 95.69 333 TRP A C 1
ATOM 2472 O O . TRP A 1 333 ? -5.606 -10.575 -14.487 1.00 95.69 333 TRP A O 1
ATOM 2482 N N . ASP A 1 334 ? -4.609 -12.521 -14.998 1.00 96.69 334 ASP A N 1
ATOM 2483 C CA . ASP A 1 334 ? -5.066 -13.234 -13.802 1.00 96.69 334 ASP A CA 1
ATOM 2484 C C . ASP A 1 334 ? -3.875 -13.801 -12.996 1.00 96.69 334 ASP A C 1
ATOM 2486 O O . ASP A 1 334 ? -3.219 -14.749 -13.453 1.00 96.69 334 ASP A O 1
ATOM 2490 N N . PRO A 1 335 ? -3.590 -13.281 -11.786 1.00 96.81 335 PRO A N 1
ATOM 2491 C CA . PRO A 1 335 ? -2.502 -13.764 -10.928 1.00 96.81 335 PRO A CA 1
ATOM 2492 C C . PRO A 1 335 ? -2.710 -15.189 -10.374 1.00 96.81 335 PRO A C 1
ATOM 2494 O O . PRO A 1 335 ? -1.760 -15.789 -9.857 1.00 96.81 335 PRO A O 1
ATOM 2497 N N . HIS A 1 336 ? -3.901 -15.785 -10.501 1.00 96.69 336 HIS A N 1
ATOM 2498 C CA . HIS A 1 336 ? -4.116 -17.208 -10.213 1.00 96.69 336 HIS A CA 1
ATOM 2499 C C . HIS A 1 336 ? -3.624 -18.120 -11.344 1.00 96.69 336 HIS A C 1
ATOM 2501 O O . HIS A 1 336 ? -3.363 -19.306 -11.117 1.00 96.69 336 HIS A O 1
ATOM 2507 N N . ARG A 1 337 ? -3.466 -17.602 -12.569 1.00 97.81 337 ARG A N 1
ATOM 2508 C CA . ARG A 1 337 ? -3.080 -18.403 -13.737 1.00 97.81 337 ARG A CA 1
ATOM 2509 C C . ARG A 1 337 ? -1.579 -18.338 -13.977 1.00 97.81 337 ARG A C 1
ATOM 2511 O O . ARG A 1 337 ? -1.047 -17.314 -14.399 1.00 97.81 337 ARG A O 1
ATOM 2518 N N . ARG A 1 338 ? -0.903 -19.489 -13.858 1.00 97.56 338 ARG A N 1
ATOM 2519 C CA . ARG A 1 338 ? 0.538 -19.626 -14.159 1.00 97.56 338 ARG A CA 1
ATOM 2520 C C . ARG A 1 338 ? 0.933 -19.000 -15.494 1.00 97.56 338 ARG A C 1
ATOM 2522 O O . ARG A 1 338 ? 1.969 -18.355 -15.573 1.00 97.56 338 ARG A O 1
ATOM 2529 N N . ARG A 1 339 ? 0.126 -19.224 -16.537 1.00 97.81 339 ARG A N 1
ATOM 2530 C CA . ARG A 1 339 ? 0.378 -18.711 -17.891 1.00 97.81 339 ARG A CA 1
ATOM 2531 C C . ARG A 1 339 ? 0.483 -17.187 -17.900 1.00 97.81 339 ARG A C 1
ATOM 2533 O O . ARG A 1 339 ? 1.405 -16.656 -18.505 1.00 97.81 339 ARG A O 1
ATOM 2540 N N . ASP A 1 340 ? -0.439 -16.509 -17.228 1.00 97.94 340 ASP A N 1
ATOM 2541 C CA . ASP A 1 340 ? -0.504 -15.050 -17.219 1.00 97.94 340 ASP A CA 1
ATOM 2542 C C . ASP A 1 340 ? 0.637 -14.468 -16.371 1.00 97.94 340 ASP A C 1
ATOM 2544 O O . ASP A 1 340 ? 1.307 -13.536 -16.807 1.00 97.94 340 ASP A O 1
ATOM 2548 N N . VAL A 1 341 ? 0.945 -15.083 -15.220 1.00 98.38 341 VAL A N 1
ATOM 2549 C CA . VAL A 1 341 ? 2.100 -14.709 -14.381 1.00 98.38 341 VAL A CA 1
ATOM 2550 C C . VAL A 1 341 ? 3.425 -14.910 -15.122 1.00 98.38 341 VAL A C 1
ATOM 2552 O O . VAL A 1 341 ? 4.284 -14.032 -15.100 1.00 98.38 341 VAL A O 1
ATOM 2555 N N . ALA A 1 342 ? 3.596 -16.042 -15.811 1.00 98.25 342 ALA A N 1
ATOM 2556 C CA . ALA A 1 342 ? 4.793 -16.325 -16.599 1.00 98.25 342 ALA A CA 1
ATOM 2557 C C . ALA A 1 342 ? 4.939 -15.356 -17.781 1.00 98.25 342 ALA A C 1
ATOM 2559 O O . ALA A 1 342 ? 6.034 -14.859 -18.026 1.00 98.25 342 ALA A O 1
ATOM 2560 N N . ALA A 1 343 ? 3.842 -15.040 -18.479 1.00 97.12 343 ALA A N 1
ATOM 2561 C CA . ALA A 1 343 ? 3.847 -14.060 -19.561 1.00 97.12 343 ALA A CA 1
ATOM 2562 C C . ALA A 1 343 ? 4.185 -12.649 -19.051 1.00 97.12 343 ALA A C 1
ATOM 2564 O O . ALA A 1 343 ? 4.977 -11.945 -19.673 1.00 97.12 343 ALA A O 1
ATOM 2565 N N . ALA A 1 344 ? 3.631 -12.245 -17.905 1.00 97.31 344 ALA A N 1
ATOM 2566 C CA . ALA A 1 344 ? 3.945 -10.970 -17.270 1.00 97.31 344 ALA A CA 1
ATOM 2567 C C . ALA A 1 344 ? 5.421 -10.883 -16.841 1.00 97.31 344 ALA A C 1
ATOM 2569 O O . ALA A 1 344 ? 6.066 -9.869 -17.098 1.00 97.31 344 ALA A O 1
ATOM 2570 N N . LEU A 1 345 ? 5.972 -11.952 -16.253 1.00 98.12 345 LEU A N 1
ATOM 2571 C CA . LEU A 1 345 ? 7.394 -12.042 -15.908 1.00 98.12 345 LEU A CA 1
ATOM 2572 C C . LEU A 1 345 ? 8.278 -11.914 -17.155 1.00 98.12 345 LEU A C 1
ATOM 2574 O O . LEU A 1 345 ? 9.173 -11.073 -17.180 1.00 98.12 345 LEU A O 1
ATOM 2578 N N . ALA A 1 346 ? 8.002 -12.702 -18.198 1.00 96.94 346 ALA A N 1
ATOM 2579 C CA . ALA A 1 346 ? 8.826 -12.765 -19.405 1.00 96.94 346 ALA A CA 1
ATOM 2580 C C . ALA A 1 346 ? 8.895 -11.433 -20.174 1.00 96.94 346 ALA A C 1
ATOM 2582 O O . ALA A 1 346 ? 9.870 -11.181 -20.875 1.00 96.94 346 ALA A O 1
ATOM 2583 N N . ARG A 1 347 ? 7.895 -10.550 -20.032 1.00 95.94 347 ARG A N 1
ATOM 2584 C CA . ARG A 1 347 ? 7.926 -9.203 -20.637 1.00 95.94 347 ARG A CA 1
ATOM 2585 C C . ARG A 1 347 ? 8.997 -8.299 -20.036 1.00 95.94 347 ARG A C 1
ATOM 2587 O O . ARG A 1 347 ? 9.545 -7.460 -20.741 1.00 95.94 347 ARG A O 1
ATOM 2594 N N . LEU A 1 348 ? 9.260 -8.439 -18.740 1.00 97.06 348 LEU A N 1
ATOM 2595 C CA . LEU A 1 348 ? 10.233 -7.616 -18.021 1.00 97.06 348 LEU A CA 1
ATOM 2596 C C . LEU A 1 348 ? 11.578 -8.328 -17.842 1.00 97.06 348 LEU A C 1
ATOM 2598 O O . LEU A 1 348 ? 12.608 -7.666 -17.785 1.00 97.06 348 LEU A O 1
ATOM 2602 N N . LEU A 1 349 ? 11.565 -9.660 -17.754 1.00 97.19 349 LEU A N 1
ATOM 2603 C CA . LEU A 1 349 ? 12.727 -10.519 -17.535 1.00 97.19 349 LEU A CA 1
ATOM 2604 C C . LEU A 1 349 ? 12.619 -11.767 -18.439 1.00 97.19 349 LEU A C 1
ATOM 2606 O O . LEU A 1 349 ? 12.257 -12.841 -17.958 1.00 97.19 349 LEU A O 1
ATOM 2610 N N . PRO A 1 350 ? 12.897 -11.653 -19.751 1.00 96.00 350 PRO A N 1
ATOM 2611 C CA . PRO A 1 350 ? 12.679 -12.732 -20.724 1.00 96.00 350 PRO A CA 1
ATOM 2612 C C . PRO A 1 350 ? 13.569 -13.960 -20.503 1.00 96.00 350 PRO A C 1
ATOM 2614 O O . PRO A 1 350 ? 13.196 -15.063 -20.889 1.00 96.00 350 PRO A O 1
ATOM 2617 N N . GLU A 1 351 ? 14.724 -13.782 -19.863 1.00 93.31 351 GLU A N 1
ATOM 2618 C CA . GLU A 1 351 ? 15.640 -14.876 -19.515 1.00 93.31 351 GLU A CA 1
ATOM 2619 C C . GLU A 1 351 ? 15.246 -15.599 -18.216 1.00 93.31 351 GLU A C 1
ATOM 2621 O O . GLU A 1 351 ? 15.843 -16.618 -17.865 1.00 93.31 351 GLU A O 1
ATOM 2626 N N . ALA A 1 352 ? 14.252 -15.088 -17.480 1.00 97.81 352 ALA A N 1
ATOM 2627 C CA . ALA A 1 352 ? 13.855 -15.659 -16.204 1.00 97.81 352 ALA A CA 1
ATOM 2628 C C . ALA A 1 352 ? 12.968 -16.898 -16.381 1.00 97.81 352 ALA A C 1
ATOM 2630 O O . ALA A 1 352 ? 11.923 -16.863 -17.032 1.00 97.81 352 ALA A O 1
ATOM 2631 N N . GLU A 1 353 ? 13.326 -17.984 -15.699 1.00 98.19 353 GLU A N 1
ATOM 2632 C CA . GLU A 1 353 ? 12.478 -19.173 -15.604 1.00 98.19 353 GLU A CA 1
ATOM 2633 C C . GLU A 1 353 ? 11.606 -19.088 -14.345 1.00 98.19 353 GLU A C 1
ATOM 2635 O O . GLU A 1 353 ? 12.121 -19.061 -13.224 1.00 98.19 353 GLU A O 1
ATOM 2640 N N . LEU A 1 354 ? 10.277 -19.082 -14.500 1.00 98.62 354 LEU A N 1
ATOM 2641 C CA . LEU A 1 354 ? 9.354 -19.118 -13.363 1.00 98.62 354 LEU A CA 1
ATOM 2642 C C . LEU A 1 354 ? 9.313 -20.516 -12.737 1.00 98.62 354 LEU A C 1
ATOM 2644 O O . LEU A 1 354 ? 8.729 -21.437 -13.303 1.00 98.62 354 LEU A O 1
ATOM 2648 N N . ILE A 1 355 ? 9.807 -20.666 -11.510 1.00 98.06 355 ILE A N 1
ATOM 2649 C CA . ILE A 1 355 ? 9.713 -21.931 -10.768 1.00 98.06 355 ILE A CA 1
ATOM 2650 C C . ILE A 1 355 ? 8.391 -22.005 -10.003 1.00 98.06 355 ILE A C 1
ATOM 2652 O O . ILE A 1 355 ? 7.668 -22.994 -10.092 1.00 98.06 355 ILE A O 1
ATOM 2656 N N . GLY A 1 356 ? 8.019 -20.939 -9.300 1.00 97.81 356 GLY A N 1
ATOM 2657 C CA . GLY A 1 356 ? 6.754 -20.853 -8.572 1.00 97.81 356 GLY A CA 1
ATOM 2658 C C . GLY A 1 356 ? 6.408 -19.415 -8.223 1.00 97.81 356 GLY A C 1
ATOM 2659 O O . GLY A 1 356 ? 7.267 -18.541 -8.292 1.00 97.81 356 GLY A O 1
ATOM 2660 N N . TRP A 1 357 ? 5.161 -19.166 -7.843 1.00 98.31 357 TRP A N 1
ATOM 2661 C CA . TRP A 1 357 ? 4.721 -17.860 -7.368 1.00 98.31 357 TRP A CA 1
ATOM 2662 C C . TRP A 1 357 ? 3.709 -18.031 -6.245 1.00 98.31 357 TRP A C 1
ATOM 2664 O O . TRP A 1 357 ? 3.081 -19.081 -6.113 1.00 98.31 357 TRP A O 1
ATOM 2674 N N . ASP A 1 358 ? 3.592 -17.001 -5.425 1.00 98.38 358 ASP A N 1
ATOM 2675 C CA . ASP A 1 358 ? 2.700 -16.973 -4.282 1.00 98.38 358 ASP A CA 1
ATOM 2676 C C . ASP A 1 358 ? 2.290 -15.530 -4.007 1.00 98.38 358 ASP A C 1
ATOM 2678 O O . ASP A 1 358 ? 3.076 -14.598 -4.205 1.00 98.38 358 ASP A O 1
ATOM 2682 N N . TRP A 1 359 ? 1.061 -15.330 -3.553 1.00 97.62 359 TRP A N 1
ATOM 2683 C CA . TRP A 1 359 ? 0.506 -14.003 -3.334 1.00 97.62 359 TRP A CA 1
ATOM 2684 C C . TRP A 1 359 ? -0.685 -14.033 -2.375 1.00 97.62 359 TRP A C 1
ATOM 2686 O O . TRP A 1 359 ? -1.095 -15.088 -1.889 1.00 97.62 359 TRP A O 1
ATOM 2696 N N . HIS A 1 360 ? -1.200 -12.854 -2.037 1.00 97.12 360 HIS A N 1
ATOM 2697 C CA . HIS A 1 360 ? -2.420 -12.704 -1.248 1.00 97.12 360 HIS A CA 1
ATOM 2698 C C . HIS A 1 360 ? -3.380 -11.799 -2.005 1.00 97.12 360 HIS A C 1
ATOM 2700 O O . HIS A 1 360 ? -3.005 -10.683 -2.371 1.00 97.12 360 HIS A O 1
ATOM 2706 N N . ASP A 1 361 ? -4.602 -12.276 -2.213 1.00 97.25 361 ASP A N 1
ATOM 2707 C CA . ASP A 1 361 ? -5.641 -11.500 -2.874 1.00 97.25 361 ASP A CA 1
ATOM 2708 C C . ASP A 1 361 ? -6.254 -10.494 -1.899 1.00 97.25 361 ASP A C 1
ATOM 2710 O O . ASP A 1 361 ? -7.239 -10.753 -1.210 1.00 97.25 361 ASP A O 1
ATOM 2714 N N . TRP A 1 362 ? -5.624 -9.324 -1.819 1.00 96.31 362 TRP A N 1
ATOM 2715 C CA . TRP A 1 362 ? -6.108 -8.222 -0.995 1.00 96.31 362 TRP A CA 1
ATOM 2716 C C . TRP A 1 362 ? -7.424 -7.631 -1.505 1.00 96.31 362 TRP A C 1
ATOM 2718 O O . TRP A 1 362 ? -8.161 -7.057 -0.702 1.00 96.31 362 TRP A O 1
ATOM 2728 N N . CYS A 1 363 ? -7.721 -7.748 -2.803 1.00 95.25 363 CYS A N 1
ATOM 2729 C CA . CYS A 1 363 ? -8.949 -7.235 -3.404 1.00 95.25 363 CYS A CA 1
ATOM 2730 C C . CYS A 1 363 ? -10.158 -8.077 -2.980 1.00 95.25 363 CYS A C 1
ATOM 2732 O O . CYS A 1 363 ? -11.179 -7.508 -2.585 1.00 95.25 363 CYS A O 1
ATOM 2734 N N . ALA A 1 364 ? -10.023 -9.406 -2.997 1.00 96.00 364 ALA A N 1
ATOM 2735 C CA . ALA A 1 364 ? -11.066 -10.338 -2.572 1.00 96.00 364 ALA A 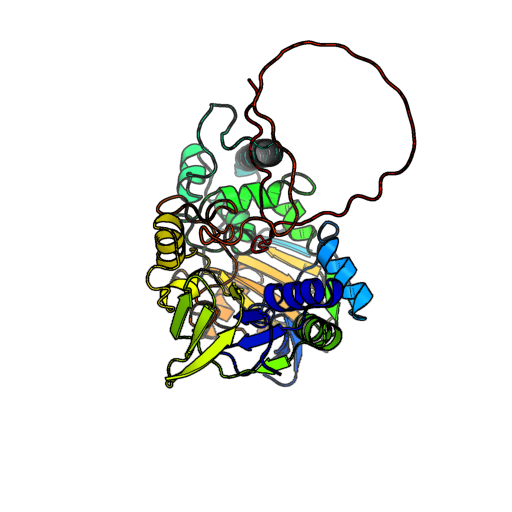CA 1
ATOM 2736 C C . ALA A 1 364 ? -11.089 -10.610 -1.055 1.00 96.00 364 ALA A C 1
ATOM 2738 O O . ALA A 1 364 ? -12.079 -11.147 -0.553 1.00 96.00 364 ALA A O 1
ATOM 2739 N N . ASP A 1 365 ? -10.043 -10.244 -0.303 1.00 96.56 365 ASP A N 1
ATOM 2740 C CA . ASP A 1 365 ? -10.014 -10.395 1.157 1.00 96.56 365 ASP A CA 1
ATOM 2741 C C . ASP A 1 365 ? -11.182 -9.617 1.808 1.00 96.56 365 ASP A C 1
ATOM 2743 O O . ASP A 1 365 ? -11.215 -8.382 1.738 1.00 96.56 365 ASP A O 1
ATOM 2747 N N . PRO A 1 366 ? -12.128 -10.292 2.492 1.00 95.19 366 PRO A N 1
ATOM 2748 C CA . PRO A 1 366 ? -13.328 -9.651 3.033 1.00 95.19 366 PRO A CA 1
ATOM 2749 C C . PRO A 1 366 ? -13.032 -8.661 4.168 1.00 95.19 366 PRO A C 1
ATOM 2751 O O . PRO A 1 366 ? -13.893 -7.857 4.520 1.00 95.19 366 PRO A O 1
ATOM 2754 N N . PHE A 1 367 ? -11.831 -8.708 4.748 1.00 94.38 367 PHE A N 1
ATOM 2755 C CA . PHE A 1 367 ? -11.395 -7.844 5.842 1.00 94.38 367 PHE A CA 1
ATOM 2756 C C . PHE A 1 367 ? -10.385 -6.778 5.394 1.00 94.38 367 PHE A C 1
ATOM 2758 O O . PHE A 1 367 ? -9.902 -6.013 6.232 1.00 94.38 367 PHE A O 1
ATOM 2765 N N . ALA A 1 368 ? -10.089 -6.689 4.092 1.00 94.25 368 ALA A N 1
ATOM 2766 C CA . ALA A 1 368 ? -9.290 -5.614 3.498 1.00 94.25 368 ALA A CA 1
ATOM 2767 C C . ALA A 1 368 ? -9.998 -4.919 2.325 1.00 94.25 368 ALA A C 1
ATOM 2769 O O . ALA A 1 368 ? -10.063 -3.687 2.311 1.00 94.25 368 ALA A O 1
ATOM 2770 N N . ARG A 1 369 ? -10.566 -5.700 1.393 1.00 95.12 369 ARG A N 1
ATOM 2771 C CA . ARG A 1 369 ? -11.317 -5.255 0.205 1.00 95.12 369 ARG A CA 1
ATOM 2772 C C . ARG A 1 369 ? -10.548 -4.266 -0.673 1.00 95.12 369 ARG A C 1
ATOM 2774 O O . ARG A 1 369 ? -11.101 -3.285 -1.171 1.00 95.12 369 ARG A O 1
ATOM 2781 N N . GLY A 1 370 ? -9.251 -4.486 -0.807 1.00 93.38 370 GLY A N 1
ATOM 2782 C CA . GLY A 1 370 ? -8.310 -3.627 -1.507 1.00 93.38 370 GLY A CA 1
ATOM 2783 C C . GLY A 1 370 ? -6.925 -3.683 -0.871 1.00 93.38 370 GLY A C 1
ATOM 2784 O O . GLY A 1 370 ? -6.754 -4.117 0.271 1.00 93.38 370 GLY A O 1
ATOM 2785 N N . THR A 1 371 ? -5.926 -3.219 -1.616 1.00 91.00 371 THR A N 1
ATOM 2786 C CA . THR A 1 371 ? -4.535 -3.167 -1.158 1.00 91.00 371 THR A CA 1
ATOM 2787 C C . THR A 1 371 ? -4.296 -1.992 -0.198 1.00 91.00 371 THR A C 1
ATOM 2789 O O . THR A 1 371 ? -4.917 -1.882 0.866 1.00 91.00 371 THR A O 1
ATOM 2792 N N . TRP A 1 372 ? -3.357 -1.105 -0.509 1.00 86.88 372 TRP A N 1
ATOM 2793 C CA . TRP A 1 372 ? -3.133 0.130 0.231 1.00 86.88 372 TRP A CA 1
ATOM 2794 C C . TRP A 1 372 ? -4.092 1.222 -0.250 1.00 86.88 372 TRP A C 1
ATOM 2796 O O . TRP A 1 372 ? -4.866 1.039 -1.187 1.00 86.88 372 TRP A O 1
ATOM 2806 N N . LEU A 1 373 ? -4.139 2.317 0.506 1.00 89.44 373 LEU A N 1
ATOM 2807 C CA . LEU A 1 373 ? -5.097 3.390 0.281 1.00 89.44 373 LEU A CA 1
ATOM 2808 C C . LEU A 1 373 ? -4.744 4.150 -0.999 1.00 89.44 373 LEU A C 1
ATOM 2810 O O . LEU A 1 373 ? -3.608 4.585 -1.139 1.00 89.44 373 LEU A O 1
ATOM 2814 N N . SER A 1 374 ? -5.747 4.333 -1.855 1.00 91.38 374 SER A N 1
ATOM 2815 C CA . SER A 1 374 ? -5.660 5.090 -3.104 1.00 91.38 374 SER A CA 1
ATOM 2816 C C . SER A 1 374 ? -6.860 6.013 -3.176 1.00 91.38 374 SER A C 1
ATOM 2818 O O . SER A 1 374 ? -7.997 5.544 -3.298 1.00 91.38 374 SER A O 1
ATOM 2820 N N . THR A 1 375 ? -6.625 7.307 -3.010 1.00 90.19 375 THR A N 1
ATOM 2821 C CA . THR A 1 375 ? -7.699 8.295 -2.968 1.00 90.19 375 THR A CA 1
ATOM 2822 C C . THR A 1 375 ? -8.388 8.417 -4.331 1.00 90.19 375 THR A C 1
ATOM 2824 O O . THR A 1 375 ? -7.722 8.621 -5.349 1.00 90.19 375 THR A O 1
ATOM 2827 N N . PRO A 1 376 ? -9.724 8.295 -4.380 1.00 91.19 376 PRO A N 1
ATOM 2828 C CA . PRO A 1 376 ? -10.490 8.685 -5.556 1.00 91.19 376 PRO A CA 1
ATOM 2829 C C . PRO A 1 376 ? -10.250 10.161 -5.895 1.00 91.19 376 PRO A C 1
ATOM 2831 O O . PRO A 1 376 ? -10.146 10.991 -4.992 1.00 91.19 376 PRO A O 1
ATOM 2834 N N . ALA A 1 377 ? -10.186 10.501 -7.181 1.00 89.38 377 ALA A N 1
ATOM 2835 C CA . ALA A 1 377 ? -10.094 11.892 -7.628 1.00 89.38 377 ALA A CA 1
ATOM 2836 C C . ALA A 1 377 ? -11.398 12.672 -7.358 1.00 89.38 377 ALA A C 1
ATOM 2838 O O . ALA A 1 377 ? -11.373 13.882 -7.128 1.00 89.38 377 ALA A O 1
ATOM 2839 N N . THR A 1 378 ? -12.537 11.970 -7.363 1.00 81.88 378 THR A N 1
ATOM 2840 C CA . THR A 1 378 ? -13.885 12.503 -7.114 1.00 81.88 378 THR A CA 1
ATOM 2841 C C . THR A 1 378 ? -14.654 11.631 -6.111 1.00 81.88 378 THR A C 1
ATOM 2843 O O . THR A 1 378 ? -14.199 10.570 -5.694 1.00 81.88 378 THR A O 1
ATOM 2846 N N . ASP A 1 379 ? -15.856 12.064 -5.729 1.00 65.44 379 ASP A N 1
ATOM 2847 C CA . ASP A 1 379 ? -16.901 11.239 -5.092 1.00 65.44 379 ASP A CA 1
ATOM 2848 C C . ASP A 1 379 ? -16.806 10.939 -3.585 1.00 65.44 379 ASP A C 1
ATOM 2850 O O . ASP A 1 379 ? -17.799 10.479 -3.022 1.00 65.44 379 ASP A O 1
ATOM 2854 N N . ALA A 1 380 ? -15.706 11.259 -2.895 1.00 62.31 380 ALA A N 1
ATOM 2855 C CA . ALA A 1 380 ? -15.695 11.475 -1.438 1.00 62.31 380 ALA A CA 1
ATOM 2856 C C . ALA A 1 380 ? -14.371 12.083 -0.960 1.00 62.31 380 ALA A C 1
ATOM 2858 O O . ALA A 1 380 ? -13.296 11.679 -1.399 1.00 62.31 380 ALA A O 1
ATOM 2859 N N . ASP A 1 381 ? -14.438 12.984 0.021 1.00 70.06 381 ASP A N 1
ATOM 2860 C CA . ASP A 1 381 ? -13.238 13.466 0.700 1.00 70.06 381 ASP A CA 1
ATOM 2861 C C . ASP A 1 381 ? -12.803 12.466 1.791 1.00 70.06 381 ASP A C 1
ATOM 2863 O O . ASP A 1 381 ? -13.363 12.422 2.889 1.00 70.06 381 ASP A O 1
ATOM 2867 N N . LEU A 1 382 ? -11.787 11.658 1.474 1.00 71.19 382 LEU A N 1
ATOM 2868 C CA . LEU A 1 382 ? -11.110 10.746 2.406 1.00 71.19 382 LEU A CA 1
ATOM 2869 C C . LEU A 1 382 ? -10.000 11.439 3.219 1.00 71.19 382 LEU A C 1
ATOM 2871 O O . LEU A 1 382 ? -9.142 10.764 3.798 1.00 71.19 382 LEU A O 1
ATOM 2875 N N . SER A 1 383 ? -9.968 12.775 3.258 1.00 66.81 383 SER A N 1
ATOM 2876 C CA . SER A 1 383 ? -8.948 13.516 3.989 1.00 66.81 383 SER A CA 1
ATOM 2877 C C . SER A 1 383 ? -8.970 13.201 5.489 1.00 66.81 383 SER A C 1
ATOM 2879 O O . SER A 1 383 ? -10.005 12.850 6.075 1.00 66.81 383 SER A O 1
ATOM 2881 N N . PRO A 1 384 ? -7.838 13.423 6.181 1.00 57.59 384 PRO A N 1
ATOM 2882 C CA . PRO A 1 384 ? -7.774 13.334 7.636 1.00 57.59 384 PRO A CA 1
ATOM 2883 C C . PRO A 1 384 ? -8.820 14.186 8.375 1.00 57.59 384 PRO A C 1
ATOM 2885 O O . PRO A 1 384 ? -9.112 13.898 9.535 1.00 57.59 384 PRO A O 1
ATOM 2888 N N . GLY A 1 385 ? -9.357 15.235 7.737 1.00 59.56 385 GLY A N 1
ATOM 2889 C CA . GLY A 1 385 ? -10.411 16.081 8.296 1.00 59.56 385 GLY A CA 1
ATOM 2890 C C . GLY A 1 385 ? -11.740 15.342 8.443 1.00 59.56 385 GLY A C 1
ATOM 2891 O O . GLY A 1 385 ? -12.345 15.393 9.514 1.00 59.56 385 GLY A O 1
ATOM 2892 N N . ASN A 1 386 ? -12.149 14.593 7.417 1.00 60.47 386 ASN A N 1
ATOM 2893 C CA . ASN A 1 386 ? -13.382 13.802 7.449 1.00 60.47 386 ASN A CA 1
ATOM 2894 C C . ASN A 1 386 ? -13.263 12.531 8.290 1.00 60.47 386 ASN A C 1
ATOM 2896 O O . ASN A 1 386 ? -14.255 12.063 8.837 1.00 60.47 386 ASN A O 1
ATOM 2900 N N . LEU A 1 387 ? -12.049 12.014 8.482 1.00 58.19 387 LEU A N 1
ATOM 2901 C CA . LEU A 1 387 ? -11.781 10.852 9.336 1.00 58.19 387 LEU A CA 1
ATOM 2902 C C . LEU A 1 387 ? -11.511 11.229 10.810 1.00 58.19 387 LEU A C 1
ATOM 2904 O O . LEU A 1 387 ? -11.037 10.402 11.591 1.00 58.19 387 LEU A O 1
ATOM 2908 N N . ALA A 1 388 ? -11.781 12.478 11.211 1.00 58.28 388 ALA A N 1
ATOM 2909 C CA . ALA A 1 388 ? -11.575 12.947 12.579 1.00 58.28 388 ALA A CA 1
ATOM 2910 C C . ALA A 1 388 ? -12.594 12.343 13.578 1.00 58.28 388 ALA A C 1
ATOM 2912 O O . ALA A 1 388 ? -13.703 11.984 13.187 1.00 58.28 388 ALA A O 1
ATOM 2913 N N . PRO A 1 389 ? -12.270 12.258 14.886 1.00 57.59 389 PRO A N 1
ATOM 2914 C CA . PRO A 1 389 ? -13.156 11.645 15.877 1.00 57.59 389 PRO A CA 1
ATOM 2915 C C . PRO A 1 389 ? -14.525 12.331 15.974 1.00 57.59 389 PRO A C 1
ATOM 2917 O O . PRO A 1 389 ? -14.594 13.552 16.144 1.00 57.59 389 PRO A O 1
ATOM 2920 N N . HIS A 1 390 ? -15.602 11.541 15.984 1.00 58.81 390 HIS A N 1
ATOM 2921 C CA . HIS A 1 390 ? -16.931 12.034 16.334 1.00 58.81 390 HIS A CA 1
ATOM 2922 C C . HIS A 1 390 ? -16.982 12.365 17.835 1.00 58.81 390 HIS A C 1
ATOM 2924 O O . HIS A 1 390 ? -16.753 11.504 18.686 1.00 58.81 390 HIS A O 1
ATOM 2930 N N . ARG A 1 391 ? -17.276 13.623 18.184 1.00 49.78 391 ARG A N 1
ATOM 2931 C CA . ARG A 1 391 ? -17.495 14.040 19.577 1.00 49.78 391 ARG A CA 1
ATOM 2932 C C . ARG A 1 391 ? -18.994 14.147 19.830 1.00 49.78 391 ARG A C 1
ATOM 2934 O O . ARG A 1 391 ? -19.634 15.065 19.326 1.00 49.78 391 ARG A O 1
ATOM 2941 N N . THR A 1 392 ? -19.557 13.246 20.635 1.00 38.69 392 THR A N 1
ATOM 2942 C CA . THR A 1 392 ? -20.911 13.440 21.171 1.00 38.69 392 THR A CA 1
ATOM 2943 C C . THR A 1 392 ? -20.904 14.651 22.112 1.00 38.69 392 THR A C 1
ATOM 2945 O O . THR A 1 392 ? -19.946 14.893 22.854 1.00 38.69 392 THR A O 1
ATOM 2948 N N . SER A 1 393 ? -21.963 15.458 22.063 1.00 28.78 393 SER A N 1
ATOM 2949 C CA . SER A 1 393 ? -22.069 16.809 22.642 1.00 28.78 393 SER A CA 1
ATOM 2950 C C . SER A 1 393 ? -21.956 16.909 24.178 1.00 28.78 393 SER A C 1
ATOM 2952 O O . SER A 1 393 ? -22.122 17.997 24.734 1.00 28.78 393 SER A O 1
ATOM 2954 N N . ARG A 1 394 ? -21.615 15.821 24.884 1.00 30.59 394 ARG A N 1
ATOM 2955 C CA . ARG A 1 394 ? -21.390 15.794 26.340 1.00 30.59 394 ARG A CA 1
ATOM 2956 C C . ARG A 1 394 ? -19.998 15.370 26.801 1.00 30.59 394 ARG A C 1
ATOM 2958 O O . ARG A 1 394 ? -19.708 15.572 27.977 1.00 30.59 394 ARG A O 1
ATOM 2965 N N . PHE A 1 395 ? -19.078 14.972 25.918 1.00 30.62 395 PHE A N 1
ATOM 2966 C CA . PHE A 1 395 ? -17.647 14.964 26.263 1.00 30.62 395 PHE A CA 1
ATOM 2967 C C . PHE A 1 395 ? -17.069 16.389 26.166 1.00 30.62 395 PHE A C 1
ATOM 2969 O O . PHE A 1 395 ? -16.149 16.690 25.402 1.00 30.62 395 PHE A O 1
ATOM 2976 N N . ARG A 1 396 ? -17.648 17.301 26.959 1.00 25.75 396 ARG A N 1
ATOM 2977 C CA . ARG A 1 396 ? -16.959 18.510 27.402 1.00 25.75 396 ARG A CA 1
ATOM 2978 C C . ARG A 1 396 ? -15.891 18.054 28.383 1.00 25.75 396 ARG A C 1
ATOM 2980 O O . ARG A 1 396 ? -16.213 17.541 29.445 1.00 25.75 396 ARG A O 1
ATOM 2987 N N . ASP A 1 397 ? -14.647 18.225 27.964 1.00 28.47 397 ASP A N 1
ATOM 2988 C CA . ASP A 1 397 ? -13.484 18.507 28.798 1.00 28.47 397 ASP A CA 1
ATOM 2989 C C . ASP A 1 397 ? -13.753 18.448 30.311 1.00 28.47 397 ASP A C 1
ATOM 2991 O O . ASP A 1 397 ? -14.175 19.429 30.932 1.00 28.47 397 ASP A O 1
ATOM 2995 N N . VAL A 1 398 ? -13.472 17.302 30.933 1.00 24.41 398 VAL A N 1
ATOM 2996 C CA . VAL A 1 398 ? -13.254 17.257 32.382 1.00 24.41 398 VAL A CA 1
ATOM 2997 C C . VAL A 1 398 ? -11.851 17.822 32.609 1.00 24.41 398 VAL A C 1
ATOM 2999 O O . VAL A 1 398 ? -10.908 17.086 32.879 1.00 24.41 398 VAL A O 1
ATOM 3002 N N . GLY A 1 399 ? -11.703 19.134 32.386 1.00 24.88 399 GLY A N 1
ATOM 3003 C CA . GLY A 1 399 ? -10.436 19.837 32.571 1.00 24.88 399 GLY A CA 1
ATOM 3004 C C . GLY A 1 399 ? -10.030 20.891 31.537 1.00 24.88 399 GLY A C 1
ATOM 3005 O O . GLY A 1 399 ? -8.831 21.055 31.345 1.00 24.88 399 GLY A O 1
ATOM 3006 N N . SER A 1 400 ? -10.933 21.670 30.925 1.00 24.11 400 SER A N 1
ATOM 3007 C CA . SER A 1 400 ? -10.506 22.946 30.317 1.00 24.11 400 SER A CA 1
ATOM 3008 C C . SER A 1 400 ? -11.352 24.134 30.767 1.00 24.11 400 SER A C 1
ATOM 3010 O O . SER A 1 400 ? -12.455 24.419 30.303 1.00 24.11 400 SER A O 1
ATOM 3012 N N . ARG A 1 401 ? -10.792 24.889 31.715 1.00 22.64 401 ARG A N 1
ATOM 3013 C CA . ARG A 1 401 ? -11.064 26.319 31.822 1.00 22.64 401 ARG A CA 1
ATOM 3014 C C . ARG A 1 401 ? -9.975 27.042 31.043 1.00 22.64 401 ARG A C 1
ATOM 3016 O O . ARG A 1 401 ? -8.865 27.161 31.542 1.00 22.64 401 ARG A O 1
ATOM 3023 N N . SER A 1 402 ? -10.329 27.609 29.899 1.00 23.75 402 SER A N 1
ATOM 3024 C CA . SER A 1 402 ? -9.999 29.008 29.610 1.00 23.75 402 SER A CA 1
ATOM 3025 C C . SER A 1 402 ? -10.756 29.490 28.375 1.00 23.75 402 SER A C 1
ATOM 3027 O O . SER A 1 402 ? -10.635 28.986 27.264 1.00 23.75 402 SER A O 1
ATOM 3029 N N . ARG A 1 403 ? -11.596 30.495 28.622 1.00 20.80 403 ARG A N 1
ATOM 3030 C CA . ARG A 1 403 ? -12.169 31.391 27.621 1.00 20.80 403 ARG A CA 1
ATOM 3031 C C . ARG A 1 403 ? -11.029 32.163 26.944 1.00 20.80 403 ARG A C 1
ATOM 3033 O O . ARG A 1 403 ? -10.089 32.542 27.631 1.00 20.80 403 ARG A O 1
ATOM 3040 N N . CYS A 1 404 ? -11.178 32.506 25.666 1.00 20.02 404 CYS A N 1
ATOM 3041 C CA . CYS A 1 404 ? -11.502 33.887 25.288 1.00 20.02 404 CYS A CA 1
ATOM 3042 C C . CYS A 1 404 ? -11.657 34.062 23.772 1.00 20.02 404 CYS A C 1
ATOM 3044 O O . CYS A 1 404 ? -10.805 33.680 22.977 1.00 20.02 404 CYS A O 1
ATOM 3046 N N . ARG A 1 405 ? -12.772 34.705 23.413 1.00 19.45 405 ARG A N 1
ATOM 3047 C CA . ARG A 1 405 ? -12.942 35.499 22.195 1.00 19.45 405 ARG A CA 1
ATOM 3048 C C . ARG A 1 405 ? -12.090 36.769 22.314 1.00 19.45 405 ARG A C 1
ATOM 3050 O O . ARG A 1 405 ? -11.962 37.285 23.421 1.00 19.45 405 ARG A O 1
ATOM 3057 N N . GLY A 1 406 ? -11.659 37.334 21.188 1.00 19.17 406 GLY A N 1
ATOM 3058 C CA . GLY A 1 406 ? -11.314 38.757 21.108 1.00 19.17 406 GLY A CA 1
ATOM 3059 C C . GLY A 1 406 ? -10.154 39.076 20.172 1.00 19.17 406 GLY A C 1
ATOM 3060 O O . GLY A 1 406 ? -9.015 38.739 20.462 1.00 19.17 406 GLY A O 1
ATOM 3061 N N . LEU A 1 407 ? -10.473 39.756 19.068 1.00 19.97 407 LEU A N 1
ATOM 3062 C CA . LEU A 1 407 ? -9.559 40.542 18.235 1.00 19.97 407 LEU A CA 1
ATOM 3063 C C . LEU A 1 407 ? -8.558 41.365 19.074 1.00 19.97 407 LEU A C 1
ATOM 3065 O O . LEU A 1 407 ? -8.961 41.934 20.081 1.00 19.97 407 LEU A O 1
ATOM 3069 N N . VAL A 1 408 ? -7.325 41.538 18.572 1.00 19.19 408 VAL A N 1
ATOM 3070 C CA . VAL A 1 408 ? -6.660 42.838 18.299 1.00 19.19 408 VAL A CA 1
ATOM 3071 C C . VAL A 1 408 ? -5.295 42.584 17.625 1.00 19.19 408 VAL A C 1
ATOM 3073 O O . VAL A 1 408 ? -4.507 41.743 18.047 1.00 19.19 408 VAL A O 1
ATOM 3076 N N . ARG A 1 409 ? -5.032 43.331 16.543 1.00 20.94 409 ARG A N 1
ATOM 3077 C CA . ARG A 1 409 ? -3.759 43.437 15.800 1.00 20.94 409 ARG A CA 1
ATOM 3078 C C . ARG A 1 409 ? -2.649 44.084 16.650 1.00 20.94 409 ARG A C 1
ATOM 3080 O O . ARG A 1 409 ? -2.920 45.124 17.240 1.00 20.94 409 ARG A O 1
ATOM 3087 N N . ARG A 1 410 ? -1.386 43.643 16.511 1.00 21.14 410 ARG A N 1
ATOM 3088 C CA . ARG A 1 410 ? -0.229 44.458 16.034 1.00 21.14 410 ARG A CA 1
ATOM 3089 C C . ARG A 1 410 ? 1.115 43.703 16.088 1.00 21.14 410 ARG A C 1
ATOM 3091 O O . ARG A 1 410 ? 1.314 42.798 16.883 1.00 21.14 410 ARG A O 1
ATOM 3098 N N . ARG A 1 411 ? 2.001 44.131 15.179 1.00 20.98 411 ARG A N 1
ATOM 3099 C CA . ARG A 1 411 ? 3.383 43.707 14.877 1.00 20.98 411 ARG A CA 1
ATOM 3100 C C . ARG A 1 411 ? 4.370 43.985 16.024 1.00 20.98 411 ARG A C 1
ATOM 3102 O O . ARG A 1 411 ? 4.287 45.080 16.570 1.00 20.98 411 ARG A O 1
ATOM 3109 N N . HIS A 1 412 ? 5.387 43.134 16.213 1.00 22.28 412 HIS A N 1
ATOM 3110 C CA . HIS A 1 412 ? 6.820 43.499 16.128 1.00 22.28 412 HIS A CA 1
ATOM 3111 C C . HIS A 1 412 ? 7.752 42.275 16.237 1.00 22.28 412 HIS A C 1
ATOM 3113 O O . HIS A 1 412 ? 7.384 41.231 16.763 1.00 22.28 412 HIS A O 1
ATOM 3119 N N . VAL A 1 413 ? 8.933 42.451 15.646 1.00 23.98 413 VAL A N 1
ATOM 3120 C CA . VAL A 1 413 ? 10.096 41.562 15.495 1.00 23.98 413 VAL A CA 1
ATOM 3121 C C . VAL A 1 413 ? 10.904 41.504 16.797 1.00 23.98 413 VAL A C 1
ATOM 3123 O O . VAL A 1 413 ? 11.048 42.554 17.406 1.00 23.98 413 VAL A O 1
ATOM 3126 N N . GLU A 1 414 ? 11.478 40.347 17.171 1.00 22.33 414 GLU A N 1
ATOM 3127 C CA . GLU A 1 414 ? 12.892 40.209 17.601 1.00 22.33 414 GLU A CA 1
ATOM 3128 C C . GLU A 1 414 ? 13.317 38.769 17.952 1.00 22.33 414 GLU A C 1
ATOM 3130 O O . GLU A 1 414 ? 12.510 37.893 18.256 1.00 22.33 414 GLU A O 1
ATOM 3135 N N . ARG A 1 415 ? 14.631 38.545 17.816 1.00 22.80 415 ARG A N 1
ATOM 3136 C CA . ARG A 1 415 ? 15.404 37.300 17.961 1.00 22.80 415 ARG A CA 1
ATOM 3137 C C . ARG A 1 415 ? 15.651 36.946 19.436 1.00 22.80 415 ARG A C 1
ATOM 3139 O O . ARG A 1 415 ? 15.796 37.847 20.249 1.00 22.80 415 ARG A O 1
ATOM 3146 N N . GLY A 1 416 ? 15.890 35.664 19.747 1.00 21.28 416 GLY A N 1
ATOM 3147 C CA . GLY A 1 416 ? 16.603 35.295 20.983 1.00 21.28 416 GLY A CA 1
ATOM 3148 C C . GLY A 1 416 ? 16.347 33.891 21.536 1.00 21.28 416 GLY A C 1
ATOM 3149 O O . GLY A 1 416 ? 15.349 33.653 22.195 1.00 21.28 416 GLY A O 1
ATOM 3150 N N . SER A 1 417 ? 17.295 32.992 21.265 1.00 22.41 417 SER A N 1
ATOM 3151 C CA . SER A 1 417 ? 17.746 31.818 22.038 1.00 22.41 417 SER A CA 1
ATOM 3152 C C . SER A 1 417 ? 16.963 31.305 23.267 1.00 22.41 417 SER A C 1
ATOM 3154 O O . SER A 1 417 ? 16.840 31.996 24.273 1.00 22.41 417 SER A O 1
ATOM 3156 N N . GLY A 1 418 ? 16.764 29.980 23.286 1.00 21.92 418 GLY A N 1
ATOM 3157 C CA . GLY A 1 418 ? 17.154 29.154 24.436 1.00 21.92 418 GLY A CA 1
ATOM 3158 C C . GLY A 1 418 ? 16.042 28.598 25.334 1.00 21.92 418 GLY A C 1
ATOM 3159 O O . GLY A 1 418 ? 15.276 29.334 25.934 1.00 21.92 418 GLY A O 1
ATOM 3160 N N . ARG A 1 419 ? 16.138 27.275 25.535 1.00 22.39 419 ARG A N 1
ATOM 3161 C CA . ARG A 1 419 ? 15.568 26.435 26.608 1.00 22.39 419 ARG A CA 1
ATOM 3162 C C . ARG A 1 419 ? 14.124 25.940 26.448 1.00 22.39 419 ARG A C 1
ATOM 3164 O O . ARG A 1 419 ? 13.156 26.677 26.536 1.00 22.39 419 ARG A O 1
ATOM 3171 N N . GLY A 1 420 ? 14.053 24.613 26.300 1.00 26.59 420 GLY A N 1
ATOM 3172 C CA . GLY A 1 420 ? 13.212 23.711 27.089 1.00 26.59 420 GLY A CA 1
ATOM 3173 C C . GLY A 1 420 ? 11.739 24.068 27.221 1.00 26.59 420 GLY A C 1
ATOM 3174 O O . GLY A 1 420 ? 11.356 24.829 28.100 1.00 26.59 420 GLY A O 1
ATOM 3175 N N . SER A 1 421 ? 10.893 23.393 26.446 1.00 22.16 421 SER A N 1
ATOM 3176 C CA . SER A 1 421 ? 9.531 23.131 26.904 1.00 22.16 421 SER A CA 1
ATOM 3177 C C . SER A 1 421 ? 9.118 21.715 26.534 1.00 22.16 421 SER A C 1
ATOM 3179 O O . SER A 1 421 ? 8.917 21.365 25.375 1.00 22.16 421 SER A O 1
ATOM 3181 N N . ASP A 1 422 ? 9.040 20.919 27.590 1.00 26.05 422 ASP A N 1
ATOM 3182 C CA . ASP A 1 422 ? 8.185 19.761 27.761 1.00 26.05 422 ASP A CA 1
ATOM 3183 C C . ASP A 1 422 ? 6.794 20.069 27.167 1.00 26.05 422 ASP A C 1
ATOM 3185 O O . ASP A 1 422 ? 6.024 20.867 27.709 1.00 26.05 422 ASP A O 1
ATOM 3189 N N . ARG A 1 423 ? 6.500 19.526 25.981 1.00 21.86 423 ARG A N 1
ATOM 3190 C CA . ARG A 1 423 ? 5.188 19.645 25.336 1.00 21.86 423 ARG A CA 1
ATOM 3191 C C . ARG A 1 423 ? 4.540 18.274 25.304 1.00 21.86 423 ARG A C 1
ATOM 3193 O O . ARG A 1 423 ? 4.876 17.423 24.487 1.00 21.86 423 ARG A O 1
ATOM 3200 N N . ARG A 1 424 ? 3.555 18.103 26.187 1.00 22.00 424 ARG A N 1
ATOM 3201 C CA . ARG A 1 424 ? 2.533 17.059 26.098 1.00 22.00 424 ARG A CA 1
ATOM 3202 C C . ARG A 1 424 ? 1.767 17.245 24.783 1.00 22.00 424 ARG A C 1
ATOM 3204 O O . ARG A 1 424 ? 0.830 18.035 24.707 1.00 22.00 424 ARG A O 1
ATOM 3211 N N . GLU A 1 425 ? 2.203 16.555 23.735 1.00 20.41 425 GLU A N 1
ATOM 3212 C CA . GLU A 1 425 ? 1.488 16.452 22.463 1.00 20.41 425 GLU A CA 1
ATOM 3213 C C . GLU A 1 425 ? 0.279 15.519 22.622 1.00 20.41 425 GLU A C 1
ATOM 3215 O O . GLU A 1 425 ? 0.409 14.296 22.648 1.00 20.41 425 GLU A O 1
ATOM 3220 N N . PHE A 1 426 ? -0.921 16.094 22.697 1.00 20.08 426 PHE A N 1
ATOM 3221 C CA . PHE A 1 426 ? -2.154 15.357 22.426 1.00 20.08 426 PHE A CA 1
ATOM 3222 C C . PHE A 1 426 ? -2.319 15.243 20.907 1.00 20.08 426 PHE A C 1
ATOM 3224 O O . PHE A 1 426 ? -2.717 16.193 20.232 1.00 20.08 426 PHE A O 1
ATOM 3231 N N . LEU A 1 427 ? -1.944 14.082 20.365 1.00 22.62 427 LEU A N 1
ATOM 3232 C CA . LEU A 1 427 ? -1.931 13.811 18.931 1.00 22.62 427 LEU A CA 1
ATOM 3233 C C . LEU A 1 427 ? -3.301 13.304 18.448 1.00 22.62 427 LEU A C 1
ATOM 3235 O O . LEU A 1 427 ? -3.865 12.365 19.010 1.00 22.62 427 LEU A O 1
ATOM 3239 N N . ARG A 1 428 ? -3.805 13.914 17.371 1.00 21.09 428 ARG A N 1
ATOM 3240 C CA . ARG A 1 428 ? -4.931 13.423 16.564 1.00 21.09 428 ARG A CA 1
ATOM 3241 C C . ARG A 1 428 ? -4.630 12.004 16.066 1.00 21.09 428 ARG A C 1
ATOM 3243 O O . ARG A 1 428 ? -3.573 11.770 15.483 1.00 21.09 428 ARG A O 1
ATOM 3250 N N . ILE A 1 429 ? -5.564 11.077 16.272 1.00 21.86 429 ILE A N 1
ATOM 3251 C CA . ILE A 1 429 ? -5.528 9.746 15.657 1.00 21.86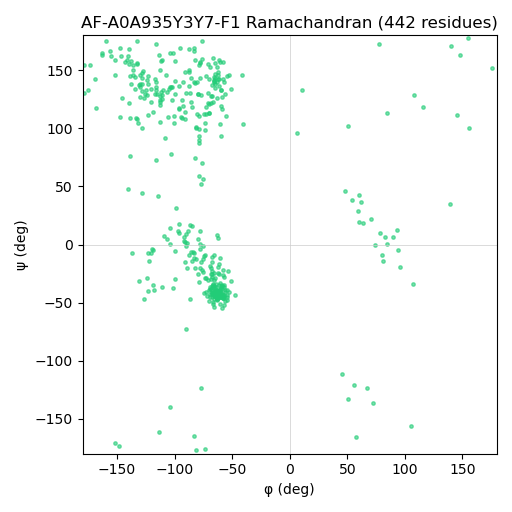 429 ILE A CA 1
ATOM 3252 C C . ILE A 1 429 ? -6.024 9.918 14.218 1.00 21.86 429 ILE A C 1
ATOM 3254 O O . ILE A 1 429 ? -7.225 9.935 13.975 1.00 21.86 429 ILE A O 1
ATOM 3258 N N . SER A 1 430 ? -5.098 10.122 13.281 1.00 21.11 430 SER A N 1
ATOM 3259 C CA . SER A 1 430 ? -5.359 9.953 11.850 1.00 21.11 430 SER A CA 1
ATOM 3260 C C . SER A 1 430 ? -4.906 8.562 11.430 1.00 21.11 430 SER A C 1
ATOM 3262 O O . SER A 1 430 ? -3.830 8.104 11.821 1.00 21.11 430 SER A O 1
ATOM 3264 N N . ILE A 1 431 ? -5.741 7.904 10.630 1.00 22.52 431 ILE A N 1
ATOM 3265 C CA . ILE A 1 431 ? -5.428 6.656 9.939 1.00 22.52 431 ILE A CA 1
ATOM 3266 C C . ILE A 1 431 ? -4.154 6.901 9.121 1.00 22.52 431 ILE A C 1
ATOM 3268 O O . ILE A 1 431 ? -4.136 7.703 8.194 1.00 22.52 431 ILE A O 1
ATOM 3272 N N . SER A 1 432 ? -3.057 6.269 9.530 1.00 21.55 432 SER A N 1
ATOM 3273 C CA . SER A 1 432 ? -1.758 6.389 8.873 1.00 21.55 432 SER A CA 1
ATOM 3274 C C . SER A 1 432 ? -1.758 5.505 7.620 1.00 21.55 432 SER A C 1
ATOM 3276 O O . SER A 1 432 ? -1.397 4.330 7.680 1.00 21.55 432 SER A O 1
ATOM 3278 N N . SER A 1 433 ? -2.175 6.063 6.486 1.00 24.19 433 SER A N 1
ATOM 3279 C CA . SER A 1 433 ? -1.457 5.857 5.228 1.00 24.19 433 SER A CA 1
ATOM 3280 C C . SER A 1 433 ? -0.370 6.933 5.138 1.00 24.19 433 SER A C 1
ATOM 3282 O O . SER A 1 433 ? -0.490 8.012 5.717 1.00 24.19 433 SER A O 1
ATOM 3284 N N . SER A 1 434 ? 0.732 6.631 4.469 1.00 26.09 434 SER A N 1
ATOM 3285 C CA . SER A 1 434 ? 1.969 7.417 4.437 1.00 26.09 434 SER A CA 1
ATOM 3286 C C . SER A 1 434 ? 1.862 8.834 3.839 1.00 26.09 434 SER A C 1
ATOM 3288 O O . SER A 1 434 ? 2.890 9.487 3.728 1.00 26.09 434 SER A O 1
ATOM 3290 N N . ASN A 1 435 ? 0.669 9.338 3.493 1.00 31.22 435 ASN A N 1
ATOM 3291 C CA . ASN A 1 435 ? 0.468 10.543 2.674 1.00 31.22 435 ASN A CA 1
ATOM 3292 C C . ASN A 1 435 ? -0.497 11.572 3.308 1.00 31.22 435 ASN A C 1
ATOM 3294 O O . ASN A 1 435 ? -1.368 12.121 2.639 1.00 31.22 435 ASN A O 1
ATOM 3298 N N . ALA A 1 436 ? -0.379 11.865 4.607 1.00 26.22 436 ALA A N 1
ATOM 3299 C CA . ALA A 1 436 ? -1.140 12.972 5.198 1.00 26.22 436 ALA A CA 1
ATOM 3300 C C . ALA A 1 436 ? -0.437 14.319 4.933 1.00 26.22 436 ALA A C 1
ATOM 3302 O O . ALA A 1 436 ? 0.516 14.673 5.631 1.00 26.22 436 ALA A O 1
ATOM 3303 N N . LEU A 1 437 ? -0.918 15.069 3.935 1.00 27.00 437 LEU A N 1
ATOM 3304 C CA . LEU A 1 437 ? -0.531 16.465 3.700 1.00 27.00 437 LEU A CA 1
ATOM 3305 C C . LEU A 1 437 ? -0.922 17.354 4.900 1.00 27.00 437 LEU A C 1
ATOM 3307 O O . LEU A 1 437 ? -1.976 17.142 5.512 1.00 27.00 437 LEU A O 1
ATOM 3311 N N . PRO A 1 438 ? -0.098 18.349 5.275 1.00 23.72 438 PRO A N 1
ATOM 3312 C CA . PRO A 1 438 ? -0.446 19.296 6.327 1.00 23.72 438 PRO A CA 1
ATOM 3313 C C . PRO A 1 438 ? -1.611 20.200 5.888 1.00 23.72 438 PRO A C 1
ATOM 3315 O O . PRO A 1 438 ? -1.639 20.702 4.772 1.00 23.72 438 PRO A O 1
ATOM 3318 N N . CYS A 1 439 ? -2.567 20.429 6.795 1.00 24.91 439 CYS A N 1
ATOM 3319 C CA . CYS A 1 439 ? -3.706 21.337 6.600 1.00 24.91 439 CYS A CA 1
ATOM 3320 C C . CYS A 1 439 ? -3.234 22.726 6.105 1.00 24.91 439 CYS A C 1
ATOM 3322 O O . CYS A 1 439 ? -2.323 23.285 6.732 1.00 24.91 439 CYS A O 1
ATOM 3324 N N . PRO A 1 440 ? -3.863 23.327 5.076 1.00 26.59 440 PRO A N 1
ATOM 3325 C CA . PRO A 1 440 ? -3.488 24.651 4.601 1.00 26.59 440 PRO A CA 1
ATOM 3326 C C . PRO A 1 440 ? -3.718 25.683 5.707 1.00 26.59 440 PRO A C 1
ATOM 3328 O O . PRO A 1 440 ? -4.796 25.787 6.299 1.00 26.59 440 PRO A O 1
ATOM 3331 N N . ARG A 1 441 ? -2.675 26.455 6.019 1.00 24.33 441 ARG A N 1
ATOM 3332 C CA . ARG A 1 441 ? -2.829 27.664 6.826 1.00 24.33 441 ARG A CA 1
ATOM 3333 C C . ARG A 1 441 ? -3.498 28.700 5.933 1.00 24.33 441 ARG A C 1
ATOM 3335 O O . ARG A 1 441 ? -2.873 29.175 4.994 1.00 24.33 441 ARG A O 1
ATOM 3342 N N . HIS A 1 442 ? -4.737 29.076 6.237 1.00 24.03 442 HIS A N 1
ATOM 3343 C CA . HIS A 1 442 ? -5.310 30.298 5.682 1.00 24.03 442 HIS A CA 1
ATOM 3344 C C . HIS A 1 442 ? -4.454 31.487 6.135 1.00 24.03 442 HIS A C 1
ATOM 3346 O O . HIS A 1 442 ? -4.496 31.897 7.296 1.00 24.03 442 HIS A O 1
ATOM 3352 N N . SER A 1 443 ? -3.633 32.003 5.226 1.00 28.84 443 SER A N 1
ATOM 3353 C CA . SER A 1 443 ? -3.001 33.310 5.342 1.00 28.84 443 SER A CA 1
ATOM 3354 C C . SER A 1 443 ? -4.028 34.377 4.970 1.00 28.84 443 SER A C 1
ATOM 3356 O O . SER A 1 443 ? -4.436 34.459 3.812 1.00 28.84 443 SER A O 1
ATOM 3358 N N . GLY A 1 444 ? -4.457 35.154 5.963 1.00 29.52 444 GLY A N 1
ATOM 3359 C CA . GLY A 1 444 ? -4.994 36.500 5.756 1.00 29.52 444 GLY A CA 1
ATOM 3360 C C . GLY A 1 444 ? -3.916 37.556 5.946 1.00 29.52 444 GLY A C 1
ATOM 3361 O O . GLY A 1 444 ? -2.870 37.224 6.557 1.00 29.52 444 GLY A O 1
#

Secondary structure (DSSP, 8-state):
---SEEEE--BHHHHHHHHHHHHTT--EEEE-SSSSSBTT--EEEGGGTSSEEESS---B-TT-HHHHHHHHHTT-EEEEPPPP-EEEEE-SS-EESS-SS-TTTHHHHHHHHHHHHHHHHHHHTT-SB-TTS-BSTT-BHHHHHHHTT--HHHHHHHHHHHTTTT-S-TTTBBTHHHHHHHTSTTSSHHHHHHT--EEEES-HHHHHHHHHHHTT-EEE-S--EEEEEE-SS-EEEEETTS-EEEESEEEE---HHHHTTSB-GGGS-HHHHHHHHH-----EEEEEEEEES--TTEEEEE-SSSEEEEE--S--BTTBEEEEEEEE-SSSS-TT-HHHHHHHHHHH-TT-EEEEEEE--TTT-TTTSSSS---BSSS---STTTTSPP--TT---TT----------------------------------S--PPPP----